Protein 3BWL (pdb70)

Radius of gyration: 26.2 Å; Cα contacts (8 Å, |Δi|>4): 1020; chains: 4; bounding box: 70×46×69 Å

Nearest PDB structures (foldseek):
  3bwl-assembly2_C  TM=1.009E+00  e=2.222E-21  Haloarcula marismortui ATCC 43049
  3bwl-assembly2_D  TM=9.984E-01  e=1.330E-20  Haloarcula marismortui ATCC 43049
  4hh2-assembly1_D  TM=8.048E-01  e=1.255E-05  Cereibacter sphaeroides 2.4.1
  4hh2-assembly1_C  TM=8.322E-01  e=2.278E-05  Cereibacter sphaeroides 2.4.1
  5xgd-assembly1_A  TM=6.761E-01  e=1.593E-05  Pseudomonas aeruginosa PAO1

Organism: Haloarcula marismortui (strain ATCC 43049 / DSM 3752 / JCM 8966 / VKM B-1809) (NCBI:txid272569)

Foldseek 3Di:
DVVVVVVVVVVVVVVVVVVLCCQQVVCWKFKAALQQATADHHVNVCVVQVHDPVVRHRDGCCVFWCQDSVSSNVVSVPDDAQDWDWDWTKGQHPVGDIIWIWIKHFHQDVNGTMIMITIDDD/DVVVVVVVVVVVVVVVVLCCQQVPCWWFKAALQQATQDDHVNVCVVQVHDVVVRHRDGCCVFWCPDSVSSNVVSVPDDAQDWDWDWTKGQHPVRDIIWIKIKHFHADPNGTMIMIIIDDD/DVVVVVVVLCCQQVPCWKFKAALQQFTQDDHVNVCVVQVHDVVVRHRDGVVVFWVQDSVSSNVVSVPDDAFDWDWDWTKGQHPVRDIIWIWIKHFHQDVNGTMIMITIDDD/DVVVVVVVVVVVVVVLCCQQPPCWWFKAALQQATQDDHVNVCVVQVHDPVVRHRDGPCVFWVPDSVSSNVVSVPDDAQDWDWDWTKGQHPVRDIIWIKIKHFHADPNGTMIMIIIDDD

Secondary structure (DSSP, 8-state):
-HHHHHHHHHHHHHHHHHHHHHHHH----EEE-TT-BEEEE-HHHHHHHT--GGGTTTSBGGGTB---HHHHHHHHHTPPTT-EEEEEE-BPPTTS---EEEEEEEEEETTEEEEEEEEEE-/-HHHHHHHHHHHHHHHHHHHHHT----EEE-TT-BEEEE-HHHHHHHT--GGGTTTSBGGGTB---HHHHHHHHHTPPTT-EEEEEE-BPPTTS---EEEEEEEEEETTEEEEEEEEEE-/-HHHHHHHHHHHHH----EEE-TT-BEEEE-HHHHHHHT--GGGTTTSBGGGTB---HHHHHHHHHTPPTT-EEEEEE-BPPTTS---EEEEEEEEEETTEEEEEEEEEE-/-HHHHHHHHHHHHHHHHHHHH----EEEETT-BEEEE-HHHHHHHT--GGGTTTSBGGGTB---HHHHHHHHHTPPTT-EEEEEE-B--TTS---EEEEEEEEEETTEEEEEEEEEE-

Solvent-accessible surface area: 23202 Å² total

Structure (mmCIF, N/CA/C/O backbone):
data_3BWL
#
_entry.id   3BWL
#
_cell.length_a   66.811
_cell.length_b   68.533
_cell.length_c   105.988
_cell.angle_alpha   90.000
_cell.angle_beta   90.000
_cell.angle_gamma   90.000
#
_symmetry.space_group_name_H-M   'P 21 21 21'
#
loop_
_entity.id
_entity.type
_entity.pdbx_description
1 polymer 'Sensor protein'
2 non-polymer 'MAGNESIUM ION'
3 non-polymer 1H-INDOLE-3-CARBALDEHYDE
4 water water
#
loop_
_atom_site.group_PDB
_atom_site.id
_atom_site.type_symbol
_atom_site.label_atom_id
_atom_site.label_alt_id
_atom_site.label_comp_id
_atom_site.label_asym_id
_atom_site.label_entity_id
_atom_site.label_seq_id
_atom_site.pdbx_PDB_ins_code
_atom_site.Cartn_x
_atom_site.Cartn_y
_atom_site.Cartn_z
_atom_site.occupancy
_atom_site.B_iso_or_equiv
_atom_site.auth_seq_id
_atom_site.auth_comp_id
_atom_site.auth_asym_id
_atom_site.auth_atom_id
_atom_site.pdbx_PDB_model_num
ATOM 1 N N . SER A 1 1 ? 31.797 -6.537 -14.161 1.00 31.02 384 SER A N 1
ATOM 2 C CA . SER A 1 1 ? 30.513 -6.219 -14.831 1.00 30.21 384 SER A CA 1
ATOM 3 C C . SER A 1 1 ? 29.809 -5.051 -14.096 1.00 28.92 384 SER A C 1
ATOM 4 O O . SER A 1 1 ? 29.739 -5.049 -12.863 1.00 28.53 384 SER A O 1
ATOM 7 N N . ASN A 1 2 ? 29.323 -4.074 -14.876 1.00 27.71 385 ASN A N 1
ATOM 8 C CA A ASN A 1 2 ? 28.504 -2.988 -14.339 0.60 26.18 385 ASN A CA 1
ATOM 9 C CA B ASN A 1 2 ? 28.491 -2.980 -14.356 0.40 25.70 385 ASN A CA 1
ATOM 10 C C . ASN A 1 2 ? 27.254 -3.515 -13.661 1.00 24.82 385 ASN A C 1
ATOM 11 O O . ASN A 1 2 ? 26.853 -3.020 -12.591 1.00 22.98 385 ASN A O 1
ATOM 20 N N . ALA A 1 3 ? 26.636 -4.519 -14.285 1.00 23.20 386 ALA A N 1
ATOM 21 C CA . ALA A 1 3 ? 25.441 -5.117 -13.707 1.00 21.59 386 ALA A CA 1
ATOM 22 C C . ALA A 1 3 ? 25.787 -5.805 -12.382 1.00 21.14 386 ALA A C 1
ATOM 23 O O . ALA A 1 3 ? 25.022 -5.662 -11.420 1.00 21.00 386 ALA A O 1
ATOM 25 N N . GLU A 1 4 ? 26.937 -6.483 -12.319 1.00 19.47 387 GLU A N 1
ATOM 26 C CA . GLU A 1 4 ? 27.331 -7.126 -11.058 1.00 20.35 387 GLU A CA 1
ATOM 27 C C . GLU A 1 4 ? 27.608 -6.055 -9.997 1.00 20.12 387 GLU A C 1
ATOM 28 O O . GLU A 1 4 ? 27.168 -6.162 -8.834 1.00 21.16 387 GLU A O 1
ATOM 34 N N . ARG A 1 5 ? 28.314 -5.013 -10.394 1.00 20.73 388 ARG A N 1
ATOM 35 C CA . ARG A 1 5 ? 28.602 -3.890 -9.492 1.00 21.00 388 ARG A CA 1
ATOM 36 C C . ARG A 1 5 ? 27.327 -3.294 -8.907 1.00 20.78 388 ARG A C 1
ATOM 37 O O . ARG A 1 5 ? 27.238 -3.050 -7.699 1.00 20.65 388 ARG A O 1
ATOM 45 N N . LYS A 1 6 ? 26.355 -3.019 -9.779 1.00 21.26 389 LYS A N 1
ATOM 46 C CA . LYS A 1 6 ? 25.068 -2.463 -9.344 1.00 22.97 389 LYS A CA 1
ATOM 47 C C . LYS A 1 6 ? 24.381 -3.357 -8.298 1.00 21.57 389 LYS A C 1
ATOM 48 O O . LYS A 1 6 ? 23.811 -2.859 -7.314 1.00 20.31 389 LYS A O 1
ATOM 54 N N . ARG A 1 7 ? 24.448 -4.675 -8.483 1.00 20.98 390 ARG A N 1
ATOM 55 C CA . ARG A 1 7 ? 23.832 -5.589 -7.510 1.00 21.11 390 ARG A CA 1
ATOM 56 C C . ARG A 1 7 ? 24.555 -5.465 -6.158 1.00 20.94 390 ARG A C 1
ATOM 57 O O . ARG A 1 7 ? 23.933 -5.473 -5.122 1.00 22.31 390 ARG A O 1
ATOM 65 N N . ARG A 1 8 ? 25.879 -5.390 -6.184 1.00 21.24 391 ARG A N 1
ATOM 66 C CA . ARG A 1 8 ? 26.640 -5.237 -4.939 1.00 21.51 391 ARG A CA 1
ATOM 67 C C . ARG A 1 8 ? 26.255 -3.948 -4.219 1.00 22.51 391 ARG A C 1
ATOM 68 O O . ARG A 1 8 ? 26.067 -3.948 -3.011 1.00 21.76 391 ARG A O 1
ATOM 76 N N . GLU A 1 9 ? 26.169 -2.840 -4.971 1.00 23.27 392 GLU A N 1
ATOM 77 C CA . GLU A 1 9 ? 25.773 -1.549 -4.374 1.00 24.94 392 GLU A CA 1
ATOM 78 C C . GLU A 1 9 ? 24.371 -1.635 -3.760 1.00 25.73 392 GLU A C 1
ATOM 79 O O . GLU A 1 9 ? 24.135 -1.129 -2.651 1.00 26.33 392 GLU A O 1
ATOM 85 N N . LYS A 1 10 ? 23.460 -2.296 -4.470 1.00 27.05 393 LYS A N 1
ATOM 86 C CA . LYS A 1 10 ? 22.083 -2.442 -4.021 1.00 27.49 393 LYS A CA 1
ATOM 87 C C . LYS A 1 10 ? 22.028 -3.212 -2.712 1.00 28.19 393 LYS A C 1
ATOM 88 O O . LYS A 1 10 ? 21.208 -2.903 -1.837 1.00 27.67 393 LYS A O 1
ATOM 94 N N . ARG A 1 11 ? 22.898 -4.211 -2.561 1.00 28.71 394 ARG A N 1
ATOM 95 C CA . ARG A 1 11 ? 22.868 -5.043 -1.359 1.00 29.65 394 ARG A CA 1
ATOM 96 C C . ARG A 1 11 ? 23.338 -4.195 -0.199 1.00 29.37 394 ARG A C 1
ATOM 97 O O . ARG A 1 11 ? 22.745 -4.239 0.896 1.00 29.93 394 ARG A O 1
ATOM 105 N N . LEU A 1 12 ? 24.408 -3.428 -0.435 1.00 29.79 395 LEU A N 1
ATOM 106 C CA . LEU A 1 12 ? 24.966 -2.540 0.588 1.00 29.08 395 LEU A CA 1
ATOM 107 C C . LEU A 1 12 ? 23.941 -1.494 1.010 1.00 29.57 395 LEU A C 1
ATOM 108 O O . LEU A 1 12 ? 23.793 -1.209 2.224 1.00 28.09 395 LEU A O 1
ATOM 113 N N . GLU A 1 13 ? 23.209 -0.963 0.034 1.00 29.47 396 GLU A N 1
ATOM 114 C CA A GLU A 1 13 ? 22.184 0.064 0.287 0.60 30.26 396 GLU A CA 1
ATOM 115 C CA B GLU A 1 13 ? 22.182 0.056 0.308 0.40 29.65 396 GLU A CA 1
ATOM 116 C C . GLU A 1 13 ? 21.058 -0.511 1.166 1.00 29.75 396 GLU A C 1
ATOM 117 O O . GLU A 1 13 ? 20.555 0.158 2.077 1.00 29.18 396 GLU A O 1
ATOM 128 N N . GLU A 1 14 ? 20.679 -1.754 0.890 1.00 28.82 397 GLU A N 1
ATOM 129 C CA . GLU A 1 14 ? 19.570 -2.372 1.609 1.00 28.88 397 GLU A CA 1
ATOM 130 C C . GLU A 1 14 ? 19.980 -2.629 3.047 1.00 28.41 397 GLU A C 1
ATOM 131 O O . GLU A 1 14 ? 19.180 -2.440 3.958 1.00 26.56 397 GLU A O 1
ATOM 137 N N . THR A 1 15 ? 21.231 -3.048 3.242 1.00 28.22 398 THR A N 1
ATOM 138 C CA . THR A 1 15 ? 21.753 -3.309 4.576 1.00 28.75 398 THR A CA 1
ATOM 139 C C . THR A 1 15 ? 21.731 -2.033 5.388 1.00 27.84 398 THR A C 1
ATOM 140 O O . THR A 1 15 ? 21.293 -2.045 6.544 1.00 28.39 398 THR A O 1
ATOM 144 N N . SER A 1 16 ? 22.184 -0.934 4.784 1.00 27.23 399 SER A N 1
ATOM 145 C CA . SER A 1 16 ? 22.258 0.362 5.474 1.00 27.10 399 SER A CA 1
ATOM 146 C C . SER A 1 16 ? 20.852 0.841 5.837 1.00 26.42 399 SER A C 1
ATOM 147 O O . SER A 1 16 ? 20.624 1.344 6.948 1.00 25.83 399 SER A O 1
ATOM 150 N N . SER A 1 17 ? 19.930 0.657 4.889 1.00 26.30 400 SER A N 1
ATOM 151 C CA A SER A 1 17 ? 18.529 1.020 5.104 0.60 25.93 400 SER A CA 1
ATOM 152 C CA B SER A 1 17 ? 18.508 0.967 5.047 0.40 25.38 400 SER A CA 1
ATOM 153 C C . SER A 1 17 ? 17.909 0.194 6.226 1.00 24.99 400 SER A C 1
ATOM 154 O O . SER A 1 17 ? 17.165 0.730 7.021 1.00 24.25 400 SER A O 1
ATOM 159 N N . ARG A 1 18 ? 18.241 -1.091 6.304 1.00 24.35 401 ARG A N 1
ATOM 160 C CA . ARG A 1 18 ? 17.727 -1.958 7.364 1.00 24.07 401 ARG A CA 1
ATOM 161 C C . ARG A 1 18 ? 18.216 -1.476 8.745 1.00 23.03 401 ARG A C 1
ATOM 162 O O . ARG A 1 18 ? 17.438 -1.349 9.702 1.00 21.41 401 ARG A O 1
ATOM 170 N N . LEU A 1 19 ? 19.515 -1.209 8.833 1.00 21.93 402 LEU A N 1
ATOM 171 C CA . LEU A 1 19 ? 20.140 -0.757 10.101 1.00 22.91 402 LEU A CA 1
ATOM 172 C C . LEU A 1 19 ? 19.593 0.605 10.513 1.00 23.78 402 LEU A C 1
ATOM 173 O O . LEU A 1 19 ? 19.382 0.861 11.711 1.00 23.74 402 LEU A O 1
ATOM 178 N N . GLU A 1 20 ? 19.333 1.465 9.521 1.00 22.88 403 GLU A N 1
ATOM 179 C CA A GLU A 1 20 ? 18.679 2.742 9.774 0.60 23.51 403 GLU A CA 1
ATOM 180 C CA B GLU A 1 20 ? 18.681 2.746 9.787 0.40 23.33 403 GLU A CA 1
ATOM 181 C C . GLU A 1 20 ? 17.323 2.546 10.446 1.00 22.63 403 GLU A C 1
ATOM 182 O O . GLU A 1 20 ? 17.012 3.193 11.456 1.00 22.94 403 GLU A O 1
ATOM 193 N N . ALA A 1 21 ? 16.511 1.665 9.874 1.00 21.14 404 ALA A N 1
ATOM 194 C CA . ALA A 1 21 ? 15.173 1.410 10.427 1.00 20.70 404 ALA A CA 1
ATOM 195 C C . ALA A 1 21 ? 15.186 0.793 11.839 1.00 20.07 404 ALA A C 1
ATOM 196 O O . ALA A 1 21 ? 14.360 1.150 12.663 1.00 18.81 404 ALA A O 1
ATOM 198 N N . LEU A 1 22 ? 16.151 -0.076 12.115 1.00 20.63 405 LEU A N 1
ATOM 199 C CA . LEU A 1 22 ? 16.311 -0.636 13.456 1.00 19.23 405 LEU A CA 1
ATOM 200 C C . LEU A 1 22 ? 16.611 0.509 14.452 1.00 18.37 405 LEU A C 1
ATOM 201 O O . LEU A 1 22 ? 16.032 0.562 15.557 1.00 18.55 405 LEU A O 1
ATOM 206 N N . PHE A 1 23 ? 17.509 1.415 14.065 1.00 17.45 406 PHE A N 1
ATOM 207 C CA . PHE A 1 23 ? 17.849 2.556 14.918 1.00 17.00 406 PHE A CA 1
ATOM 208 C C . PHE A 1 23 ? 16.616 3.440 15.174 1.00 17.52 406 PHE A C 1
ATOM 209 O O . PHE A 1 23 ? 16.298 3.781 16.345 1.00 18.01 406 PHE A O 1
ATOM 217 N N . GLU A 1 24 ? 15.926 3.819 14.099 1.00 17.98 407 GLU A N 1
ATOM 218 C CA . GLU A 1 24 ? 14.855 4.805 14.241 1.00 19.26 407 GLU A CA 1
ATOM 219 C C . GLU A 1 24 ? 13.623 4.222 14.963 1.00 19.33 407 GLU A C 1
ATOM 220 O O . GLU A 1 24 ? 12.897 4.942 15.689 1.00 19.23 407 GLU A O 1
ATOM 226 N N . ASN A 1 25 ? 13.378 2.929 14.736 1.00 18.72 408 ASN A N 1
ATOM 227 C CA . ASN A 1 25 ? 12.179 2.256 15.252 1.00 18.68 408 ASN A CA 1
ATOM 228 C C . ASN A 1 25 ? 12.377 1.664 16.649 1.00 17.96 408 ASN A C 1
ATOM 229 O O . ASN A 1 25 ? 11.407 1.212 17.270 1.00 17.72 408 ASN A O 1
ATOM 234 N N . SER A 1 26 ? 13.634 1.637 17.128 1.00 16.78 409 SER A N 1
ATOM 235 C CA . SER A 1 26 ? 13.917 1.140 18.499 1.00 16.78 409 SER A CA 1
ATOM 236 C C . SER A 1 26 ? 12.759 1.509 19.474 1.00 16.93 409 SER A C 1
ATOM 237 O O . SER A 1 26 ? 12.397 2.658 19.559 1.00 16.92 409 SER A O 1
ATOM 240 N N . PRO A 1 27 ? 12.164 0.523 20.195 1.00 16.79 410 PRO A N 1
ATOM 241 C CA . PRO A 1 27 ? 11.054 0.886 21.110 1.00 16.04 410 PRO A CA 1
ATOM 242 C C . PRO A 1 27 ? 11.549 1.755 22.268 1.00 16.63 410 PRO A C 1
ATOM 243 O O . PRO A 1 27 ? 10.758 2.453 22.902 1.00 16.07 410 PRO A O 1
ATOM 247 N N . ASP A 1 28 ? 12.867 1.703 22.530 1.00 15.53 411 ASP A N 1
ATOM 248 C CA . ASP A 1 28 ? 13.491 2.557 23.543 1.00 16.82 411 ASP A CA 1
ATOM 249 C C . ASP A 1 28 ? 14.219 3.733 22.886 1.00 16.86 411 ASP A C 1
ATOM 250 O O . ASP A 1 28 ? 14.622 3.677 21.724 1.00 17.62 411 ASP A O 1
ATOM 263 N N . ILE A 1 30 ? 17.073 6.427 21.990 1.00 14.09 413 ILE A N 1
ATOM 264 C CA . ILE A 1 30 ? 18.524 6.365 21.850 1.00 14.85 413 ILE A CA 1
ATOM 265 C C . ILE A 1 30 ? 19.113 7.771 21.642 1.00 15.35 413 ILE A C 1
ATOM 266 O O . ILE A 1 30 ? 18.609 8.548 20.830 1.00 14.48 413 ILE A O 1
ATOM 271 N N . ASP A 1 31 ? 20.167 8.109 22.377 1.00 15.74 414 ASP A N 1
ATOM 272 C CA . ASP A 1 31 ? 20.908 9.313 22.061 1.00 16.96 414 ASP A CA 1
ATOM 273 C C . ASP A 1 31 ? 22.386 8.965 22.138 1.00 17.10 414 ASP A C 1
ATOM 274 O O . ASP A 1 31 ? 22.782 7.978 22.819 1.00 16.56 414 ASP A O 1
ATOM 279 N N . VAL A 1 32 ? 23.170 9.733 21.392 1.00 17.38 415 VAL A N 1
ATOM 280 C CA . VAL A 1 32 ? 24.632 9.634 21.370 1.00 17.20 415 VAL A CA 1
ATOM 281 C C . VAL A 1 32 ? 25.193 10.962 21.874 1.00 17.98 415 VAL A C 1
ATOM 282 O O . VAL A 1 32 ? 24.789 12.028 21.368 1.00 18.76 415 VAL A O 1
ATOM 286 N N . LEU A 1 33 ? 26.103 10.888 22.847 1.00 18.10 416 LEU A N 1
ATOM 287 C CA . LEU A 1 33 ? 26.685 12.098 23.469 1.00 17.93 416 LEU A CA 1
ATOM 288 C C . LEU A 1 33 ? 28.175 12.144 23.222 1.00 18.30 416 LEU A C 1
ATOM 289 O O . LEU A 1 33 ? 28.825 11.107 23.053 1.00 18.96 416 LEU A O 1
ATOM 294 N N . ASP A 1 34 ? 28.732 13.343 23.183 1.00 19.90 417 ASP A N 1
ATOM 295 C CA . ASP A 1 34 ? 30.188 13.432 23.256 1.00 21.84 417 ASP A CA 1
ATOM 296 C C . ASP A 1 34 ? 30.615 13.535 24.723 1.00 21.86 417 ASP A C 1
ATOM 297 O O . ASP A 1 34 ? 29.760 13.526 25.627 1.00 22.19 417 ASP A O 1
ATOM 302 N N . ALA A 1 35 ? 31.923 13.627 24.976 1.00 23.40 418 ALA A N 1
ATOM 303 C CA . ALA A 1 35 ? 32.407 13.556 26.374 1.00 24.05 418 ALA A CA 1
ATOM 304 C C . ALA A 1 35 ? 31.967 14.750 27.235 1.00 24.94 418 ALA A C 1
ATOM 305 O O . ALA A 1 35 ? 32.048 14.704 28.470 1.00 26.85 418 ALA A O 1
ATOM 307 N N . ASP A 1 36 ? 31.497 15.810 26.584 1.00 24.37 419 ASP A N 1
ATOM 308 C CA . ASP A 1 36 ? 31.002 17.004 27.267 1.00 24.81 419 ASP A CA 1
ATOM 309 C C . ASP A 1 36 ? 29.487 16.942 27.532 1.00 23.61 419 ASP A C 1
ATOM 310 O O . ASP A 1 36 ? 28.931 17.812 28.199 1.00 23.87 419 ASP A O 1
ATOM 315 N N . GLY A 1 37 ? 28.831 15.905 27.037 1.00 22.15 420 GLY A N 1
ATOM 316 C CA . GLY A 1 37 ? 27.392 15.772 27.275 1.00 21.16 420 GLY A CA 1
ATOM 317 C C . GLY A 1 37 ? 26.552 16.397 26.186 1.00 20.97 420 GLY A C 1
ATOM 318 O O . GLY A 1 37 ? 25.313 16.451 26.315 1.00 22.29 420 GLY A O 1
ATOM 319 N N . THR A 1 38 ? 27.195 16.823 25.105 1.00 20.50 421 THR A N 1
ATOM 320 C CA . THR A 1 38 ? 26.496 17.386 23.951 1.00 20.02 421 THR A CA 1
ATOM 321 C C . THR A 1 38 ? 25.877 16.253 23.127 1.00 21.08 421 THR A C 1
ATOM 322 O O . THR A 1 38 ? 26.524 15.240 22.853 1.00 21.45 421 THR A O 1
ATOM 326 N N . ILE A 1 39 ? 24.628 16.455 22.741 1.00 19.91 422 ILE A N 1
ATOM 327 C CA . ILE A 1 39 ? 23.848 15.456 22.006 1.00 20.15 422 ILE A CA 1
ATOM 328 C C . ILE A 1 39 ? 24.267 15.494 20.545 1.00 20.79 422 ILE A C 1
ATOM 329 O O . ILE A 1 39 ? 24.056 16.518 19.837 1.00 21.21 422 ILE A O 1
ATOM 334 N N . CYS A 1 40 ? 24.885 14.397 20.093 1.00 19.81 423 CYS A N 1
ATOM 335 C CA . CYS A 1 40 ? 25.425 14.305 18.751 1.00 21.11 423 CYS A CA 1
ATOM 336 C C . CYS A 1 40 ? 24.448 13.648 17.763 1.00 21.15 423 CYS A C 1
ATOM 337 O O . CYS A 1 40 ? 24.426 13.982 16.570 1.00 20.35 423 CYS A O 1
ATOM 340 N N . GLU A 1 41 ? 23.656 12.691 18.244 1.00 20.07 424 GLU A N 1
ATOM 341 C CA . GLU A 1 41 ? 22.696 12.006 17.411 1.00 20.78 424 GLU A CA 1
ATOM 342 C C . GLU A 1 41 ? 21.591 11.554 18.362 1.00 19.48 424 GLU A C 1
ATOM 343 O O . GLU A 1 41 ? 21.861 11.275 19.541 1.00 18.88 424 GLU A O 1
ATOM 349 N N . VAL A 1 42 ? 20.383 11.443 17.808 1.00 18.36 425 VAL A N 1
ATOM 350 C CA . VAL A 1 42 ? 19.198 10.929 18.505 1.00 19.17 425 VAL A CA 1
ATOM 351 C C . VAL A 1 42 ? 18.365 10.142 17.506 1.00 18.20 425 VAL A C 1
ATOM 352 O O . VAL A 1 42 ? 18.382 10.455 16.295 1.00 19.37 425 VAL A O 1
ATOM 356 N N . ASN A 1 43 ? 17.666 9.107 17.978 1.00 17.43 426 ASN A N 1
ATOM 357 C CA . ASN A 1 43 ? 16.733 8.413 17.102 1.00 18.04 426 ASN A CA 1
ATOM 358 C C . ASN A 1 43 ? 15.342 9.061 17.143 1.00 17.79 426 ASN A C 1
ATOM 359 O O . ASN A 1 43 ? 15.084 9.968 17.935 1.00 17.59 426 ASN A O 1
ATOM 364 N N . GLN A 1 44 ? 14.482 8.647 16.226 1.00 17.53 427 GLN A N 1
ATOM 365 C CA A GLN A 1 44 ? 13.145 9.250 16.137 0.50 18.44 427 GLN A CA 1
ATOM 366 C CA B GLN A 1 44 ? 13.131 9.183 16.108 0.50 18.39 427 GLN A CA 1
ATOM 367 C C . GLN A 1 44 ? 12.367 8.996 17.426 1.00 18.45 427 GLN A C 1
ATOM 368 O O . GLN A 1 44 ? 11.606 9.871 17.869 1.00 18.12 427 GLN A O 1
ATOM 379 N N . ARG A 1 45 ? 12.591 7.827 18.053 1.00 17.63 428 ARG A N 1
ATOM 380 C CA . ARG A 1 45 ? 11.906 7.492 19.306 1.00 16.71 428 ARG A CA 1
ATOM 381 C C . ARG A 1 45 ? 12.190 8.567 20.401 1.00 17.27 428 ARG A C 1
ATOM 382 O O . ARG A 1 45 ? 11.283 8.980 21.116 1.00 16.76 428 ARG A O 1
ATOM 390 N N . PHE A 1 46 ? 13.443 8.971 20.531 1.00 16.68 429 PHE A N 1
ATOM 391 C CA . PHE A 1 46 ? 13.827 10.008 21.500 1.00 17.73 429 PHE A CA 1
ATOM 392 C C . PHE A 1 46 ? 13.008 11.275 21.269 1.00 18.48 429 PHE A C 1
ATOM 393 O O . PHE A 1 46 ? 12.408 11.808 22.201 1.00 17.86 429 PHE A O 1
ATOM 401 N N . CYS A 1 47 ? 12.990 11.751 20.016 1.00 18.61 430 CYS A N 1
ATOM 402 C CA . CYS A 1 47 ? 12.298 12.993 19.644 1.00 20.21 430 CYS A CA 1
ATOM 403 C C . CYS A 1 47 ? 10.778 12.873 19.871 1.00 20.17 430 CYS A C 1
ATOM 404 O O . CYS A 1 47 ? 10.131 13.775 20.484 1.00 20.28 430 CYS A O 1
ATOM 407 N N . ALA A 1 48 ? 10.210 11.776 19.375 1.00 19.40 431 ALA A N 1
ATOM 408 C CA . ALA A 1 48 ? 8.782 11.527 19.507 1.00 19.97 431 ALA A CA 1
ATOM 409 C C . ALA A 1 48 ? 8.334 11.440 20.967 1.00 20.72 431 ALA A C 1
ATOM 410 O O . ALA A 1 48 ? 7.359 12.075 21.342 1.00 19.45 431 ALA A O 1
ATOM 412 N N . GLU A 1 49 ? 9.039 10.654 21.768 1.00 20.06 432 GLU A N 1
ATOM 413 C CA . GLU A 1 49 ? 8.680 10.453 23.193 1.00 20.81 432 GLU A CA 1
ATOM 414 C C . GLU A 1 49 ? 8.727 11.788 23.953 1.00 21.25 432 GLU A C 1
ATOM 415 O O . GLU A 1 49 ? 7.856 12.051 24.777 1.00 21.47 432 GLU A O 1
ATOM 421 N N . LEU A 1 50 ? 9.693 12.644 23.639 1.00 22.11 433 LEU A N 1
ATOM 422 C CA . LEU A 1 50 ? 9.825 13.943 24.346 1.00 23.92 433 LEU A CA 1
ATOM 423 C C . LEU A 1 50 ? 9.069 15.099 23.701 1.00 24.45 433 LEU A C 1
ATOM 424 O O . LEU A 1 50 ? 8.958 16.154 24.298 1.00 24.16 433 LEU A O 1
ATOM 429 N N . GLY A 1 51 ? 8.528 14.874 22.504 1.00 24.24 434 GLY A N 1
ATOM 430 C CA . GLY A 1 51 ? 7.754 15.894 21.746 1.00 26.17 434 GLY A CA 1
ATOM 431 C C . GLY A 1 51 ? 8.569 16.962 21.032 1.00 26.69 434 GLY A C 1
ATOM 432 O O . GLY A 1 51 ? 8.063 18.052 20.731 1.00 26.31 434 GLY A O 1
ATOM 433 N N . TYR A 1 52 ? 9.839 16.684 20.778 1.00 27.23 435 TYR A N 1
ATOM 434 C CA . TYR A 1 52 ? 10.714 17.653 20.097 1.00 28.08 435 TYR A CA 1
ATOM 435 C C . TYR A 1 52 ? 11.039 17.223 18.684 1.00 28.38 435 TYR A C 1
ATOM 436 O O . TYR A 1 52 ? 11.032 16.030 18.386 1.00 28.52 435 TYR A O 1
ATOM 445 N N . ASP A 1 53 ? 11.296 18.199 17.813 1.00 28.32 436 ASP A N 1
ATOM 446 C CA A ASP A 1 53 ? 11.881 17.921 16.509 0.50 27.87 436 ASP A CA 1
ATOM 447 C CA B ASP A 1 53 ? 11.875 17.912 16.515 0.50 28.27 436 ASP A CA 1
ATOM 448 C C . ASP A 1 53 ? 13.366 17.727 16.766 1.00 28.06 436 ASP A C 1
ATOM 449 O O . ASP A 1 53 ? 13.927 18.350 17.674 1.00 26.97 436 ASP A O 1
ATOM 458 N N . GLU A 1 54 ? 14.005 16.910 15.938 1.00 27.75 437 GLU A N 1
ATOM 459 C CA . GLU A 1 54 ? 15.440 16.676 16.019 1.00 29.25 437 GLU A CA 1
ATOM 460 C C . GLU A 1 54 ? 16.249 17.990 16.090 1.00 28.95 437 GLU A C 1
ATOM 461 O O . GLU A 1 54 ? 17.231 18.083 16.825 1.00 28.31 437 GLU A O 1
ATOM 467 N N . SER A 1 55 ? 15.823 18.984 15.310 1.00 29.16 438 SER A N 1
ATOM 468 C CA . SER A 1 55 ? 16.504 20.279 15.257 1.00 30.37 438 SER A CA 1
ATOM 469 C C . SER A 1 55 ? 16.504 21.027 16.602 1.00 30.38 438 SER A C 1
ATOM 470 O O . SER A 1 55 ? 17.354 21.914 16.813 1.00 31.10 438 SER A O 1
ATOM 473 N N . GLU A 1 56 ? 15.575 20.664 17.494 1.00 30.07 439 GLU A N 1
ATOM 474 C CA . GLU A 1 56 ? 15.437 21.272 18.836 1.00 30.76 439 GLU A CA 1
ATOM 475 C C . GLU A 1 56 ? 16.277 20.532 19.891 1.00 29.17 439 GLU A C 1
ATOM 476 O O . GLU A 1 56 ? 16.319 20.935 21.049 1.00 29.57 439 GLU A O 1
ATOM 482 N N . VAL A 1 57 ? 16.921 19.439 19.496 1.00 27.30 440 VAL A N 1
ATOM 483 C CA . VAL A 1 57 ? 17.638 18.570 20.420 1.00 26.15 440 VAL A CA 1
ATOM 484 C C . VAL A 1 57 ? 19.124 18.480 20.076 1.00 24.57 440 VAL A C 1
ATOM 485 O O . VAL A 1 57 ? 19.944 18.571 20.952 1.00 23.27 440 VAL A O 1
ATOM 489 N N . LEU A 1 58 ? 19.459 18.254 18.805 1.00 24.41 441 LEU A N 1
ATOM 490 C CA . LEU A 1 58 ? 20.858 18.135 18.404 1.00 23.44 441 LEU A CA 1
ATOM 491 C C . LEU A 1 58 ? 21.660 19.376 18.802 1.00 24.24 441 LEU A C 1
ATOM 492 O O . LEU A 1 58 ? 21.243 20.523 18.550 1.00 22.76 441 LEU A O 1
ATOM 497 N N . GLY A 1 59 ? 22.811 19.147 19.406 1.00 22.57 442 GLY A N 1
ATOM 498 C CA . GLY A 1 59 ? 23.677 20.265 19.756 1.00 22.90 442 GLY A CA 1
ATOM 499 C C . GLY A 1 59 ? 23.421 20.777 21.135 1.00 22.20 442 GLY A C 1
ATOM 500 O O . GLY A 1 59 ? 24.264 21.483 21.687 1.00 23.19 442 GLY A O 1
ATOM 501 N N . ARG A 1 60 ? 22.269 20.437 21.711 1.00 22.16 443 ARG A N 1
ATOM 502 C CA A ARG A 1 60 ? 21.982 20.784 23.110 0.60 23.31 443 ARG A CA 1
ATOM 503 C CA B ARG A 1 60 ? 21.973 20.770 23.118 0.40 22.79 443 ARG A CA 1
ATOM 504 C C . ARG A 1 60 ? 22.715 19.826 24.056 1.00 22.63 443 ARG A C 1
ATOM 505 O O . ARG A 1 60 ? 23.236 18.780 23.625 1.00 23.61 443 ARG A O 1
ATOM 520 N N . SER A 1 61 ? 22.743 20.181 25.345 1.00 21.71 444 SER A N 1
ATOM 521 C CA . SER A 1 61 ? 23.389 19.333 26.338 1.00 21.05 444 SER A CA 1
ATOM 522 C C . SER A 1 61 ? 22.325 18.470 27.020 1.00 19.44 444 SER A C 1
ATOM 523 O O . SER A 1 61 ? 21.171 18.903 27.253 1.00 18.56 444 SER A O 1
ATOM 526 N N . ILE A 1 62 ? 22.726 17.270 27.395 1.00 19.50 445 ILE A N 1
ATOM 527 C CA . ILE A 1 62 ? 21.734 16.339 27.964 1.00 18.61 445 ILE A CA 1
ATOM 528 C C . ILE A 1 62 ? 21.103 16.823 29.283 1.00 19.49 445 ILE A C 1
ATOM 529 O O . ILE A 1 62 ? 19.920 16.485 29.584 1.00 19.87 445 ILE A O 1
ATOM 534 N N . TRP A 1 63 ? 21.839 17.614 30.070 1.00 18.13 446 TRP A N 1
ATOM 535 C CA . TRP A 1 63 ? 21.260 18.109 31.335 1.00 18.22 446 TRP A CA 1
ATOM 536 C C . TRP A 1 63 ? 20.105 19.080 31.078 1.00 18.32 446 TRP A C 1
ATOM 537 O O . TRP A 1 63 ? 19.376 19.396 32.014 1.00 18.81 446 TRP A O 1
ATOM 548 N N . GLU A 1 64 ? 19.947 19.550 29.830 1.00 17.19 447 GLU A N 1
ATOM 549 C CA . GLU A 1 64 ? 18.817 20.446 29.526 1.00 18.56 447 GLU A CA 1
ATOM 550 C C . GLU A 1 64 ? 17.497 19.679 29.508 1.00 17.80 447 GLU A C 1
ATOM 551 O O . GLU A 1 64 ? 16.414 20.289 29.641 1.00 19.60 447 GLU A O 1
ATOM 557 N N . PHE A 1 65 ? 17.590 18.350 29.352 1.00 16.50 448 PHE A N 1
ATOM 558 C CA . PHE A 1 65 ? 16.425 17.473 29.213 1.00 15.93 448 PHE A CA 1
ATOM 559 C C . PHE A 1 65 ? 16.175 16.581 30.436 1.00 16.71 448 PHE A C 1
ATOM 560 O O . PHE A 1 65 ? 15.087 16.133 30.601 1.00 17.65 448 PHE A O 1
ATOM 568 N N . ASP A 1 66 ? 17.226 16.257 31.200 1.00 16.54 449 ASP A N 1
ATOM 569 C CA . ASP A 1 66 ? 17.098 15.384 32.363 1.00 16.91 449 ASP A CA 1
ATOM 570 C C . ASP A 1 66 ? 17.063 16.222 33.629 1.00 16.88 449 ASP A C 1
ATOM 571 O O . ASP A 1 66 ? 18.060 16.872 33.983 1.00 17.97 449 ASP A O 1
ATOM 576 N N . LEU A 1 67 ? 15.883 16.305 34.227 1.00 17.36 450 LEU A N 1
ATOM 577 C CA . LEU A 1 67 ? 15.656 17.048 35.478 1.00 18.13 450 LEU A CA 1
ATOM 578 C C . LEU A 1 67 ? 16.395 16.541 36.705 1.00 17.93 450 LEU A C 1
ATOM 579 O O . LEU A 1 67 ? 16.419 17.242 37.741 1.00 18.53 450 LEU A O 1
ATOM 592 N N . PHE A 1 69 ? 19.679 15.708 36.651 1.00 18.53 452 PHE A N 1
ATOM 593 C CA . PHE A 1 69 ? 21.138 15.957 36.490 1.00 19.11 452 PHE A CA 1
ATOM 594 C C . PHE A 1 69 ? 21.381 17.380 36.042 1.00 17.54 452 PHE A C 1
ATOM 595 O O . PHE A 1 69 ? 20.866 17.796 34.973 1.00 19.19 452 PHE A O 1
ATOM 603 N N . ASP A 1 70 ? 22.202 18.128 36.789 1.00 17.77 453 ASP A N 1
ATOM 604 C CA . ASP A 1 70 ? 22.659 19.417 36.246 1.00 17.67 453 ASP A CA 1
ATOM 605 C C . ASP A 1 70 ? 23.962 19.221 35.463 1.00 18.20 453 ASP A C 1
ATOM 606 O O . ASP A 1 70 ? 24.431 18.096 35.339 1.00 17.13 453 ASP A O 1
ATOM 611 N N . ALA A 1 71 ? 24.543 20.298 34.971 1.00 18.13 454 ALA A N 1
ATOM 612 C CA . ALA A 1 71 ? 25.716 20.146 34.098 1.00 18.92 454 ALA A CA 1
ATOM 613 C C . ALA A 1 71 ? 26.851 19.435 34.844 1.00 19.23 454 ALA A C 1
ATOM 614 O O . ALA A 1 71 ? 27.509 18.547 34.292 1.00 20.24 454 ALA A O 1
ATOM 616 N N . GLU A 1 72 ? 27.069 19.834 36.102 1.00 18.88 455 GLU A N 1
ATOM 617 C CA . GLU A 1 72 ? 28.082 19.198 36.920 1.00 20.61 455 GLU A CA 1
ATOM 618 C C . GLU A 1 72 ? 27.795 17.701 37.153 1.00 19.86 455 GLU A C 1
ATOM 619 O O . GLU A 1 72 ? 28.709 16.873 37.143 1.00 19.99 455 GLU A O 1
ATOM 625 N N . ASP A 1 73 ? 26.534 17.345 37.363 1.00 18.75 456 ASP A N 1
ATOM 626 C CA . ASP A 1 73 ? 26.184 15.929 37.539 1.00 17.91 456 ASP A CA 1
ATOM 627 C C . ASP A 1 73 ? 26.509 15.116 36.309 1.00 18.49 456 ASP A C 1
ATOM 628 O O . ASP A 1 73 ? 27.041 14.023 36.412 1.00 17.17 456 ASP A O 1
ATOM 633 N N . VAL A 1 74 ? 26.182 15.670 35.141 1.00 19.47 457 VAL A N 1
ATOM 634 C CA . VAL A 1 74 ? 26.484 14.993 33.865 1.00 19.98 457 VAL A CA 1
ATOM 635 C C . VAL A 1 74 ? 27.994 14.844 33.659 1.00 22.09 457 VAL A C 1
ATOM 636 O O . VAL A 1 74 ? 28.488 13.746 33.350 1.00 21.90 457 VAL A O 1
ATOM 640 N N . GLN A 1 75 ? 28.744 15.922 33.861 1.00 22.70 458 GLN A N 1
ATOM 641 C CA A GLN A 1 75 ? 30.204 15.911 33.690 0.60 24.36 458 GLN A CA 1
ATOM 642 C CA B GLN A 1 75 ? 30.175 15.835 33.619 0.40 23.92 458 GLN A CA 1
ATOM 643 C C . GLN A 1 75 ? 30.845 14.826 34.545 1.00 24.25 458 GLN A C 1
ATOM 644 O O . GLN A 1 75 ? 31.665 14.041 34.082 1.00 24.42 458 GLN A O 1
ATOM 655 N N . THR A 1 76 ? 30.446 14.788 35.810 1.00 24.73 459 THR A N 1
ATOM 656 C CA . THR A 1 76 ? 30.957 13.803 36.774 1.00 24.60 459 THR A CA 1
ATOM 657 C C . THR A 1 76 ? 30.573 12.381 36.347 1.00 24.57 459 THR A C 1
ATOM 658 O O . THR A 1 76 ? 31.416 11.473 36.355 1.00 24.91 459 THR A O 1
ATOM 662 N N . GLN A 1 77 ? 29.306 12.176 35.972 1.00 22.88 460 GLN A N 1
ATOM 663 C CA . GLN A 1 77 ? 28.880 10.860 35.494 1.00 22.99 460 GLN A CA 1
ATOM 664 C C . GLN A 1 77 ? 29.755 10.358 34.332 1.00 23.75 460 GLN A C 1
ATOM 665 O O . GLN A 1 77 ? 30.272 9.228 34.379 1.00 24.10 460 GLN A O 1
ATOM 671 N N . LEU A 1 78 ? 29.898 11.185 33.301 1.00 22.98 461 LEU A N 1
ATOM 672 C CA . LEU A 1 78 ? 30.596 10.762 32.045 1.00 21.98 461 LEU A CA 1
ATOM 673 C C . LEU A 1 78 ? 32.097 10.541 32.265 1.00 22.76 461 LEU A C 1
ATOM 674 O O . LEU A 1 78 ? 32.667 9.575 31.736 1.00 22.35 461 LEU A O 1
ATOM 679 N N . SER A 1 79 ? 32.721 11.412 33.062 1.00 23.44 462 SER A N 1
ATOM 680 C CA A SER A 1 79 ? 34.176 11.321 33.275 0.60 24.29 462 SER A CA 1
ATOM 681 C CA B SER A 1 79 ? 34.172 11.345 33.338 0.40 23.91 462 SER A CA 1
ATOM 682 C C . SER A 1 79 ? 34.586 10.037 34.020 1.00 24.30 462 SER A C 1
ATOM 683 O O . SER A 1 79 ? 35.725 9.597 33.900 1.00 24.76 462 SER A O 1
ATOM 688 N N . GLY A 1 80 ? 33.657 9.438 34.777 1.00 24.57 463 GLY A N 1
ATOM 689 C CA . GLY A 1 80 ? 33.953 8.216 35.532 1.00 25.16 463 GLY A CA 1
ATOM 690 C C . GLY A 1 80 ? 33.973 6.941 34.675 1.00 25.47 463 GLY A C 1
ATOM 691 O O . GLY A 1 80 ? 34.490 5.929 35.108 1.00 26.19 463 GLY A O 1
ATOM 692 N N . PHE A 1 81 ? 33.421 6.990 33.465 1.00 25.50 464 PHE A N 1
ATOM 693 C CA . PHE A 1 81 ? 33.382 5.810 32.549 1.00 25.14 464 PHE A CA 1
ATOM 694 C C . PHE A 1 81 ? 34.727 5.458 31.924 1.00 26.08 464 PHE A C 1
ATOM 695 O O . PHE A 1 81 ? 35.415 6.329 31.368 1.00 25.24 464 PHE A O 1
ATOM 703 N N . SER A 1 82 ? 35.100 4.186 32.030 1.00 25.13 465 SER A N 1
ATOM 704 C CA . SER A 1 82 ? 36.155 3.638 31.205 1.00 26.62 465 SER A CA 1
ATOM 705 C C . SER A 1 82 ? 35.593 3.300 29.821 1.00 25.80 465 SER A C 1
ATOM 706 O O . SER A 1 82 ? 34.401 3.096 29.674 1.00 24.99 465 SER A O 1
ATOM 709 N N . VAL A 1 83 ? 36.448 3.268 28.804 1.00 25.87 466 VAL A N 1
ATOM 710 C CA . VAL A 1 83 ? 35.994 2.825 27.478 1.00 25.88 466 VAL A CA 1
ATOM 711 C C . VAL A 1 83 ? 35.386 1.425 27.605 1.00 25.85 466 VAL A C 1
ATOM 712 O O . VAL A 1 83 ? 35.967 0.544 28.251 1.00 25.43 466 VAL A O 1
ATOM 716 N N . ASP A 1 84 ? 34.224 1.249 26.975 1.00 25.19 467 ASP A N 1
ATOM 717 C CA . ASP A 1 84 ? 33.422 0.001 26.950 1.00 26.28 467 ASP A CA 1
ATOM 718 C C . ASP A 1 84 ? 32.647 -0.324 28.232 1.00 25.50 467 ASP A C 1
ATOM 719 O O . ASP A 1 84 ? 31.928 -1.343 28.282 1.00 26.83 467 ASP A O 1
ATOM 724 N N . GLU A 1 85 ? 32.745 0.564 29.222 1.00 23.77 468 GLU A N 1
ATOM 725 C CA . GLU A 1 85 ? 31.999 0.458 30.468 1.00 24.47 468 GLU A CA 1
ATOM 726 C C . GLU A 1 85 ? 30.545 0.813 30.232 1.00 22.90 468 GLU A C 1
ATOM 727 O O . GLU A 1 85 ? 30.252 1.723 29.455 1.00 23.61 468 GLU A O 1
ATOM 733 N N . ARG A 1 86 ? 29.662 0.059 30.888 1.00 22.38 469 ARG A N 1
ATOM 734 C CA . ARG A 1 86 ? 28.210 0.307 30.882 1.00 21.20 469 ARG A CA 1
ATOM 735 C C . ARG A 1 86 ? 27.718 0.478 32.303 1.00 19.97 469 ARG A C 1
ATOM 736 O O . ARG A 1 86 ? 28.209 -0.181 33.235 1.00 20.17 469 ARG A O 1
ATOM 744 N N . ARG A 1 87 ? 26.747 1.371 32.477 1.00 18.88 470 ARG A N 1
ATOM 745 C CA . ARG A 1 87 ? 26.077 1.592 33.753 1.00 19.25 470 ARG A CA 1
ATOM 746 C C . ARG A 1 87 ? 24.597 1.840 33.523 1.00 19.06 470 ARG A C 1
ATOM 747 O O . ARG A 1 87 ? 24.220 2.441 32.523 1.00 18.73 470 ARG A O 1
ATOM 755 N N . LYS A 1 88 ? 23.763 1.393 34.458 1.00 18.61 471 LYS A N 1
ATOM 756 C CA . LYS A 1 88 ? 22.341 1.734 34.467 1.00 18.88 471 LYS A CA 1
ATOM 757 C C . LYS A 1 88 ? 22.028 2.680 35.641 1.00 18.72 471 LYS A C 1
ATOM 758 O O . LYS A 1 88 ? 22.503 2.494 36.768 1.00 17.97 471 LYS A O 1
ATOM 764 N N . PHE A 1 89 ? 21.228 3.703 35.378 1.00 17.79 472 PHE A N 1
ATOM 765 C CA . PHE A 1 89 ? 20.862 4.661 36.407 1.00 17.54 472 PHE A CA 1
ATOM 766 C C . PHE A 1 89 ? 19.572 5.350 36.012 1.00 17.13 472 PHE A C 1
ATOM 767 O O . PHE A 1 89 ? 19.193 5.361 34.839 1.00 17.14 472 PHE A O 1
ATOM 775 N N . GLU A 1 90 ? 18.949 5.996 36.987 1.00 17.59 473 GLU A N 1
ATOM 776 C CA . GLU A 1 90 ? 17.667 6.629 36.769 1.00 18.20 473 GLU A CA 1
ATOM 777 C C . GLU A 1 90 ? 17.833 8.076 36.322 1.00 18.38 473 GLU A C 1
ATOM 778 O O . GLU A 1 90 ? 18.722 8.791 36.796 1.00 18.22 473 GLU A O 1
ATOM 784 N N . GLY A 1 91 ? 16.945 8.503 35.427 1.00 17.53 474 GLY A N 1
ATOM 785 C CA . GLY A 1 91 ? 16.853 9.907 35.036 1.00 17.48 474 GLY A CA 1
ATOM 786 C C . GLY A 1 91 ? 15.394 10.295 34.964 1.00 17.90 474 GLY A C 1
ATOM 787 O O . GLY A 1 91 ? 14.518 9.442 35.182 1.00 16.25 474 GLY A O 1
ATOM 788 N N . LEU A 1 92 ? 15.141 11.551 34.657 1.00 16.83 475 LEU A N 1
ATOM 789 C CA . LEU A 1 92 ? 13.769 12.057 34.592 1.00 16.10 475 LEU A CA 1
ATOM 790 C C . LEU A 1 92 ? 13.668 13.097 33.477 1.00 17.34 475 LEU A C 1
ATOM 791 O O . LEU A 1 92 ? 14.032 14.270 33.671 1.00 16.35 475 LEU A O 1
ATOM 796 N N . TYR A 1 93 ? 13.221 12.668 32.298 1.00 15.50 476 TYR A N 1
ATOM 797 C CA . TYR A 1 93 ? 13.139 13.578 31.166 1.00 16.79 476 TYR A CA 1
ATOM 798 C C . TYR A 1 93 ? 11.955 14.529 31.299 1.00 17.15 476 TYR A C 1
ATOM 799 O O . TYR A 1 93 ? 10.913 14.148 31.802 1.00 18.57 476 TYR A O 1
ATOM 808 N N . GLU A 1 94 ? 12.172 15.750 30.848 1.00 17.25 477 GLU A N 1
ATOM 809 C CA A GLU A 1 94 ? 11.118 16.750 30.736 0.60 18.20 477 GLU A CA 1
ATOM 810 C CA B GLU A 1 94 ? 11.111 16.736 30.737 0.40 17.90 477 GLU A CA 1
ATOM 811 C C . GLU A 1 94 ? 10.729 16.856 29.276 1.00 17.78 477 GLU A C 1
ATOM 812 O O . GLU A 1 94 ? 11.571 17.186 28.407 1.00 17.56 477 GLU A O 1
ATOM 823 N N . ARG A 1 95 ? 9.467 16.547 28.995 1.00 17.90 478 ARG A N 1
ATOM 824 C CA . ARG A 1 95 ? 8.937 16.696 27.658 1.00 17.96 478 ARG A CA 1
ATOM 825 C C . ARG A 1 95 ? 8.730 18.178 27.281 1.00 18.77 478 ARG A C 1
ATOM 826 O O . ARG A 1 95 ? 8.642 19.067 28.175 1.00 18.21 478 ARG A O 1
ATOM 834 N N . ARG A 1 96 ? 8.570 18.425 25.975 1.00 19.46 479 ARG A N 1
ATOM 835 C CA . ARG A 1 96 ? 8.292 19.799 25.515 1.00 19.94 479 ARG A CA 1
ATOM 836 C C . ARG A 1 96 ? 7.112 20.439 26.239 1.00 20.98 479 ARG A C 1
ATOM 837 O O . ARG A 1 96 ? 7.152 21.628 26.602 1.00 21.40 479 ARG A O 1
ATOM 845 N N . ASP A 1 97 ? 6.063 19.648 26.452 1.00 20.23 480 ASP A N 1
ATOM 846 C CA . ASP A 1 97 ? 4.855 20.123 27.116 1.00 21.06 480 ASP A CA 1
ATOM 847 C C . ASP A 1 97 ? 4.953 20.221 28.650 1.00 20.88 480 ASP A C 1
ATOM 848 O O . ASP A 1 97 ? 3.962 20.582 29.309 1.00 21.16 480 ASP A O 1
ATOM 853 N N . GLY A 1 98 ? 6.119 19.882 29.218 1.00 19.41 481 GLY A N 1
ATOM 854 C CA . GLY A 1 98 ? 6.359 20.025 30.643 1.00 20.24 481 GLY A CA 1
ATOM 855 C C . GLY A 1 98 ? 6.033 18.811 31.478 1.00 20.44 481 GLY A C 1
ATOM 856 O O . GLY A 1 98 ? 6.332 18.777 32.682 1.00 21.29 481 GLY A O 1
ATOM 857 N N . SER A 1 99 ? 5.410 17.813 30.873 1.00 19.77 482 SER A N 1
ATOM 858 C CA . SER A 1 99 ? 5.211 16.541 31.584 1.00 20.59 482 SER A CA 1
ATOM 859 C C . SER A 1 99 ? 6.575 15.866 31.781 1.00 20.05 482 SER A C 1
ATOM 860 O O . SER A 1 99 ? 7.585 16.241 31.133 1.00 20.32 482 SER A O 1
ATOM 863 N N . THR A 1 100 ? 6.624 14.867 32.662 1.00 19.40 483 THR A N 1
ATOM 864 C CA . THR A 1 100 ? 7.923 14.225 32.894 1.00 20.17 483 THR A CA 1
ATOM 865 C C . THR A 1 100 ? 7.831 12.730 32.655 1.00 20.39 483 THR A C 1
ATOM 866 O O . THR A 1 100 ? 6.762 12.135 32.759 1.00 20.00 483 THR A O 1
ATOM 878 N N . SER A 1 102 ? 9.904 9.255 33.847 1.00 16.97 485 SER A N 1
ATOM 879 C CA A SER A 1 102 ? 10.962 8.538 34.557 0.60 17.29 485 SER A CA 1
ATOM 880 C CA B SER A 1 102 ? 10.926 8.519 34.580 0.40 17.19 485 SER A CA 1
ATOM 881 C C . SER A 1 102 ? 11.563 7.482 33.655 1.00 17.41 485 SER A C 1
ATOM 882 O O . SER A 1 102 ? 10.846 6.750 32.991 1.00 16.66 485 SER A O 1
ATOM 887 N N . VAL A 1 103 ? 12.905 7.418 33.629 1.00 17.00 486 VAL A N 1
ATOM 888 C CA . VAL A 1 103 ? 13.574 6.458 32.763 1.00 16.72 486 VAL A CA 1
ATOM 889 C C . VAL A 1 103 ? 14.695 5.770 33.497 1.00 16.20 486 VAL A C 1
ATOM 890 O O . VAL A 1 103 ? 15.231 6.296 34.492 1.00 15.87 486 VAL A O 1
ATOM 894 N N . GLU A 1 104 ? 15.010 4.579 33.030 1.00 16.33 487 GLU A N 1
ATOM 895 C CA . GLU A 1 104 ? 16.296 3.986 33.349 1.00 15.51 487 GLU A CA 1
ATOM 896 C C . GLU A 1 104 ? 17.159 4.080 32.112 1.00 16.77 487 GLU A C 1
ATOM 897 O O . GLU A 1 104 ? 16.799 3.527 31.038 1.00 17.06 487 GLU A O 1
ATOM 903 N N . VAL A 1 105 ? 18.301 4.755 32.276 1.00 14.87 488 VAL A N 1
ATOM 904 C CA . VAL A 1 105 ? 19.252 4.939 31.193 1.00 15.59 488 VAL A CA 1
ATOM 905 C C . VAL A 1 105 ? 20.296 3.849 31.273 1.00 16.29 488 VAL A C 1
ATOM 906 O O . VAL A 1 105 ? 20.843 3.582 32.369 1.00 16.77 488 VAL A O 1
ATOM 910 N N . HIS A 1 106 ? 20.521 3.154 30.162 1.00 16.24 489 HIS A N 1
ATOM 911 C CA . HIS A 1 106 ? 21.676 2.233 30.086 1.00 16.09 489 HIS A CA 1
ATOM 912 C C . HIS A 1 106 ? 22.714 2.941 29.216 1.00 17.09 489 HIS A C 1
ATOM 913 O O . HIS A 1 106 ? 22.511 3.115 28.014 1.00 16.68 489 HIS A O 1
ATOM 920 N N . LEU A 1 107 ? 23.837 3.353 29.853 1.00 17.39 490 LEU A N 1
ATOM 921 C CA . LEU A 1 107 ? 24.794 4.179 29.191 1.00 16.87 490 LEU A CA 1
ATOM 922 C C . LEU A 1 107 ? 26.102 3.418 28.933 1.00 17.62 490 LEU A C 1
ATOM 923 O O . LEU A 1 107 ? 26.593 2.684 29.805 1.00 17.44 490 LEU A O 1
ATOM 928 N N . LEU A 1 108 ? 26.663 3.634 27.745 1.00 17.85 491 LEU A N 1
ATOM 929 C CA . LEU A 1 108 ? 27.896 2.970 27.311 1.00 17.67 491 LEU A CA 1
ATOM 930 C C . LEU A 1 108 ? 28.902 4.006 26.853 1.00 17.51 491 LEU A C 1
ATOM 931 O O . LEU A 1 108 ? 28.534 4.899 26.105 1.00 17.91 491 LEU A O 1
ATOM 936 N N . ARG A 1 109 ? 30.173 3.906 27.275 1.00 18.83 492 ARG A N 1
ATOM 937 C CA A ARG A 1 109 ? 31.224 4.725 26.676 0.60 19.46 492 ARG A CA 1
ATOM 938 C CA B ARG A 1 109 ? 31.219 4.724 26.673 0.40 19.08 492 ARG A CA 1
ATOM 939 C C . ARG A 1 109 ? 31.893 3.815 25.653 1.00 19.88 492 ARG A C 1
ATOM 940 O O . ARG A 1 109 ? 32.212 2.662 25.977 1.00 20.39 492 ARG A O 1
ATOM 955 N N . PHE A 1 110 ? 32.087 4.302 24.429 1.00 19.85 493 PHE A N 1
ATOM 956 C CA . PHE A 1 110 ? 32.720 3.452 23.396 1.00 22.63 493 PHE A CA 1
ATOM 957 C C . PHE A 1 110 ? 33.308 4.273 22.287 1.00 23.11 493 PHE A C 1
ATOM 958 O O . PHE A 1 110 ? 33.106 5.493 22.221 1.00 23.15 493 PHE A O 1
ATOM 966 N N . ASN A 1 111 ? 34.090 3.607 21.443 1.00 24.01 494 ASN A N 1
ATOM 967 C CA . ASN A 1 111 ? 34.741 4.275 20.346 1.00 25.67 494 ASN A CA 1
ATOM 968 C C . ASN A 1 111 ? 33.831 4.141 19.146 1.00 26.04 494 ASN A C 1
ATOM 969 O O . ASN A 1 111 ? 33.591 3.034 18.652 1.00 25.99 494 ASN A O 1
ATOM 974 N N . LEU A 1 112 ? 33.292 5.265 18.698 1.00 25.74 495 LEU A N 1
ATOM 975 C CA . LEU A 1 112 ? 32.374 5.252 17.578 1.00 25.71 495 LEU A CA 1
ATOM 976 C C . LEU A 1 112 ? 33.026 5.895 16.358 1.00 27.62 495 LEU A C 1
ATOM 977 O O . LEU A 1 112 ? 33.175 7.127 16.293 1.00 27.20 495 LEU A O 1
ATOM 982 N N . GLU A 1 113 ? 33.413 5.042 15.407 1.00 29.32 496 GLU A N 1
ATOM 983 C CA . GLU A 1 113 ? 34.133 5.476 14.183 1.00 31.58 496 GLU A CA 1
ATOM 984 C C . GLU A 1 113 ? 35.266 6.436 14.550 1.00 31.36 496 GLU A C 1
ATOM 985 O O . GLU A 1 113 ? 35.336 7.564 14.023 1.00 32.12 496 GLU A O 1
ATOM 991 N N . GLY A 1 114 ? 36.128 6.005 15.478 1.00 30.64 497 GLY A N 1
ATOM 992 C CA . GLY A 1 114 ? 37.273 6.805 15.910 1.00 29.72 497 GLY A CA 1
ATOM 993 C C . GLY A 1 114 ? 37.069 7.865 16.989 1.00 29.67 497 GLY A C 1
ATOM 994 O O . GLY A 1 114 ? 38.051 8.411 17.511 1.00 29.49 497 GLY A O 1
ATOM 995 N N . GLU A 1 115 ? 35.806 8.129 17.361 1.00 28.38 498 GLU A N 1
ATOM 996 C CA . GLU A 1 115 ? 35.450 9.223 18.275 1.00 27.45 498 GLU A CA 1
ATOM 997 C C . GLU A 1 115 ? 35.065 8.703 19.643 1.00 26.09 498 GLU A C 1
ATOM 998 O O . GLU A 1 115 ? 34.501 7.611 19.742 1.00 25.39 498 GLU A O 1
ATOM 1004 N N . ASP A 1 116 ? 35.362 9.493 20.676 1.00 24.05 499 ASP A N 1
ATOM 1005 C CA . ASP A 1 116 ? 35.031 9.131 22.049 1.00 23.44 499 ASP A CA 1
ATOM 1006 C C . ASP A 1 116 ? 33.555 9.493 22.223 1.00 22.16 499 ASP A C 1
ATOM 1007 O O . ASP A 1 116 ? 33.193 10.670 22.230 1.00 21.35 499 ASP A O 1
ATOM 1012 N N . ARG A 1 117 ? 32.694 8.487 22.330 1.00 21.01 500 ARG A N 1
ATOM 1013 C CA . ARG A 1 117 ? 31.237 8.766 22.398 1.00 20.90 500 ARG A CA 1
ATOM 1014 C C . ARG A 1 117 ? 30.556 7.982 23.505 1.00 20.16 500 ARG A C 1
ATOM 1015 O O . ARG A 1 117 ? 31.103 7.004 24.000 1.00 20.41 500 ARG A O 1
ATOM 1023 N N . PHE A 1 118 ? 29.349 8.415 23.867 1.00 18.91 501 PHE A N 1
ATOM 1024 C CA . PHE A 1 118 ? 28.502 7.662 24.776 1.00 18.95 501 PHE A CA 1
ATOM 1025 C C . PHE A 1 118 ? 27.187 7.333 24.046 1.00 19.56 501 PHE A C 1
ATOM 1026 O O . PHE A 1 118 ? 26.617 8.189 23.372 1.00 19.66 501 PHE A O 1
ATOM 1034 N N . LEU A 1 119 ? 26.715 6.114 24.233 1.00 17.65 502 LEU A N 1
ATOM 1035 C CA . LEU A 1 119 ? 25.461 5.654 23.641 1.00 17.51 502 LEU A CA 1
ATOM 1036 C C . LEU A 1 119 ? 24.543 5.359 24.809 1.00 17.04 502 LEU A C 1
ATOM 1037 O O . LEU A 1 119 ? 24.885 4.556 25.698 1.00 16.65 502 LEU A O 1
ATOM 1042 N N . ALA A 1 120 ? 23.376 6.003 24.805 1.00 17.37 503 ALA A N 1
ATOM 1043 C CA . ALA A 1 120 ? 22.403 5.917 25.897 1.00 17.29 503 ALA A CA 1
ATOM 1044 C C . ALA A 1 120 ? 21.090 5.361 25.387 1.00 15.93 503 ALA A C 1
ATOM 1045 O O . ALA A 1 120 ? 20.514 5.876 24.461 1.00 16.88 503 ALA A O 1
ATOM 1047 N N . ILE A 1 121 ? 20.669 4.262 25.982 1.00 16.27 504 ILE A N 1
ATOM 1048 C CA . ILE A 1 121 ? 19.362 3.685 25.698 1.00 16.42 504 ILE A CA 1
ATOM 1049 C C . ILE A 1 121 ? 18.471 3.953 26.932 1.00 17.34 504 ILE A C 1
ATOM 1050 O O . ILE A 1 121 ? 18.726 3.445 28.040 1.00 17.73 504 ILE A O 1
ATOM 1055 N N . SER A 1 122 ? 17.444 4.760 26.746 1.00 15.12 505 SER A N 1
ATOM 1056 C CA . SER A 1 122 ? 16.526 5.141 27.857 1.00 15.38 505 SER A CA 1
ATOM 1057 C C . SER A 1 122 ? 15.210 4.380 27.774 1.00 16.34 505 SER A C 1
ATOM 1058 O O . SER A 1 122 ? 14.547 4.370 26.717 1.00 16.13 505 SER A O 1
ATOM 1061 N N . ARG A 1 123 ? 14.872 3.713 28.869 1.00 15.60 506 ARG A N 1
ATOM 1062 C CA . ARG A 1 123 ? 13.648 2.927 28.962 1.00 15.79 506 ARG A CA 1
ATOM 1063 C C . ARG A 1 123 ? 12.665 3.612 29.923 1.00 18.20 506 ARG A C 1
ATOM 1064 O O . ARG A 1 123 ? 13.006 3.867 31.070 1.00 18.33 506 ARG A O 1
ATOM 1072 N N . ASP A 1 124 ? 11.456 3.887 29.441 1.00 17.78 507 ASP A N 1
ATOM 1073 C CA . ASP A 1 124 ? 10.400 4.456 30.256 1.00 19.47 507 ASP A CA 1
ATOM 1074 C C . ASP A 1 124 ? 10.069 3.488 31.416 1.00 20.74 507 ASP A C 1
ATOM 1075 O O . ASP A 1 124 ? 9.813 2.288 31.206 1.00 19.93 507 ASP A O 1
ATOM 1080 N N . ILE A 1 125 ? 10.143 4.000 32.635 1.00 20.20 508 ILE A N 1
ATOM 1081 C CA . ILE A 1 125 ? 9.796 3.217 33.795 1.00 23.00 508 ILE A CA 1
ATOM 1082 C C . ILE A 1 125 ? 8.584 3.823 34.525 1.00 24.50 508 ILE A C 1
ATOM 1083 O O . ILE A 1 125 ? 8.462 3.658 35.746 1.00 26.77 508 ILE A O 1
ATOM 1088 N N . ALA B 1 3 ? 33.954 9.186 -10.539 1.00 36.50 386 ALA B N 1
ATOM 1089 C CA . ALA B 1 3 ? 34.049 9.982 -9.279 1.00 36.44 386 ALA B CA 1
ATOM 1090 C C . ALA B 1 3 ? 32.720 10.047 -8.525 1.00 36.33 386 ALA B C 1
ATOM 1091 O O . ALA B 1 3 ? 32.711 9.874 -7.302 1.00 36.54 386 ALA B O 1
ATOM 1093 N N . GLU B 1 4 ? 31.610 10.289 -9.233 1.00 35.92 387 GLU B N 1
ATOM 1094 C CA A GLU B 1 4 ? 30.296 10.259 -8.586 0.60 36.31 387 GLU B CA 1
ATOM 1095 C CA B GLU B 1 4 ? 30.278 10.253 -8.612 0.40 35.93 387 GLU B CA 1
ATOM 1096 C C . GLU B 1 4 ? 29.977 8.857 -8.051 1.00 36.34 387 GLU B C 1
ATOM 1097 O O . GLU B 1 4 ? 29.407 8.707 -6.952 1.00 36.69 387 GLU B O 1
ATOM 1108 N N . ARG B 1 5 ? 30.363 7.834 -8.813 1.00 36.27 388 ARG B N 1
ATOM 1109 C CA . ARG B 1 5 ? 30.148 6.451 -8.399 1.00 36.22 388 ARG B CA 1
ATOM 1110 C C . ARG B 1 5 ? 30.912 6.125 -7.122 1.00 36.07 388 ARG B C 1
ATOM 1111 O O . ARG B 1 5 ? 30.311 5.671 -6.142 1.00 35.40 388 ARG B O 1
ATOM 1119 N N . LYS B 1 6 ? 32.226 6.368 -7.129 1.00 36.27 389 LYS B N 1
ATOM 1120 C CA . LYS B 1 6 ? 33.071 6.096 -5.953 1.00 36.69 389 LYS B CA 1
ATOM 1121 C C . LYS B 1 6 ? 32.676 6.921 -4.711 1.00 36.71 389 LYS B C 1
ATOM 1122 O O . LYS B 1 6 ? 32.720 6.411 -3.588 1.00 37.21 389 LYS B O 1
ATOM 1128 N N . ARG B 1 7 ? 32.274 8.174 -4.924 1.00 36.09 390 ARG B N 1
ATOM 1129 C CA . ARG B 1 7 ? 31.760 9.037 -3.854 1.00 35.73 390 ARG B CA 1
ATOM 1130 C C . ARG B 1 7 ? 30.548 8.427 -3.184 1.00 34.90 390 ARG B C 1
ATOM 1131 O O . ARG B 1 7 ? 30.467 8.390 -1.954 1.00 35.00 390 ARG B O 1
ATOM 1139 N N . ARG B 1 8 ? 29.586 8.008 -4.009 1.00 34.19 391 ARG B N 1
ATOM 1140 C CA . ARG B 1 8 ? 28.328 7.439 -3.535 1.00 34.41 391 ARG B CA 1
ATOM 1141 C C . ARG B 1 8 ? 28.604 6.163 -2.730 1.00 33.98 391 ARG B C 1
ATOM 1142 O O . ARG B 1 8 ? 28.030 5.945 -1.660 1.00 33.23 391 ARG B O 1
ATOM 1150 N N . GLU B 1 9 ? 29.497 5.335 -3.275 1.00 33.31 392 GLU B N 1
ATOM 1151 C CA . GLU B 1 9 ? 29.912 4.099 -2.607 1.00 33.98 392 GLU B CA 1
ATOM 1152 C C . GLU B 1 9 ? 30.596 4.366 -1.245 1.00 33.81 392 GLU B C 1
ATOM 1153 O O . GLU B 1 9 ? 30.233 3.747 -0.234 1.00 33.28 392 GLU B O 1
ATOM 1159 N N . LYS B 1 10 ? 31.555 5.292 -1.222 1.00 34.13 393 LYS B N 1
ATOM 1160 C CA . LYS B 1 10 ? 32.302 5.636 0.002 1.00 35.23 393 LYS B CA 1
ATOM 1161 C C . LYS B 1 10 ? 31.401 6.211 1.114 1.00 35.42 393 LYS B C 1
ATOM 1162 O O . LYS B 1 10 ? 31.518 5.824 2.295 1.00 35.46 393 LYS B O 1
ATOM 1168 N N . ARG B 1 11 ? 30.526 7.154 0.748 1.00 35.38 394 ARG B N 1
ATOM 1169 C CA . ARG B 1 11 ? 29.604 7.727 1.725 1.00 35.23 394 ARG B CA 1
ATOM 1170 C C . ARG B 1 11 ? 28.578 6.691 2.188 1.00 34.42 394 ARG B C 1
ATOM 1171 O O . ARG B 1 11 ? 28.122 6.739 3.336 1.00 33.67 394 ARG B O 1
ATOM 1179 N N . LEU B 1 12 ? 28.212 5.760 1.310 1.00 33.11 395 LEU B N 1
ATOM 1180 C CA . LEU B 1 12 ? 27.245 4.741 1.693 1.00 32.59 395 LEU B CA 1
ATOM 1181 C C . LEU B 1 12 ? 27.901 3.819 2.736 1.00 32.18 395 LEU B C 1
ATOM 1182 O O . LEU B 1 12 ? 27.266 3.482 3.730 1.00 32.11 395 LEU B O 1
ATOM 1187 N N . GLU B 1 13 ? 29.182 3.482 2.529 1.00 31.04 396 GLU B N 1
ATOM 1188 C CA . GLU B 1 13 ? 29.967 2.693 3.503 1.00 31.70 396 GLU B CA 1
ATOM 1189 C C . GLU B 1 13 ? 30.064 3.373 4.876 1.00 30.92 396 GLU B C 1
ATOM 1190 O O . GLU B 1 13 ? 29.965 2.706 5.917 1.00 29.78 396 GLU B O 1
ATOM 1196 N N . GLU B 1 14 ? 30.287 4.682 4.872 1.00 30.06 397 GLU B N 1
ATOM 1197 C CA . GLU B 1 14 ? 30.531 5.416 6.107 1.00 31.99 397 GLU B CA 1
ATOM 1198 C C . GLU B 1 14 ? 29.263 5.467 6.954 1.00 30.74 397 GLU B C 1
ATOM 1199 O O . GLU B 1 14 ? 29.308 5.219 8.167 1.00 31.43 397 GLU B O 1
ATOM 1205 N N . THR B 1 15 ? 28.148 5.790 6.302 1.00 29.75 398 THR B N 1
ATOM 1206 C CA . THR B 1 15 ? 26.813 5.752 6.918 1.00 29.56 398 THR B CA 1
ATOM 1207 C C . THR B 1 15 ? 26.462 4.367 7.491 1.00 28.59 398 THR B C 1
ATOM 1208 O O . THR B 1 15 ? 26.049 4.249 8.654 1.00 28.15 398 THR B O 1
ATOM 1212 N N . SER B 1 16 ? 26.593 3.346 6.653 1.00 27.08 399 SER B N 1
ATOM 1213 C CA . SER B 1 16 ? 26.339 1.962 7.049 1.00 26.35 399 SER B CA 1
ATOM 1214 C C . SER B 1 16 ? 27.208 1.544 8.234 1.00 25.14 399 SER B C 1
ATOM 1215 O O . SER B 1 16 ? 26.732 0.884 9.143 1.00 24.77 399 SER B O 1
ATOM 1218 N N . SER B 1 17 ? 28.495 1.888 8.194 1.00 24.59 400 SER B N 1
ATOM 1219 C CA . SER B 1 17 ? 29.422 1.491 9.241 1.00 24.22 400 SER B CA 1
ATOM 1220 C C . SER B 1 17 ? 29.039 2.062 10.611 1.00 23.72 400 SER B C 1
ATOM 1221 O O . SER B 1 17 ? 29.078 1.357 11.631 1.00 22.27 400 SER B O 1
ATOM 1224 N N . ARG B 1 18 ? 28.633 3.328 10.614 1.00 22.05 401 ARG B N 1
ATOM 1225 C CA . ARG B 1 18 ? 28.231 4.000 11.844 1.00 20.99 401 ARG B CA 1
ATOM 1226 C C . ARG B 1 18 ? 26.955 3.349 12.396 1.00 20.65 401 ARG B C 1
ATOM 1227 O O . ARG B 1 18 ? 26.823 3.116 13.606 1.00 19.95 401 ARG B O 1
ATOM 1235 N N . LEU B 1 19 ? 25.998 3.077 11.515 1.00 19.86 402 LEU B N 1
ATOM 1236 C CA . LEU B 1 19 ? 24.723 2.467 11.949 1.00 21.94 402 LEU B CA 1
ATOM 1237 C C . LEU B 1 19 ?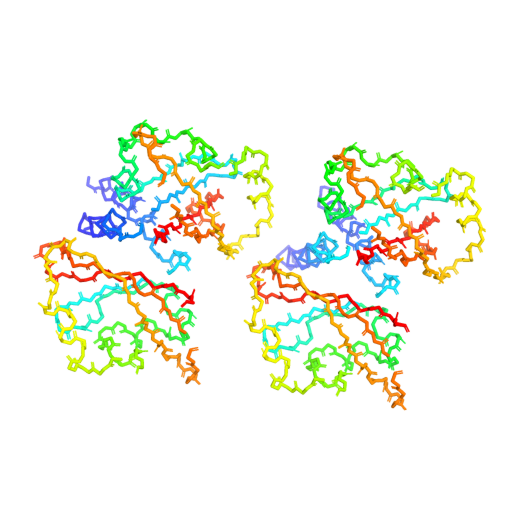 24.978 1.058 12.457 1.00 20.75 402 LEU B C 1
ATOM 1238 O O . LEU B 1 19 ? 24.375 0.626 13.449 1.00 20.55 402 LEU B O 1
ATOM 1243 N N . GLU B 1 20 ? 25.904 0.364 11.815 1.00 21.17 403 GLU B N 1
ATOM 1244 C CA . GLU B 1 20 ? 26.260 -0.994 12.244 1.00 22.16 403 GLU B CA 1
ATOM 1245 C C . GLU B 1 20 ? 26.885 -0.975 13.654 1.00 21.24 403 GLU B C 1
ATOM 1246 O O . GLU B 1 20 ? 26.546 -1.788 14.512 1.00 22.05 403 GLU B O 1
ATOM 1252 N N . ALA B 1 21 ? 27.819 -0.056 13.888 1.00 20.95 404 ALA B N 1
ATOM 1253 C CA . ALA B 1 21 ? 28.413 0.088 15.235 1.00 20.99 404 ALA B CA 1
ATOM 1254 C C . ALA B 1 21 ? 27.371 0.434 16.308 1.00 20.77 404 ALA B C 1
ATOM 1255 O O . ALA B 1 21 ? 27.454 -0.079 17.414 1.00 20.96 404 ALA B O 1
ATOM 1257 N N . LEU B 1 22 ? 26.423 1.313 15.992 1.00 19.80 405 LEU B N 1
ATOM 1258 C CA . LEU B 1 22 ? 25.366 1.668 16.936 1.00 19.92 405 LEU B CA 1
ATOM 1259 C C . LEU B 1 22 ? 24.513 0.454 17.310 1.00 20.91 405 LEU B C 1
ATOM 1260 O O . LEU B 1 22 ? 24.085 0.298 18.474 1.00 20.50 405 LEU B O 1
ATOM 1265 N N . PHE B 1 23 ? 24.270 -0.412 16.326 1.00 19.97 406 PHE B N 1
ATOM 1266 C CA . PHE B 1 23 ? 23.435 -1.624 16.557 1.00 18.51 406 PHE B CA 1
ATOM 1267 C C . PHE B 1 23 ? 24.238 -2.669 17.336 1.00 17.36 406 PHE B C 1
ATOM 1268 O O . PHE B 1 23 ? 23.811 -3.180 18.377 1.00 17.17 406 PHE B O 1
ATOM 1276 N N . GLU B 1 24 ? 25.412 -3.000 16.812 1.00 18.52 407 GLU B N 1
ATOM 1277 C CA . GLU B 1 24 ? 26.173 -4.111 17.401 1.00 19.70 407 GLU B CA 1
ATOM 1278 C C . GLU B 1 24 ? 26.644 -3.830 18.819 1.00 20.35 407 GLU B C 1
ATOM 1279 O O . GLU B 1 24 ? 26.685 -4.739 19.651 1.00 21.44 407 GLU B O 1
ATOM 1285 N N . ASN B 1 25 ? 26.933 -2.564 19.118 1.00 19.45 408 ASN B N 1
ATOM 1286 C CA . ASN B 1 25 ? 27.476 -2.180 20.416 1.00 21.39 408 ASN B CA 1
ATOM 1287 C C . ASN B 1 25 ? 26.435 -1.674 21.424 1.00 19.21 408 ASN B C 1
ATOM 1288 O O . ASN B 1 25 ? 26.775 -1.317 22.546 1.00 20.69 408 ASN B O 1
ATOM 1293 N N . SER B 1 26 ? 25.179 -1.631 21.015 1.00 18.56 409 SER B N 1
ATOM 1294 C CA . SER B 1 26 ? 24.176 -1.168 21.943 1.00 16.66 409 SER B CA 1
ATOM 1295 C C . SER B 1 26 ? 24.410 -1.860 23.302 1.00 17.07 409 SER B C 1
ATOM 1296 O O . SER B 1 26 ? 24.643 -3.082 23.354 1.00 17.06 409 SER B O 1
ATOM 1299 N N . PRO B 1 27 ? 24.284 -1.103 24.429 1.00 16.94 410 PRO B N 1
ATOM 1300 C CA . PRO B 1 27 ? 24.440 -1.784 25.725 1.00 17.02 410 PRO B CA 1
ATOM 1301 C C . PRO B 1 27 ? 23.345 -2.816 26.026 1.00 16.87 410 PRO B C 1
ATOM 1302 O O . PRO B 1 27 ? 23.540 -3.681 26.888 1.00 17.45 410 PRO B O 1
ATOM 1306 N N . ASP B 1 28 ? 22.210 -2.706 25.330 1.00 16.72 411 ASP B N 1
ATOM 1307 C CA . ASP B 1 28 ? 21.103 -3.671 25.461 1.00 17.64 411 ASP B CA 1
ATOM 1308 C C . ASP B 1 28 ? 21.116 -4.716 24.349 1.00 17.26 411 ASP B C 1
ATOM 1309 O O . ASP B 1 28 ? 21.710 -4.493 23.286 1.00 16.57 411 ASP B O 1
ATOM 1322 N N . ILE B 1 30 ? 19.471 -6.908 21.374 1.00 15.75 413 ILE B N 1
ATOM 1323 C CA . ILE B 1 30 ? 18.439 -6.562 20.364 1.00 15.45 413 ILE B CA 1
ATOM 1324 C C . ILE B 1 30 ? 18.251 -7.775 19.463 1.00 15.55 413 ILE B C 1
ATOM 1325 O O . ILE B 1 30 ? 19.228 -8.360 18.985 1.00 15.77 413 ILE B O 1
ATOM 1330 N N . ASP B 1 31 ? 17.001 -8.152 19.252 1.00 15.00 414 ASP B N 1
ATOM 1331 C CA . ASP B 1 31 ? 16.718 -9.169 18.235 1.00 15.77 414 ASP B CA 1
ATOM 1332 C C . ASP B 1 31 ? 15.502 -8.733 17.406 1.00 15.22 414 ASP B C 1
ATOM 1333 O O . ASP B 1 31 ? 14.743 -7.840 17.822 1.00 15.66 414 ASP B O 1
ATOM 1338 N N . VAL B 1 32 ? 15.409 -9.301 16.204 1.00 14.65 415 VAL B N 1
ATOM 1339 C CA . VAL B 1 32 ? 14.276 -9.062 15.305 1.00 14.66 415 VAL B CA 1
ATOM 1340 C C . VAL B 1 32 ? 13.656 -10.407 14.975 1.00 14.83 415 VAL B C 1
ATOM 1341 O O . VAL B 1 32 ? 14.405 -11.337 14.582 1.00 15.10 415 VAL B O 1
ATOM 1345 N N . LEU B 1 33 ? 12.314 -10.489 15.043 1.00 14.36 416 LEU B N 1
ATOM 1346 C CA . LEU B 1 33 ? 11.606 -11.751 14.733 1.00 14.82 416 LEU B CA 1
ATOM 1347 C C . LEU B 1 33 ? 10.675 -11.565 13.558 1.00 15.24 416 LEU B C 1
ATOM 1348 O O . LEU B 1 33 ? 10.159 -10.464 13.312 1.00 15.04 416 LEU B O 1
ATOM 1353 N N . ASP B 1 34 ? 10.410 -12.665 12.853 1.00 15.69 417 ASP B N 1
ATOM 1354 C CA . ASP B 1 34 ? 9.234 -12.658 11.963 1.00 15.99 417 ASP B CA 1
ATOM 1355 C C . ASP B 1 34 ? 8.011 -13.166 12.710 1.00 16.19 417 ASP B C 1
ATOM 1356 O O . ASP B 1 34 ? 8.090 -13.529 13.913 1.00 16.62 417 ASP B O 1
ATOM 1361 N N . ALA B 1 35 ? 6.883 -13.226 12.007 1.00 17.48 418 ALA B N 1
ATOM 1362 C CA . ALA B 1 35 ? 5.614 -13.593 12.630 1.00 19.55 418 ALA B CA 1
ATOM 1363 C C . ALA B 1 35 ? 5.608 -15.053 13.146 1.00 20.31 418 ALA B C 1
ATOM 1364 O O . ALA B 1 35 ? 4.786 -15.420 13.973 1.00 21.38 418 ALA B O 1
ATOM 1366 N N . ASP B 1 36 ? 6.509 -15.877 12.612 1.00 19.06 419 ASP B N 1
ATOM 1367 C CA A ASP B 1 36 ? 6.706 -17.271 13.042 0.60 20.58 419 ASP B CA 1
ATOM 1368 C CA B ASP B 1 36 ? 6.660 -17.264 13.093 0.40 20.46 419 ASP B CA 1
ATOM 1369 C C . ASP B 1 36 ? 7.596 -17.410 14.286 1.00 20.29 419 ASP B C 1
ATOM 1370 O O . ASP B 1 36 ? 7.815 -18.511 14.770 1.00 21.73 419 ASP B O 1
ATOM 1379 N N . GLY B 1 37 ? 8.119 -16.294 14.788 1.00 19.52 420 GLY B N 1
ATOM 1380 C CA . GLY B 1 37 ? 9.017 -16.347 15.945 1.00 18.78 420 GLY B CA 1
ATOM 1381 C C . GLY B 1 37 ? 10.456 -16.670 15.583 1.00 17.77 420 GLY B C 1
ATOM 1382 O O . GLY B 1 37 ? 11.282 -16.920 16.461 1.00 17.99 420 GLY B O 1
ATOM 1383 N N . THR B 1 38 ? 10.767 -16.651 14.284 1.00 17.43 421 THR B N 1
ATOM 1384 C CA . THR B 1 38 ? 12.125 -16.917 13.811 1.00 17.47 421 THR B CA 1
ATOM 1385 C C . THR B 1 38 ? 12.984 -15.705 13.970 1.00 18.20 421 THR B C 1
ATOM 1386 O O . THR B 1 38 ? 12.557 -14.617 13.627 1.00 18.06 421 THR B O 1
ATOM 1390 N N . ILE B 1 39 ? 14.209 -15.904 14.450 1.00 17.13 422 ILE B N 1
ATOM 1391 C CA . ILE B 1 39 ? 15.150 -14.779 14.664 1.00 17.53 422 ILE B CA 1
ATOM 1392 C C . ILE B 1 39 ? 15.764 -14.384 13.308 1.00 16.65 422 ILE B C 1
ATOM 1393 O O . ILE B 1 39 ? 16.449 -15.177 12.654 1.00 15.79 422 ILE B O 1
ATOM 1398 N N . CYS B 1 40 ? 15.464 -13.152 12.885 1.00 15.27 423 CYS B N 1
ATOM 1399 C CA . CYS B 1 40 ? 15.912 -12.638 11.603 1.00 16.28 423 CYS B CA 1
ATOM 1400 C C . CYS B 1 40 ? 17.220 -11.851 11.716 1.00 15.44 423 CYS B C 1
ATOM 1401 O O . CYS B 1 40 ? 17.996 -11.735 10.736 1.00 15.51 423 CYS B O 1
ATOM 1404 N N . GLU B 1 41 ? 17.419 -11.260 12.896 1.00 16.14 424 GLU B N 1
ATOM 1405 C CA . GLU B 1 41 ? 18.611 -10.446 13.163 1.00 16.84 424 GLU B CA 1
ATOM 1406 C C . GLU B 1 41 ? 18.834 -10.407 14.651 1.00 16.91 424 GLU B C 1
ATOM 1407 O O . GLU B 1 41 ? 17.892 -10.535 15.445 1.00 17.69 424 GLU B O 1
ATOM 1413 N N . VAL B 1 42 ? 20.112 -10.276 15.028 1.00 16.82 425 VAL B N 1
ATOM 1414 C CA A VAL B 1 42 ? 20.503 -10.178 16.455 0.60 17.32 425 VAL B CA 1
ATOM 1415 C CA B VAL B 1 42 ? 20.484 -10.184 16.429 0.40 16.06 425 VAL B CA 1
ATOM 1416 C C . VAL B 1 42 ? 21.765 -9.360 16.513 1.00 16.78 425 VAL B C 1
ATOM 1417 O O . VAL B 1 42 ? 22.611 -9.475 15.614 1.00 16.28 425 VAL B O 1
ATOM 1424 N N . ASN B 1 43 ? 21.881 -8.493 17.535 1.00 15.68 426 ASN B N 1
ATOM 1425 C CA . ASN B 1 43 ? 23.120 -7.744 17.682 1.00 17.01 426 ASN B CA 1
ATOM 1426 C C . ASN B 1 43 ? 24.171 -8.557 18.424 1.00 17.50 426 ASN B C 1
ATOM 1427 O O . ASN B 1 43 ? 23.876 -9.621 19.008 1.00 17.32 426 ASN B O 1
ATOM 1432 N N . GLN B 1 44 ? 25.400 -8.086 18.369 1.00 18.78 427 GLN B N 1
ATOM 1433 C CA A GLN B 1 44 ? 26.465 -8.821 19.042 0.60 19.09 427 GLN B CA 1
ATOM 1434 C CA B GLN B 1 44 ? 26.537 -8.719 19.063 0.40 19.57 427 GLN B CA 1
ATOM 1435 C C . GLN B 1 44 ? 26.264 -8.822 20.552 1.00 19.57 427 GLN B C 1
ATOM 1436 O O . GLN B 1 44 ? 26.626 -9.810 21.206 1.00 19.76 427 GLN B O 1
ATOM 1447 N N . ARG B 1 45 ? 25.628 -7.769 21.102 1.00 18.32 428 ARG B N 1
ATOM 1448 C CA . ARG B 1 45 ? 25.338 -7.725 22.531 1.00 17.66 428 ARG B CA 1
ATOM 1449 C C . ARG B 1 45 ? 24.457 -8.921 22.973 1.00 17.37 428 ARG B C 1
ATOM 1450 O O . ARG B 1 45 ? 24.781 -9.600 23.950 1.00 17.89 428 ARG B O 1
ATOM 1458 N N . PHE B 1 46 ? 23.428 -9.236 22.209 1.00 17.54 429 PHE B N 1
ATOM 1459 C CA . PHE B 1 46 ? 22.575 -10.390 22.505 1.00 17.70 429 PHE B CA 1
ATOM 1460 C C . PHE B 1 46 ? 23.400 -11.687 22.547 1.00 18.78 429 PHE B C 1
ATOM 1461 O O . PHE B 1 46 ? 23.240 -12.485 23.485 1.00 18.91 429 PHE B O 1
ATOM 1469 N N . CYS B 1 47 ? 24.235 -11.903 21.513 1.00 19.54 430 CYS B N 1
ATOM 1470 C CA . CYS B 1 47 ? 25.063 -13.115 21.408 1.00 20.66 430 CYS B CA 1
ATOM 1471 C C . CYS B 1 47 ? 26.069 -13.222 22.559 1.00 21.43 430 CYS B C 1
ATOM 1472 O O . CYS B 1 47 ? 26.179 -14.279 23.186 1.00 21.23 430 CYS B O 1
ATOM 1475 N N . ALA B 1 48 ? 26.779 -12.130 22.840 1.00 20.86 431 ALA B N 1
ATOM 1476 C CA . ALA B 1 48 ? 27.777 -12.110 23.904 1.00 21.10 431 ALA B CA 1
ATOM 1477 C C . ALA B 1 48 ? 27.182 -12.334 25.305 1.00 21.12 431 ALA B C 1
ATOM 1478 O O . ALA B 1 48 ? 27.774 -13.050 26.117 1.00 21.59 431 ALA B O 1
ATOM 1480 N N . GLU B 1 49 ? 26.023 -11.735 25.586 1.00 19.39 432 GLU B N 1
ATOM 1481 C CA . GLU B 1 49 ? 25.384 -11.881 26.892 1.00 20.52 432 GLU B CA 1
ATOM 1482 C C . GLU B 1 49 ? 24.934 -13.309 27.114 1.00 20.30 432 GLU B C 1
ATOM 1483 O O . GLU B 1 49 ? 24.975 -13.772 28.240 1.00 20.74 432 GLU B O 1
ATOM 1489 N N . LEU B 1 50 ? 24.586 -14.029 26.042 1.00 18.75 433 LEU B N 1
ATOM 1490 C CA . LEU B 1 50 ? 24.092 -15.399 26.194 1.00 19.27 433 LEU B CA 1
ATOM 1491 C C . LEU B 1 50 ? 25.138 -16.446 25.893 1.00 19.62 433 LEU B C 1
ATOM 1492 O O . LEU B 1 50 ? 24.884 -17.635 26.076 1.00 20.56 433 LEU B O 1
ATOM 1497 N N . GLY B 1 51 ? 26.314 -16.001 25.445 1.00 18.58 434 GLY B N 1
ATOM 1498 C CA . GLY B 1 51 ? 27.436 -16.916 25.191 1.00 19.48 434 GLY B CA 1
ATOM 1499 C C . GLY B 1 51 ? 27.290 -17.681 23.881 1.00 20.29 434 GLY B C 1
ATOM 1500 O O . GLY B 1 51 ? 27.942 -18.730 23.683 1.00 20.08 434 GLY B O 1
ATOM 1501 N N . TYR B 1 52 ? 26.463 -17.185 22.961 1.00 19.86 435 TYR B N 1
ATOM 1502 C CA . TYR B 1 52 ? 26.300 -17.834 21.654 1.00 21.83 435 TYR B CA 1
ATOM 1503 C C . TYR B 1 52 ? 27.034 -17.096 20.518 1.00 22.82 435 TYR B C 1
ATOM 1504 O O . TYR B 1 52 ? 27.184 -15.887 20.561 1.00 24.25 435 TYR B O 1
ATOM 1513 N N . ASP B 1 53 ? 27.506 -17.832 19.510 1.00 22.68 436 ASP B N 1
ATOM 1514 C CA . ASP B 1 53 ? 27.861 -17.229 18.219 1.00 22.85 436 ASP B CA 1
ATOM 1515 C C . ASP B 1 53 ? 26.575 -16.865 17.491 1.00 22.31 436 ASP B C 1
ATOM 1516 O O . ASP B 1 53 ? 25.571 -17.577 17.610 1.00 22.71 436 ASP B O 1
ATOM 1521 N N . GLU B 1 54 ? 26.577 -15.762 16.742 1.00 21.98 437 GLU B N 1
ATOM 1522 C CA . GLU B 1 54 ? 25.369 -15.430 15.945 1.00 21.77 437 GLU B CA 1
ATOM 1523 C C . GLU B 1 54 ? 24.867 -16.556 15.005 1.00 21.49 437 GLU B C 1
ATOM 1524 O O . GLU B 1 54 ? 23.651 -16.634 14.703 1.00 20.19 437 GLU B O 1
ATOM 1530 N N . SER B 1 55 ? 25.784 -17.440 14.573 1.00 21.15 438 SER B N 1
ATOM 1531 C CA . SER B 1 55 ? 25.402 -18.593 13.755 1.00 22.46 438 SER B CA 1
ATOM 1532 C C . SER B 1 55 ? 24.578 -19.631 14.532 1.00 22.13 438 SER B C 1
ATOM 1533 O O . SER B 1 55 ? 23.923 -20.481 13.909 1.00 23.41 438 SER B O 1
ATOM 1536 N N . GLU B 1 56 ? 24.621 -19.571 15.870 1.00 21.24 439 GLU B N 1
ATOM 1537 C CA . GLU B 1 56 ? 23.832 -20.475 16.732 1.00 22.07 439 GLU B CA 1
ATOM 1538 C C . GLU B 1 56 ? 22.471 -19.838 17.118 1.00 21.51 439 GLU B C 1
ATOM 1539 O O . GLU B 1 56 ? 21.629 -20.482 17.762 1.00 21.70 439 GLU B O 1
ATOM 1545 N N . VAL B 1 57 ? 22.255 -18.588 16.698 1.00 19.97 440 VAL B N 1
ATOM 1546 C CA . VAL B 1 57 ? 21.073 -17.824 17.063 1.00 18.81 440 VAL B CA 1
ATOM 1547 C C . VAL B 1 57 ? 20.192 -17.459 15.848 1.00 18.28 440 VAL B C 1
ATOM 1548 O O . VAL B 1 57 ? 18.964 -17.683 15.838 1.00 18.05 440 VAL B O 1
ATOM 1552 N N . LEU B 1 58 ? 20.811 -16.884 14.813 1.00 17.09 441 LEU B N 1
ATOM 1553 C CA . LEU B 1 58 ? 20.065 -16.468 13.590 1.00 15.32 441 LEU B CA 1
ATOM 1554 C C . LEU B 1 58 ? 19.347 -17.659 13.001 1.00 15.45 441 LEU B C 1
ATOM 1555 O O . LEU B 1 58 ? 19.934 -18.739 12.941 1.00 16.13 441 LEU B O 1
ATOM 1560 N N . GLY B 1 59 ? 18.097 -17.466 12.620 1.00 14.92 442 GLY B N 1
ATOM 1561 C CA . GLY B 1 59 ? 17.308 -18.538 11.982 1.00 14.51 442 GLY B CA 1
ATOM 1562 C C . GLY B 1 59 ? 16.661 -19.512 12.981 1.00 14.88 442 GLY B C 1
ATOM 1563 O O . GLY B 1 59 ? 15.773 -20.302 12.621 1.00 14.87 442 GLY B O 1
ATOM 1564 N N . ARG B 1 60 ? 17.083 -19.446 14.242 1.00 15.66 443 ARG B N 1
ATOM 1565 C CA A ARG B 1 60 ? 16.492 -20.293 15.264 0.60 16.13 443 ARG B CA 1
ATOM 1566 C CA B ARG B 1 60 ? 16.523 -20.272 15.311 0.40 16.09 443 ARG B CA 1
ATOM 1567 C C . ARG B 1 60 ? 15.218 -19.607 15.759 1.00 16.26 443 ARG B C 1
ATOM 1568 O O . ARG B 1 60 ? 14.920 -18.462 15.357 1.00 16.97 443 ARG B O 1
ATOM 1583 N N . SER B 1 61 ? 14.433 -20.299 16.581 1.00 16.37 444 SER B N 1
ATOM 1584 C CA . SER B 1 61 ? 13.195 -19.716 17.077 1.00 16.77 444 SER B CA 1
ATOM 1585 C C . SER B 1 61 ? 13.360 -19.140 18.483 1.00 17.33 444 SER B C 1
ATOM 1586 O O . SER B 1 61 ? 14.065 -19.697 19.317 1.00 16.63 444 SER B O 1
ATOM 1589 N N . ILE B 1 62 ? 12.661 -18.050 18.793 1.00 17.15 445 ILE B N 1
ATOM 1590 C CA . ILE B 1 62 ? 12.958 -17.355 20.043 1.00 17.68 445 ILE B CA 1
ATOM 1591 C C . ILE B 1 62 ? 12.612 -18.209 21.302 1.00 18.65 445 ILE B C 1
ATOM 1592 O O . ILE B 1 62 ? 13.251 -18.056 22.337 1.00 18.90 445 ILE B O 1
ATOM 1597 N N . TRP B 1 63 ? 11.610 -19.092 21.190 1.00 19.20 446 TRP B N 1
ATOM 1598 C CA . TRP B 1 63 ? 11.265 -19.956 22.323 1.00 18.97 446 TRP B CA 1
ATOM 1599 C C . TRP B 1 63 ? 12.410 -20.919 22.701 1.00 19.60 446 TRP B C 1
ATOM 1600 O O . TRP B 1 63 ? 12.405 -21.455 23.802 1.00 19.51 446 TRP B O 1
ATOM 1611 N N . GLU B 1 64 ? 13.373 -21.117 21.810 1.00 18.44 447 GLU B N 1
ATOM 1612 C CA . GLU B 1 64 ? 14.516 -21.983 22.141 1.00 19.85 447 GLU B CA 1
ATOM 1613 C C . GLU B 1 64 ? 15.404 -21.292 23.179 1.00 20.46 447 GLU B C 1
ATOM 1614 O O . GLU B 1 64 ? 16.209 -21.945 23.877 1.00 21.76 447 GLU B O 1
ATOM 1620 N N . PHE B 1 65 ? 15.248 -19.975 23.315 1.00 18.19 448 PHE B N 1
ATOM 1621 C CA . PHE B 1 65 ? 16.109 -19.214 24.205 1.00 19.34 448 PHE B CA 1
ATOM 1622 C C . PHE B 1 65 ? 15.435 -18.695 25.453 1.00 19.45 448 PHE B C 1
ATOM 1623 O O . PHE B 1 65 ? 16.112 -18.408 26.439 1.00 21.25 448 PHE B O 1
ATOM 1631 N N . ASP B 1 66 ? 14.122 -18.524 25.419 1.00 20.76 449 ASP B N 1
ATOM 1632 C CA . ASP B 1 66 ? 13.425 -17.976 26.570 1.00 20.70 449 ASP B CA 1
ATOM 1633 C C . ASP B 1 66 ? 12.707 -19.108 27.283 1.00 22.03 449 ASP B C 1
ATOM 1634 O O . ASP B 1 66 ? 11.752 -19.684 26.752 1.00 21.98 449 ASP B O 1
ATOM 1639 N N . LEU B 1 67 ? 13.187 -19.426 28.481 1.00 21.60 450 LEU B N 1
ATOM 1640 C CA . LEU B 1 67 ? 12.615 -20.510 29.286 1.00 22.81 450 LEU B CA 1
ATOM 1641 C C . LEU B 1 67 ? 11.177 -20.242 29.720 1.00 22.69 450 LEU B C 1
ATOM 1642 O O . LEU B 1 67 ? 10.435 -21.170 30.079 1.00 22.87 450 LEU B O 1
ATOM 1655 N N . PHE B 1 69 ? 8.783 -19.010 27.763 1.00 21.56 452 PHE B N 1
ATOM 1656 C CA . PHE B 1 69 ? 7.847 -19.116 26.644 1.00 22.06 452 PHE B CA 1
ATOM 1657 C C . PHE B 1 69 ? 8.113 -20.341 25.799 1.00 22.22 452 PHE B C 1
ATOM 1658 O O . PHE B 1 69 ? 9.239 -20.527 25.316 1.00 22.52 452 PHE B O 1
ATOM 1666 N N . ASP B 1 70 ? 7.098 -21.184 25.622 1.00 22.98 453 ASP B N 1
ATOM 1667 C CA . ASP B 1 70 ? 7.198 -22.195 24.606 1.00 23.47 453 ASP B CA 1
ATOM 1668 C C . ASP B 1 70 ? 6.689 -21.678 23.235 1.00 23.02 453 ASP B C 1
ATOM 1669 O O . ASP B 1 70 ? 6.322 -20.491 23.094 1.00 22.51 453 ASP B O 1
ATOM 1674 N N . ALA B 1 71 ? 6.708 -22.554 22.223 1.00 22.60 454 ALA B N 1
ATOM 1675 C CA . ALA B 1 71 ? 6.354 -22.144 20.867 1.00 22.15 454 ALA B CA 1
ATOM 1676 C C . ALA B 1 71 ? 4.968 -21.535 20.790 1.00 22.33 454 ALA B C 1
ATOM 1677 O O . ALA B 1 71 ? 4.803 -20.454 20.202 1.00 22.05 454 ALA B O 1
ATOM 1679 N N . GLU B 1 72 ? 3.992 -22.192 21.416 1.00 23.07 455 GLU B N 1
ATOM 1680 C CA A GLU B 1 72 ? 2.623 -21.682 21.486 0.60 24.09 455 GLU B CA 1
ATOM 1681 C CA B GLU B 1 72 ? 2.639 -21.652 21.437 0.40 23.51 455 GLU B CA 1
ATOM 1682 C C . GLU B 1 72 ? 2.553 -20.317 22.196 1.00 23.06 455 GLU B C 1
ATOM 1683 O O . GLU B 1 72 ? 1.823 -19.437 21.771 1.00 23.68 455 GLU B O 1
ATOM 1694 N N . ASP B 1 73 ? 3.283 -20.192 23.310 1.00 22.73 456 ASP B N 1
ATOM 1695 C CA . ASP B 1 73 ? 3.362 -18.938 24.100 1.00 22.18 456 ASP B CA 1
ATOM 1696 C C . ASP B 1 73 ? 3.830 -17.774 23.212 1.00 20.86 456 ASP B C 1
ATOM 1697 O O . ASP B 1 73 ? 3.260 -16.669 23.236 1.00 19.97 456 ASP B O 1
ATOM 1702 N N . VAL B 1 74 ? 4.863 -18.029 22.410 1.00 20.12 457 VAL B N 1
ATOM 1703 C CA . VAL B 1 74 ? 5.425 -17.011 21.533 1.00 19.46 457 VAL B CA 1
ATOM 1704 C C . VAL B 1 74 ? 4.417 -16.658 20.435 1.00 20.32 457 VAL B C 1
ATOM 1705 O O . VAL B 1 74 ? 4.196 -15.474 20.165 1.00 20.46 457 VAL B O 1
ATOM 1709 N N . GLN B 1 75 ? 3.793 -17.676 19.817 1.00 20.03 458 GLN B N 1
ATOM 1710 C CA A GLN B 1 75 ? 2.759 -17.462 18.791 0.60 21.05 458 GLN B CA 1
ATOM 1711 C CA B GLN B 1 75 ? 2.815 -17.390 18.772 0.40 20.28 458 GLN B CA 1
ATOM 1712 C C . GLN B 1 75 ? 1.682 -16.552 19.376 1.00 21.23 458 GLN B C 1
ATOM 1713 O O . GLN B 1 75 ? 1.287 -15.549 18.772 1.00 21.28 458 GLN B O 1
ATOM 1724 N N . THR B 1 76 ? 1.214 -16.905 20.578 1.00 21.23 459 THR B N 1
ATOM 1725 C CA . THR B 1 76 ? 0.123 -16.144 21.216 1.00 21.71 459 THR B CA 1
ATOM 1726 C C . THR B 1 76 ? 0.559 -14.689 21.460 1.00 21.33 459 THR B C 1
ATOM 1727 O O . THR B 1 76 ? -0.200 -13.745 21.201 1.00 21.59 459 THR B O 1
ATOM 1731 N N . GLN B 1 77 ? 1.779 -14.518 21.970 1.00 20.48 460 GLN B N 1
ATOM 1732 C CA . GLN B 1 77 ? 2.312 -13.189 22.244 1.00 20.96 460 GLN B CA 1
ATOM 1733 C C . GLN B 1 77 ? 2.355 -12.319 20.986 1.00 20.82 460 GLN B C 1
ATOM 1734 O O . GLN B 1 77 ? 1.865 -11.184 20.968 1.00 20.88 460 GLN B O 1
ATOM 1740 N N . LEU B 1 78 ? 2.963 -12.853 19.942 1.00 20.16 461 LEU B N 1
ATOM 1741 C CA . LEU B 1 78 ? 3.157 -12.070 18.702 1.00 19.67 461 LEU B CA 1
ATOM 1742 C C . LEU B 1 78 ? 1.830 -11.719 18.017 1.00 20.34 461 LEU B C 1
ATOM 1743 O O . LEU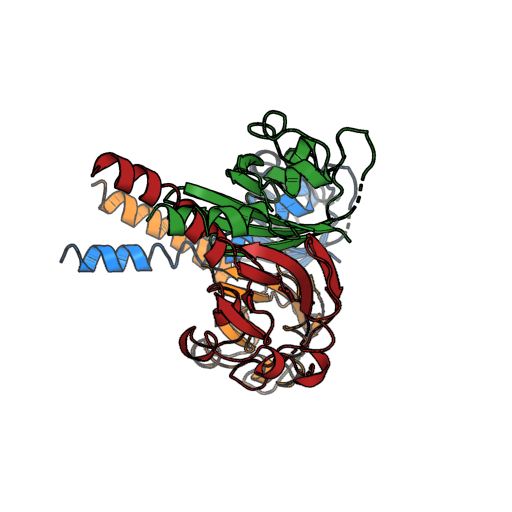 B 1 78 ? 1.659 -10.595 17.538 1.00 20.83 461 LEU B O 1
ATOM 1748 N N . SER B 1 79 ? 0.913 -12.692 17.989 1.00 21.29 462 SER B N 1
ATOM 1749 C CA A SER B 1 79 ? -0.363 -12.584 17.256 0.60 21.82 462 SER B CA 1
ATOM 1750 C CA B SER B 1 79 ? -0.338 -12.564 17.234 0.40 21.15 462 SER B CA 1
ATOM 1751 C C . SER B 1 79 ? -1.219 -11.440 17.753 1.00 21.70 462 SER B C 1
ATOM 1752 O O . SER B 1 79 ? -1.978 -10.866 17.004 1.00 22.29 462 SER B O 1
ATOM 1757 N N . GLY B 1 80 ? -1.127 -11.137 19.038 1.00 22.05 463 GLY B N 1
ATOM 1758 C CA . GLY B 1 80 ? -2.000 -10.115 19.604 1.00 22.51 463 GLY B CA 1
ATOM 1759 C C . GLY B 1 80 ? -1.567 -8.679 19.295 1.00 22.55 463 GLY B C 1
ATOM 1760 O O . GLY B 1 80 ? -2.361 -7.759 19.533 1.00 22.82 463 GLY B O 1
ATOM 1761 N N . PHE B 1 81 ? -0.345 -8.469 18.791 1.00 19.91 464 PHE B N 1
ATOM 1762 C CA . PHE B 1 81 ? 0.149 -7.107 18.571 1.00 19.95 464 PHE B CA 1
ATOM 1763 C C . PHE B 1 81 ? -0.473 -6.423 17.376 1.00 20.67 464 PHE B C 1
ATOM 1764 O O . PHE B 1 81 ? -0.565 -7.021 16.315 1.00 20.89 464 PHE B O 1
ATOM 1772 N N . SER B 1 82 ? -0.838 -5.164 17.529 1.00 20.78 465 SER B N 1
ATOM 1773 C CA A SER B 1 82 ? -1.130 -4.288 16.385 0.70 21.47 465 SER B CA 1
ATOM 1774 C CA B SER B 1 82 ? -1.130 -4.343 16.358 0.30 21.04 465 SER B CA 1
ATOM 1775 C C . SER B 1 82 ? 0.155 -3.701 15.840 1.00 21.40 465 SER B C 1
ATOM 1776 O O . SER B 1 82 ? 1.166 -3.600 16.564 1.00 20.73 465 SER B O 1
ATOM 1781 N N . VAL B 1 83 ? 0.146 -3.305 14.565 1.00 21.25 466 VAL B N 1
ATOM 1782 C CA . VAL B 1 83 ? 1.320 -2.582 14.024 1.00 21.50 466 VAL B CA 1
ATOM 1783 C C . VAL B 1 83 ? 1.621 -1.335 14.863 1.00 21.66 466 VAL B C 1
ATOM 1784 O O . VAL B 1 83 ? 0.695 -0.570 15.214 1.00 21.82 466 VAL B O 1
ATOM 1788 N N . ASP B 1 84 ? 2.909 -1.155 15.189 1.00 21.91 467 ASP B N 1
ATOM 1789 C CA . ASP B 1 84 ? 3.442 -0.072 16.027 1.00 21.98 467 ASP B CA 1
ATOM 1790 C C . ASP B 1 84 ? 3.119 -0.179 17.525 1.00 21.43 467 ASP B C 1
ATOM 1791 O O . ASP B 1 84 ? 3.538 0.658 18.302 1.00 21.78 467 ASP B O 1
ATOM 1796 N N . GLU B 1 85 ? 2.442 -1.252 17.939 1.00 19.77 468 GLU B N 1
ATOM 1797 C CA . GLU B 1 85 ? 2.198 -1.480 19.361 1.00 20.76 468 GLU B CA 1
ATOM 1798 C C . GLU B 1 85 ? 3.515 -1.913 20.064 1.00 19.00 468 GLU B C 1
ATOM 1799 O O . GLU B 1 85 ? 4.326 -2.651 19.490 1.00 18.91 468 GLU B O 1
ATOM 1805 N N . ARG B 1 86 ? 3.693 -1.457 21.301 1.00 18.34 469 ARG B N 1
ATOM 1806 C CA . ARG B 1 86 ? 4.832 -1.864 22.129 1.00 18.29 469 ARG B CA 1
ATOM 1807 C C . ARG B 1 86 ? 4.324 -2.472 23.406 1.00 18.48 469 ARG B C 1
ATOM 1808 O O . ARG B 1 86 ? 3.269 -2.034 23.955 1.00 18.56 469 ARG B O 1
ATOM 1816 N N . ARG B 1 87 ? 5.048 -3.445 23.924 1.00 17.61 470 ARG B N 1
ATOM 1817 C CA . ARG B 1 87 ? 4.741 -4.003 25.233 1.00 19.82 470 ARG B CA 1
ATOM 1818 C C . ARG B 1 87 ? 6.029 -4.374 25.956 1.00 19.72 470 ARG B C 1
ATOM 1819 O O . ARG B 1 87 ? 7.035 -4.681 25.299 1.00 20.41 470 ARG B O 1
ATOM 1827 N N . LYS B 1 88 ? 5.971 -4.371 27.295 1.00 19.22 471 LYS B N 1
ATOM 1828 C CA A LYS B 1 88 ? 7.098 -4.810 28.116 0.60 20.10 471 LYS B CA 1
ATOM 1829 C CA B LYS B 1 88 ? 7.094 -4.829 28.113 0.40 19.81 471 LYS B CA 1
ATOM 1830 C C . LYS B 1 88 ? 6.703 -6.057 28.911 1.00 20.34 471 LYS B C 1
ATOM 1831 O O . LYS B 1 88 ? 5.581 -6.133 29.440 1.00 20.19 471 LYS B O 1
ATOM 1842 N N . PHE B 1 89 ? 7.614 -7.027 29.011 1.00 19.87 472 PHE B N 1
ATOM 1843 C CA . PHE B 1 89 ? 7.321 -8.233 29.790 1.00 20.11 472 PHE B CA 1
ATOM 1844 C C . PHE B 1 89 ? 8.620 -8.897 30.208 1.00 20.77 472 PHE B C 1
ATOM 1845 O O . PHE B 1 89 ? 9.684 -8.642 29.605 1.00 20.40 472 PHE B O 1
ATOM 1853 N N . GLU B 1 90 ? 8.516 -9.789 31.213 1.00 21.10 473 GLU B N 1
ATOM 1854 C CA . GLU B 1 90 ? 9.689 -10.523 31.697 1.00 21.36 473 GLU B CA 1
ATOM 1855 C C . GLU B 1 90 ? 9.982 -11.770 30.859 1.00 20.91 473 GLU B C 1
ATOM 1856 O O . GLU B 1 90 ? 9.078 -12.488 30.427 1.00 20.44 473 GLU B O 1
ATOM 1862 N N . GLY B 1 91 ? 11.265 -12.027 30.667 1.00 19.49 474 GLY B N 1
ATOM 1863 C CA . GLY B 1 91 ? 11.714 -13.234 29.980 1.00 19.67 474 GLY B CA 1
ATOM 1864 C C . GLY B 1 91 ? 12.810 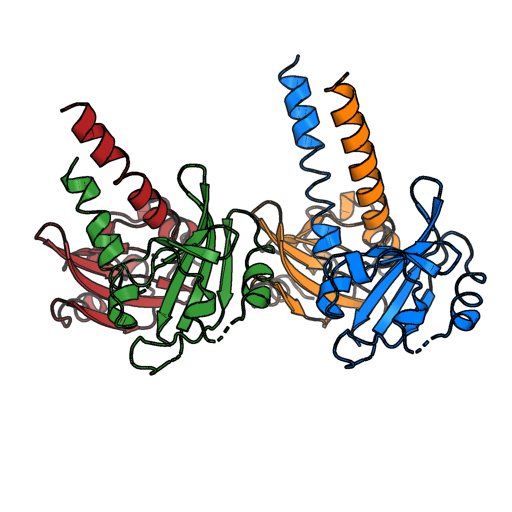-13.809 30.821 1.00 19.52 474 GLY B C 1
ATOM 1865 O O . GLY B 1 91 ? 13.265 -13.179 31.779 1.00 19.77 474 GLY B O 1
ATOM 1866 N N . LEU B 1 92 ? 13.249 -15.010 30.464 1.00 19.95 475 LEU B N 1
ATOM 1867 C CA . LEU B 1 92 ? 14.313 -15.679 31.181 1.00 19.87 475 LEU B CA 1
ATOM 1868 C C . LEU B 1 92 ? 15.150 -16.412 30.159 1.00 20.34 475 LEU B C 1
ATOM 1869 O O . LEU B 1 92 ? 14.802 -17.493 29.742 1.00 19.97 475 LEU B O 1
ATOM 1874 N N . TYR B 1 93 ? 16.245 -15.804 29.725 1.00 19.79 476 TYR B N 1
ATOM 1875 C CA . TYR B 1 93 ? 17.047 -16.424 28.683 1.00 21.57 476 TYR B CA 1
ATOM 1876 C C . TYR B 1 93 ? 17.944 -17.497 29.273 1.00 21.53 476 TYR B C 1
ATOM 1877 O O . TYR B 1 93 ? 18.441 -17.379 30.388 1.00 22.04 476 TYR B O 1
ATOM 1886 N N . GLU B 1 94 ? 18.148 -18.540 28.485 1.00 20.78 477 GLU B N 1
ATOM 1887 C CA . GLU B 1 94 ? 19.064 -19.592 28.845 1.00 21.83 477 GLU B CA 1
ATOM 1888 C C . GLU B 1 94 ? 20.350 -19.384 28.028 1.00 22.22 477 GLU B C 1
ATOM 1889 O O . GLU B 1 94 ? 20.350 -19.339 26.781 1.00 21.92 477 GLU B O 1
ATOM 1895 N N . ARG B 1 95 ? 21.439 -19.178 28.747 1.00 21.30 478 ARG B N 1
ATOM 1896 C CA . ARG B 1 95 ? 22.761 -19.049 28.124 1.00 21.96 478 ARG B CA 1
ATOM 1897 C C . ARG B 1 95 ? 23.234 -20.385 27.563 1.00 23.10 478 ARG B C 1
ATOM 1898 O O . ARG B 1 95 ? 22.714 -21.464 27.919 1.00 22.54 478 ARG B O 1
ATOM 1906 N N . ARG B 1 96 ? 24.255 -20.316 26.718 1.00 23.22 479 ARG B N 1
ATOM 1907 C CA . ARG B 1 96 ? 24.822 -21.513 26.141 1.00 25.28 479 ARG B CA 1
ATOM 1908 C C . ARG B 1 96 ? 25.281 -22.482 27.227 1.00 25.61 479 ARG B C 1
ATOM 1909 O O . ARG B 1 96 ? 25.122 -23.692 27.054 1.00 26.43 479 ARG B O 1
ATOM 1917 N N . ASP B 1 97 ? 25.764 -21.949 28.353 1.00 26.24 480 ASP B N 1
ATOM 1918 C CA . ASP B 1 97 ? 26.260 -22.800 29.446 1.00 26.70 480 ASP B CA 1
ATOM 1919 C C . ASP B 1 97 ? 25.188 -23.289 30.421 1.00 26.19 480 ASP B C 1
ATOM 1920 O O . ASP B 1 97 ? 25.493 -23.962 31.425 1.00 26.94 480 ASP B O 1
ATOM 1925 N N . GLY B 1 98 ? 23.936 -22.965 30.142 1.00 25.52 481 GLY B N 1
ATOM 1926 C CA . GLY B 1 98 ? 22.832 -23.434 30.975 1.00 24.66 481 GLY B CA 1
ATOM 1927 C C . GLY B 1 98 ? 22.437 -22.489 32.084 1.00 24.15 481 GLY B C 1
ATOM 1928 O O . GLY B 1 98 ? 21.409 -22.719 32.738 1.00 24.64 481 GLY B O 1
ATOM 1929 N N . SER B 1 99 ? 23.249 -21.444 32.322 1.00 23.07 482 SER B N 1
ATOM 1930 C CA . SER B 1 99 ? 22.927 -20.429 33.300 1.00 22.95 482 SER B CA 1
ATOM 1931 C C . SER B 1 99 ? 21.812 -19.571 32.712 1.00 22.43 482 SER B C 1
ATOM 1932 O O . SER B 1 99 ? 21.501 -19.663 31.514 1.00 22.22 482 SER B O 1
ATOM 1935 N N . THR B 1 100 ? 21.164 -18.790 33.563 1.00 22.56 483 THR B N 1
ATOM 1936 C CA . THR B 1 100 ? 20.007 -18.041 33.082 1.00 21.75 483 THR B CA 1
ATOM 1937 C C . THR B 1 100 ? 20.175 -16.549 33.322 1.00 21.98 483 THR B C 1
ATOM 1938 O O . THR B 1 100 ? 20.980 -16.123 34.168 1.00 21.10 483 THR B O 1
ATOM 1950 N N . SER B 1 102 ? 17.549 -13.165 33.750 1.00 21.05 485 SER B N 1
ATOM 1951 C CA . SER B 1 102 ? 16.237 -12.542 33.891 1.00 20.02 485 SER B CA 1
ATOM 1952 C C . SER B 1 102 ? 16.279 -11.207 33.153 1.00 19.85 485 SER B C 1
ATOM 1953 O O . SER B 1 102 ? 17.175 -10.373 33.374 1.00 18.98 485 SER B O 1
ATOM 1956 N N . VAL B 1 103 ? 15.323 -11.009 32.254 1.00 18.93 486 VAL B N 1
ATOM 1957 C CA . VAL B 1 103 ? 15.340 -9.783 31.455 1.00 17.20 486 VAL B CA 1
ATOM 1958 C C . VAL B 1 103 ? 13.967 -9.176 31.405 1.00 18.17 486 VAL B C 1
ATOM 1959 O O . VAL B 1 103 ? 13.000 -9.873 31.606 1.00 18.42 486 VAL B O 1
ATOM 1963 N N . GLU B 1 104 ? 13.903 -7.886 31.131 1.00 17.54 487 GLU B N 1
ATOM 1964 C CA . GLU B 1 104 ? 12.660 -7.273 30.692 1.00 16.83 487 GLU B CA 1
ATOM 1965 C C . GLU B 1 104 ? 12.809 -6.979 29.199 1.00 16.91 487 GLU B C 1
ATOM 1966 O O . GLU B 1 104 ? 13.743 -6.274 28.793 1.00 16.48 487 GLU B O 1
ATOM 1972 N N . VAL B 1 105 ? 11.887 -7.524 28.407 1.00 15.31 488 VAL B N 1
ATOM 1973 C CA . VAL B 1 105 ? 11.898 -7.357 26.937 1.00 16.11 488 VAL B CA 1
ATOM 1974 C C . VAL B 1 105 ? 10.916 -6.230 26.619 1.00 16.65 488 VAL B C 1
ATOM 1975 O O . VAL B 1 105 ? 9.789 -6.199 27.161 1.00 18.19 488 VAL B O 1
ATOM 1979 N N . HIS B 1 106 ? 11.341 -5.324 25.762 1.00 16.49 489 HIS B N 1
ATOM 1980 C CA . HIS B 1 106 ? 10.467 -4.282 25.255 1.00 16.08 489 HIS B CA 1
ATOM 1981 C C . HIS B 1 106 ? 10.309 -4.622 23.788 1.00 16.18 489 HIS B C 1
ATOM 1982 O O . HIS B 1 106 ? 11.265 -4.576 23.014 1.00 15.87 489 HIS B O 1
ATOM 1989 N N . LEU B 1 107 ? 9.089 -5.022 23.422 1.00 14.74 490 LEU B N 1
ATOM 1990 C CA . LEU B 1 107 ? 8.801 -5.605 22.115 1.00 16.00 490 LEU B CA 1
ATOM 1991 C C . LEU B 1 107 ? 7.903 -4.699 21.309 1.00 16.86 490 LEU B C 1
ATOM 1992 O O . LEU B 1 107 ? 6.884 -4.186 21.815 1.00 16.68 490 LEU B O 1
ATOM 1997 N N . LEU B 1 108 ? 8.272 -4.521 20.048 1.00 16.19 491 LEU B N 1
ATOM 1998 C CA . LEU B 1 108 ? 7.554 -3.678 19.090 1.00 15.88 491 LEU B CA 1
ATOM 1999 C C . LEU B 1 108 ? 7.164 -4.482 17.855 1.00 16.54 491 LEU B C 1
ATOM 2000 O O . LEU B 1 108 ? 7.997 -5.204 17.309 1.00 16.20 491 LEU B O 1
ATOM 2005 N N . ARG B 1 109 ? 5.894 -4.377 17.419 1.00 16.97 492 ARG B N 1
ATOM 2006 C CA . ARG B 1 109 ? 5.514 -4.864 16.074 1.00 16.47 492 ARG B CA 1
ATOM 2007 C C . ARG B 1 109 ? 5.685 -3.667 15.098 1.00 18.18 492 ARG B C 1
ATOM 2008 O O . ARG B 1 109 ? 5.174 -2.571 15.351 1.00 16.75 492 ARG B O 1
ATOM 2016 N N . PHE B 1 110 ? 6.444 -3.867 14.024 1.00 18.32 493 PHE B N 1
ATOM 2017 C CA . PHE B 1 110 ? 6.631 -2.802 13.034 1.00 19.71 493 PHE B CA 1
ATOM 2018 C C . PHE B 1 110 ? 6.859 -3.356 11.657 1.00 21.18 493 PHE B C 1
ATOM 2019 O O . PHE B 1 110 ? 6.949 -4.550 11.469 1.00 20.06 493 PHE B O 1
ATOM 2027 N N . ASN B 1 111 ? 6.950 -2.478 10.672 1.00 21.94 494 ASN B N 1
ATOM 2028 C CA . ASN B 1 111 ? 7.139 -2.925 9.328 1.00 23.21 494 ASN B CA 1
ATOM 2029 C C . ASN B 1 111 ? 8.577 -2.600 8.930 1.00 22.80 494 ASN B C 1
ATOM 2030 O O . ASN B 1 111 ? 8.996 -1.449 9.042 1.00 23.14 494 ASN B O 1
ATOM 2035 N N . LEU B 1 112 ? 9.315 -3.613 8.478 1.00 23.51 495 LEU B N 1
ATOM 2036 C CA . LEU B 1 112 ? 10.747 -3.507 8.117 1.00 24.96 495 LEU B CA 1
ATOM 2037 C C . LEU B 1 112 ? 10.953 -3.966 6.668 1.00 26.69 495 LEU B C 1
ATOM 2038 O O . LEU B 1 112 ? 10.695 -5.126 6.353 1.00 28.13 495 LEU B O 1
ATOM 2043 N N . GLU B 1 113 ? 11.450 -3.086 5.806 1.00 29.07 496 GLU B N 1
ATOM 2044 C CA A GLU B 1 113 ? 11.701 -3.453 4.391 0.60 30.00 496 GLU B CA 1
ATOM 2045 C CA B GLU B 1 113 ? 11.681 -3.372 4.375 0.40 29.55 496 GLU B CA 1
ATOM 2046 C C . GLU B 1 113 ? 10.445 -4.056 3.757 1.00 30.04 496 GLU B C 1
ATOM 2047 O O . GLU B 1 113 ? 10.538 -5.061 3.002 1.00 31.13 496 GLU B O 1
ATOM 2058 N N . GLY B 1 114 ? 9.277 -3.501 4.101 1.00 29.84 497 GLY B N 1
ATOM 2059 C CA . GLY B 1 114 ? 7.982 -4.018 3.637 1.00 28.60 497 GLY B CA 1
ATOM 2060 C C . GLY B 1 114 ? 7.436 -5.248 4.379 1.00 28.23 497 GLY B C 1
ATOM 2061 O O . GLY B 1 114 ? 6.332 -5.706 4.087 1.00 28.50 497 GLY B O 1
ATOM 2062 N N . GLU B 1 115 ? 8.183 -5.776 5.348 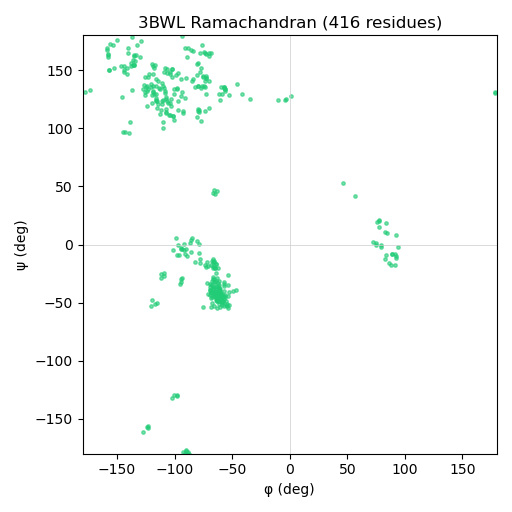1.00 26.07 498 GLU B N 1
ATOM 2063 C CA . GLU B 1 115 ? 7.782 -7.031 5.992 1.00 25.42 498 GLU B CA 1
ATOM 2064 C C . GLU B 1 115 ? 7.303 -6.826 7.421 1.00 23.98 498 GLU B C 1
ATOM 2065 O O . GLU B 1 115 ? 7.761 -5.928 8.120 1.00 23.45 498 GLU B O 1
ATOM 2071 N N . ASP B 1 116 ? 6.363 -7.676 7.836 1.00 22.70 499 ASP B N 1
ATOM 2072 C CA . ASP B 1 116 ? 5.873 -7.690 9.206 1.00 22.08 499 ASP B CA 1
ATOM 2073 C C . ASP B 1 116 ? 6.984 -8.222 10.129 1.00 20.76 499 ASP B C 1
ATOM 2074 O O . ASP B 1 116 ? 7.387 -9.382 10.010 1.00 20.44 499 ASP B O 1
ATOM 2079 N N . ARG B 1 117 ? 7.451 -7.401 11.071 1.00 19.57 500 ARG B N 1
ATOM 2080 C CA . ARG B 1 117 ? 8.547 -7.841 11.941 1.00 17.79 500 ARG B CA 1
ATOM 2081 C C . ARG B 1 117 ? 8.317 -7.373 13.382 1.00 17.50 500 ARG B C 1
ATOM 2082 O O . ARG B 1 117 ? 7.484 -6.506 13.661 1.00 18.69 500 ARG B O 1
ATOM 2090 N N . PHE B 1 118 ? 9.067 -7.965 14.295 1.00 16.38 501 PHE B N 1
ATOM 2091 C CA . PHE B 1 118 ? 9.044 -7.539 15.686 1.00 16.58 501 PHE B CA 1
ATOM 2092 C C . PHE B 1 118 ? 10.458 -7.186 16.119 1.00 17.89 501 PHE B C 1
ATOM 2093 O O . PHE B 1 118 ? 11.381 -7.924 15.811 1.00 19.15 501 PHE B O 1
ATOM 2101 N N . LEU B 1 119 ? 10.606 -6.075 16.845 1.00 16.32 502 LEU B N 1
ATOM 2102 C CA . LEU B 1 119 ? 11.912 -5.592 17.305 1.00 15.21 502 LEU B CA 1
ATOM 2103 C C . LEU B 1 119 ? 11.859 -5.705 18.832 1.00 14.88 502 LEU B C 1
ATOM 2104 O O . LEU B 1 119 ? 10.965 -5.140 19.502 1.00 15.42 502 LEU B O 1
ATOM 2109 N N . ALA B 1 120 ? 12.778 -6.475 19.381 1.00 15.43 503 ALA B N 1
ATOM 2110 C CA . ALA B 1 120 ? 12.866 -6.701 20.824 1.00 15.00 503 ALA B CA 1
ATOM 2111 C C . ALA B 1 120 ? 14.155 -6.156 21.411 1.00 16.14 503 ALA B C 1
ATOM 2112 O O . ALA B 1 120 ? 15.249 -6.559 20.995 1.00 15.25 503 ALA B O 1
ATOM 2114 N N . ILE B 1 121 ? 14.020 -5.291 22.423 1.00 15.09 504 ILE B N 1
ATOM 2115 C CA A ILE B 1 121 ? 15.174 -4.857 23.200 0.60 15.81 504 ILE B CA 1
ATOM 2116 C CA B ILE B 1 121 ? 15.173 -4.845 23.221 0.40 15.15 504 ILE B CA 1
ATOM 2117 C C . ILE B 1 121 ? 15.082 -5.496 24.592 1.00 15.80 504 ILE B C 1
ATOM 2118 O O . ILE B 1 121 ? 14.110 -5.281 25.330 1.00 16.17 504 ILE B O 1
ATOM 2127 N N . SER B 1 122 ? 16.097 -6.287 24.957 1.00 14.97 505 SER B N 1
ATOM 2128 C CA . SER B 1 122 ? 16.116 -6.984 26.232 1.00 15.33 505 SER B CA 1
ATOM 2129 C C . SER B 1 122 ? 17.136 -6.374 27.181 1.00 16.93 505 SER B C 1
ATOM 2130 O O . SER B 1 122 ? 18.304 -6.123 26.793 1.00 16.64 505 SER B O 1
ATOM 2133 N N . ARG B 1 123 ? 16.688 -6.132 28.422 1.00 17.31 506 ARG B N 1
ATOM 2134 C CA . ARG B 1 123 ? 17.555 -5.571 29.424 1.00 18.69 506 ARG B CA 1
ATOM 2135 C C . ARG B 1 123 ? 17.612 -6.413 30.681 1.00 19.68 506 ARG B C 1
ATOM 2136 O O . ARG B 1 123 ? 16.587 -6.807 31.206 1.00 19.23 506 ARG B O 1
ATOM 2144 N N . ASP B 1 124 ? 18.831 -6.681 31.140 1.00 21.67 507 ASP B N 1
ATOM 2145 C CA A ASP B 1 124 ? 19.020 -7.469 32.345 0.60 23.70 507 ASP B CA 1
ATOM 2146 C CA B ASP B 1 124 ? 19.078 -7.436 32.363 0.40 23.40 507 ASP B CA 1
ATOM 2147 C C . ASP B 1 124 ? 18.302 -6.787 33.516 1.00 24.52 507 ASP B C 1
ATOM 2148 O O . ASP B 1 124 ? 18.372 -5.565 33.671 1.00 23.68 507 ASP B O 1
ATOM 2157 N N . ILE B 1 125 ? 17.572 -7.592 34.308 1.00 25.47 508 ILE B N 1
ATOM 2158 C CA A ILE B 1 125 ? 16.864 -7.052 35.487 0.60 26.97 508 ILE B CA 1
ATOM 2159 C CA B ILE B 1 125 ? 16.842 -7.130 35.500 0.40 27.16 508 ILE B CA 1
ATOM 2160 C C . ILE B 1 125 ? 17.817 -7.100 36.667 1.00 28.23 508 ILE B C 1
ATOM 2161 O O . ILE B 1 125 ? 18.518 -8.116 36.875 1.00 30.96 508 ILE B O 1
ATOM 2170 N N . LEU C 1 12 ? -13.682 -2.518 -23.520 0.80 33.10 395 LEU C N 1
ATOM 2171 C CA . LEU C 1 12 ? -12.703 -1.850 -22.578 0.80 33.42 395 LEU C CA 1
ATOM 2172 C C . LEU C 1 12 ? -13.407 -0.800 -21.707 0.80 33.25 395 LEU C C 1
ATOM 2173 O O . LEU C 1 12 ? -13.058 -0.611 -20.520 0.80 33.22 395 LEU C O 1
ATOM 2178 N N . GLU C 1 13 ? -14.398 -0.118 -22.291 0.80 33.01 396 GLU C N 1
ATOM 2179 C CA . GLU C 1 13 ? -15.197 0.852 -21.529 0.80 33.01 396 GLU C CA 1
ATOM 2180 C C . GLU C 1 13 ? -15.983 0.145 -20.419 0.80 32.35 396 GLU C C 1
ATOM 2181 O O . GLU C 1 13 ? -16.221 0.717 -19.352 0.80 31.69 396 GLU C O 1
ATOM 2187 N N . GLU C 1 14 ? -16.364 -1.102 -20.689 0.80 32.00 397 GLU C N 1
ATOM 2188 C CA . GLU C 1 14 ? -16.969 -2.005 -19.703 0.80 31.99 397 GLU C CA 1
ATOM 2189 C C . GLU C 1 14 ? -16.071 -2.307 -18.494 0.80 31.85 397 GLU C C 1
ATOM 2190 O O . GLU C 1 14 ? -16.552 -2.307 -17.358 0.80 31.02 397 GLU C O 1
ATOM 2196 N N . THR C 1 15 ? -14.783 -2.569 -18.747 1.00 31.77 398 THR C N 1
ATOM 2197 C CA . THR C 1 15 ? -13.787 -2.758 -17.681 1.00 31.76 398 THR C CA 1
ATOM 2198 C C . THR C 1 15 ? -13.655 -1.520 -16.796 1.00 31.72 398 THR C C 1
ATOM 2199 O O . THR C 1 15 ? -13.784 -1.604 -15.569 1.00 31.38 398 THR C O 1
ATOM 2203 N N . SER C 1 16 ? -13.401 -0.367 -17.416 1.00 31.28 399 SER C N 1
ATOM 2204 C CA . SER C 1 16 ? -13.372 0.891 -16.685 1.00 31.12 399 SER C CA 1
ATOM 2205 C C . SER C 1 16 ? -14.672 1.082 -15.903 1.00 30.25 399 SER C C 1
ATOM 2206 O O . SER C 1 16 ? -14.646 1.478 -14.737 1.00 29.86 399 SER C O 1
ATOM 2209 N N . SER C 1 17 ? -15.805 0.792 -16.546 1.00 29.88 400 SER C N 1
ATOM 2210 C CA . SER C 1 17 ? -17.116 1.032 -15.948 1.00 29.56 400 SER C CA 1
ATOM 2211 C C . SER C 1 17 ? -17.317 0.174 -14.703 1.00 29.58 400 SER C C 1
ATOM 2212 O O . SER C 1 17 ? -17.826 0.659 -13.668 1.00 28.40 400 SER C O 1
ATOM 2215 N N . ARG C 1 18 ? -16.933 -1.099 -14.848 1.00 28.69 401 ARG C N 1
ATOM 2216 C CA A ARG C 1 18 ? -17.014 -2.073 -13.766 0.60 29.18 401 ARG C CA 1
ATOM 2217 C CA B ARG C 1 18 ? -16.993 -2.092 -13.775 0.40 28.70 401 ARG C CA 1
ATOM 2218 C C . ARG C 1 18 ? -16.135 -1.679 -12.576 1.00 28.44 401 ARG C C 1
ATOM 2219 O O . ARG C 1 18 ? -16.596 -1.695 -11.419 1.00 28.81 401 ARG C O 1
ATOM 2234 N N . LEU C 1 19 ? -14.877 -1.364 -12.851 1.00 27.61 402 LEU C N 1
ATOM 2235 C CA . LEU C 1 19 ? -13.930 -0.952 -11.821 1.00 28.10 402 LEU C CA 1
ATOM 2236 C C . LEU C 1 19 ? -14.418 0.341 -11.132 1.00 28.17 402 LEU C C 1
ATOM 2237 O O . LEU C 1 19 ? -14.378 0.447 -9.902 1.00 27.54 402 LEU C O 1
ATOM 2242 N N . GLU C 1 20 ? -14.917 1.293 -11.924 1.00 27.78 403 GLU C N 1
ATOM 2243 C CA . GLU C 1 20 ? -15.521 2.504 -11.373 1.00 27.70 403 GLU C CA 1
ATOM 2244 C C . GLU C 1 20 ? -16.661 2.205 -10.414 1.00 27.29 403 GLU C C 1
ATOM 2245 O O . GLU C 1 20 ? -16.769 2.816 -9.337 1.00 26.85 403 GLU C O 1
ATOM 2251 N N . ALA C 1 21 ? -17.518 1.257 -10.806 1.00 26.17 404 ALA C N 1
ATOM 2252 C CA . ALA C 1 21 ? -18.690 0.934 -10.027 1.00 25.52 404 ALA C CA 1
ATOM 2253 C C . ALA C 1 21 ? -18.263 0.318 -8.691 1.00 25.07 404 ALA C C 1
ATOM 2254 O O . ALA C 1 21 ? -18.878 0.604 -7.675 1.00 24.17 404 ALA C O 1
ATOM 2256 N N . LEU C 1 22 ? -17.220 -0.502 -8.692 1.00 24.28 405 LEU C N 1
ATOM 2257 C CA . LEU C 1 22 ? -16.794 -1.163 -7.445 1.00 24.15 405 LEU C CA 1
ATOM 2258 C C . LEU C 1 22 ? -16.209 -0.089 -6.495 1.00 23.66 405 LEU C C 1
ATOM 2259 O O . LEU C 1 22 ? -16.386 -0.163 -5.282 1.00 23.04 405 LEU C O 1
ATOM 2264 N N . PHE C 1 23 ? -15.509 0.889 -7.065 1.00 21.92 406 PHE C N 1
ATOM 2265 C CA . PHE C 1 23 ? -14.898 1.967 -6.277 1.00 22.30 406 PHE C CA 1
ATOM 2266 C C . PHE C 1 23 ? -16.005 2.844 -5.695 1.00 22.16 406 PHE C C 1
ATOM 2267 O O . PHE C 1 23 ? -16.057 3.092 -4.492 1.00 22.05 406 PHE C O 1
ATOM 2275 N N . GLU C 1 24 ? -16.890 3.337 -6.557 1.00 22.73 407 GLU C N 1
ATOM 2276 C CA . GLU C 1 24 ? -17.926 4.283 -6.105 1.00 23.59 407 GLU C CA 1
ATOM 2277 C C . GLU C 1 24 ? -18.952 3.677 -5.142 1.00 23.04 407 GLU C C 1
ATOM 2278 O O . GLU C 1 24 ? -19.384 4.347 -4.199 1.00 24.13 407 GLU C O 1
ATOM 2284 N N . ASN C 1 25 ? -19.309 2.421 -5.386 1.00 21.09 408 ASN C N 1
ATOM 2285 C CA . ASN C 1 25 ? -20.286 1.747 -4.574 1.00 20.94 408 ASN C CA 1
ATOM 2286 C C . ASN C 1 25 ? -19.740 1.085 -3.325 1.00 18.91 408 ASN C C 1
ATOM 2287 O O . ASN C 1 25 ? -20.518 0.538 -2.539 1.00 18.86 408 ASN C O 1
ATOM 2292 N N . SER C 1 26 ? -18.420 1.075 -3.155 1.00 19.28 409 SER C N 1
ATOM 2293 C CA . SER C 1 26 ? -17.856 0.438 -1.931 1.00 19.10 409 SER C CA 1
ATOM 2294 C C . SER C 1 26 ? -18.693 0.799 -0.694 1.00 18.51 409 SER C C 1
ATOM 2295 O O . SER C 1 26 ? -18.989 1.961 -0.441 1.00 18.34 409 SER C O 1
ATOM 2298 N N . PRO C 1 27 ? -19.097 -0.200 0.099 1.00 17.85 410 PRO C N 1
ATOM 2299 C CA . PRO C 1 27 ? -19.897 0.122 1.272 1.00 17.55 410 PRO C CA 1
ATOM 2300 C C . PRO C 1 27 ? -19.125 0.961 2.287 1.00 17.64 410 PRO C C 1
ATOM 2301 O O . PRO C 1 27 ? -19.748 1.645 3.084 1.00 17.80 410 PRO C O 1
ATOM 2305 N N . ASP C 1 28 ? -17.795 0.885 2.276 1.00 16.87 411 ASP C N 1
ATOM 2306 C CA . ASP C 1 28 ? -16.961 1.756 3.124 1.00 18.58 411 ASP C CA 1
ATOM 2307 C C . ASP C 1 28 ? -16.419 2.963 2.359 1.00 18.80 411 ASP C C 1
ATOM 2308 O O . ASP C 1 28 ? -16.356 2.969 1.117 1.00 19.82 411 ASP C O 1
ATOM 2321 N N . ILE C 1 30 ? -13.759 5.687 0.944 1.00 17.65 413 ILE C N 1
ATOM 2322 C CA . ILE C 1 30 ? -12.390 5.564 0.417 1.00 18.00 413 ILE C CA 1
ATOM 2323 C C . ILE C 1 30 ? -11.848 6.930 0.080 1.00 18.99 413 ILE C C 1
ATOM 2324 O O . ILE C 1 30 ? -12.566 7.738 -0.520 1.00 18.35 413 ILE C O 1
ATOM 2329 N N . ASP C 1 31 ? -10.627 7.218 0.537 1.00 18.53 414 ASP C N 1
ATOM 2330 C CA . ASP C 1 31 ? -9.947 8.415 0.077 1.00 19.84 414 ASP C CA 1
ATOM 2331 C C . ASP C 1 31 ? -8.499 8.049 -0.188 1.00 19.25 414 ASP C C 1
ATOM 2332 O O . ASP C 1 31 ? -7.966 7.103 0.394 1.00 20.27 414 ASP C O 1
ATOM 2337 N N . VAL C 1 32 ? -7.881 8.798 -1.093 1.00 19.12 415 VAL C N 1
ATOM 2338 C CA . VAL C 1 32 ? -6.460 8.643 -1.389 1.00 19.27 415 VAL C CA 1
ATOM 2339 C C . VAL C 1 32 ? -5.809 9.998 -1.075 1.00 20.49 415 VAL C C 1
ATOM 2340 O O . VAL C 1 32 ? -6.337 11.044 -1.497 1.00 19.36 415 VAL C O 1
ATOM 2344 N N . LEU C 1 33 ? -4.653 9.955 -0.386 1.00 20.14 416 LEU C N 1
ATOM 2345 C CA . LEU C 1 33 ? -3.905 11.160 0.009 1.00 21.62 416 LEU C CA 1
ATOM 2346 C C . LEU C 1 33 ? -2.526 11.115 -0.623 1.00 22.40 416 LEU C C 1
ATOM 2347 O O . LEU C 1 33 ? -1.996 10.026 -0.912 1.00 20.19 416 LEU C O 1
ATOM 2352 N N . ASP C 1 34 ? -1.904 12.290 -0.808 1.00 23.46 417 ASP C N 1
ATOM 2353 C CA . ASP C 1 34 ? -0.482 12.301 -1.087 1.00 25.18 417 ASP C CA 1
ATOM 2354 C C . ASP C 1 34 ? 0.258 12.374 0.244 1.00 26.01 417 ASP C C 1
ATOM 2355 O O . ASP C 1 34 ? -0.377 12.406 1.304 1.00 26.63 417 ASP C O 1
ATOM 2360 N N . ALA C 1 35 ? 1.592 12.451 0.200 1.00 27.48 418 ALA C N 1
ATOM 2361 C CA . ALA C 1 35 ? 2.397 12.368 1.414 1.00 27.99 418 ALA C CA 1
ATOM 2362 C C . ALA C 1 35 ? 2.207 13.537 2.392 1.00 28.94 418 ALA C C 1
ATOM 2363 O O . ALA C 1 35 ? 2.580 13.419 3.550 1.00 29.38 418 ALA C O 1
ATOM 2365 N N . ASP C 1 36 ? 1.588 14.632 1.947 1.00 28.69 419 ASP C N 1
ATOM 2366 C CA . ASP C 1 36 ? 1.337 15.792 2.812 1.00 29.35 419 ASP C CA 1
ATOM 2367 C C . ASP C 1 36 ? -0.086 15.832 3.376 1.00 28.36 419 ASP C C 1
ATOM 2368 O O . ASP C 1 36 ? -0.473 16.825 4.024 1.00 28.43 419 ASP C O 1
ATOM 2373 N N . GLY C 1 37 ? -0.853 14.773 3.119 1.00 27.31 420 GLY C N 1
ATOM 2374 C CA . GLY C 1 37 ? -2.217 14.669 3.595 1.00 26.15 420 GLY C CA 1
ATOM 2375 C C . GLY C 1 37 ? -3.272 15.339 2.734 1.00 25.03 420 GLY C C 1
ATOM 2376 O O . GLY C 1 37 ? -4.420 15.462 3.176 1.00 25.34 420 GLY C O 1
ATOM 2377 N N . THR C 1 38 ? -2.907 15.787 1.531 1.00 24.80 421 THR C N 1
ATOM 2378 C CA . THR C 1 38 ? -3.887 16.388 0.608 1.00 23.91 421 THR C CA 1
ATOM 2379 C C . THR C 1 38 ? -4.731 15.307 -0.042 1.00 24.20 421 THR C C 1
ATOM 2380 O O . THR C 1 38 ? -4.195 14.317 -0.503 1.00 24.07 421 THR C O 1
ATOM 2384 N N . ILE C 1 39 ? -6.036 15.540 -0.115 1.00 23.81 422 ILE C N 1
ATOM 2385 C CA . ILE C 1 39 ? -6.966 14.572 -0.657 1.00 23.52 422 ILE C CA 1
ATOM 2386 C C . ILE C 1 39 ? -6.912 14.631 -2.189 1.00 23.49 422 ILE C C 1
ATOM 2387 O O . ILE C 1 39 ? -7.200 15.664 -2.806 1.00 24.58 422 ILE C O 1
ATOM 2392 N N . CYS C 1 40 ? -6.459 13.526 -2.777 1.00 23.27 423 CYS C N 1
ATOM 2393 C CA . CYS C 1 40 ? -6.276 13.371 -4.234 1.00 25.11 423 CYS C CA 1
ATOM 2394 C C . CYS C 1 40 ? -7.472 12.729 -4.933 1.00 25.19 423 CYS C C 1
ATOM 2395 O O . CYS C 1 40 ? -7.767 13.020 -6.102 1.00 24.36 423 CYS C O 1
ATOM 2398 N N . GLU C 1 41 ? -8.142 11.843 -4.220 1.00 24.15 424 GLU C N 1
ATOM 2399 C CA A GLU C 1 41 ? -9.266 11.105 -4.758 0.60 24.78 424 GLU C CA 1
ATOM 2400 C CA B GLU C 1 41 ? -9.298 11.162 -4.746 0.40 24.19 424 GLU C CA 1
ATOM 2401 C C . GLU C 1 41 ? -10.157 10.688 -3.595 1.00 24.40 424 GLU C C 1
ATOM 2402 O O . GLU C 1 41 ? -9.631 10.376 -2.505 1.00 24.36 424 GLU C O 1
ATOM 2413 N N . VAL C 1 42 ? -11.470 10.654 -3.846 1.00 23.65 425 VAL C N 1
ATOM 2414 C CA . VAL C 1 42 ? -12.463 10.152 -2.878 1.00 23.81 425 VAL C CA 1
ATOM 2415 C C . VAL C 1 42 ? -13.552 9.439 -3.655 1.00 22.47 425 VAL C C 1
ATOM 2416 O O . VAL C 1 42 ? -13.836 9.779 -4.834 1.00 23.99 425 VAL C O 1
ATOM 2420 N N . ASN C 1 43 ? -14.174 8.435 -3.043 1.00 21.31 426 ASN C N 1
ATOM 2421 C CA . ASN C 1 43 ? -15.314 7.760 -3.693 1.00 20.47 426 ASN C CA 1
ATOM 2422 C C . ASN C 1 43 ? -16.649 8.419 -3.309 1.00 21.34 426 ASN C C 1
ATOM 2423 O O . ASN C 1 43 ? -16.707 9.308 -2.407 1.00 20.13 426 ASN C O 1
ATOM 2428 N N . GLN C 1 44 ? -17.701 8.018 -4.029 1.00 21.57 427 GLN C N 1
ATOM 2429 C CA A GLN C 1 44 ? -19.010 8.590 -3.769 0.60 22.10 427 GLN C CA 1
ATOM 2430 C CA B GLN C 1 44 ? -19.067 8.483 -3.812 0.40 21.83 427 GLN C CA 1
ATOM 2431 C C . GLN C 1 44 ? -19.484 8.292 -2.352 1.00 21.68 427 GLN C C 1
ATOM 2432 O O . GLN C 1 44 ? -20.138 9.139 -1.742 1.00 21.68 427 GLN C O 1
ATOM 2443 N N . ARG C 1 45 ? -19.120 7.127 -1.802 1.00 21.42 428 ARG C N 1
ATOM 2444 C CA . ARG C 1 45 ? -19.495 6.782 -0.415 1.00 19.82 428 ARG C CA 1
ATOM 2445 C C . ARG C 1 45 ? -18.926 7.802 0.591 1.00 20.99 428 ARG C C 1
ATOM 2446 O O . ARG C 1 45 ? -19.618 8.245 1.512 1.00 21.29 428 ARG C O 1
ATOM 2454 N N . PHE C 1 46 ? -17.659 8.158 0.432 1.00 20.98 429 PHE C N 1
ATOM 2455 C CA . PHE C 1 46 ? -17.052 9.193 1.285 1.00 22.74 429 PHE C CA 1
ATOM 2456 C C . PHE C 1 46 ? -17.887 10.494 1.252 1.00 23.25 429 PHE C C 1
ATOM 2457 O O . PHE C 1 46 ? -18.275 11.018 2.311 1.00 22.58 429 PHE C O 1
ATOM 2465 N N . CYS C 1 47 ? -18.141 11.011 0.045 1.00 22.90 430 CYS C N 1
ATOM 2466 C CA . CYS C 1 47 ? -18.928 12.231 -0.129 1.00 23.86 430 CYS C CA 1
ATOM 2467 C C . CYS C 1 47 ? -20.325 12.129 0.437 1.00 24.13 430 CYS C C 1
ATOM 2468 O O . CYS C 1 47 ? -20.742 13.033 1.153 1.00 23.84 430 CYS C O 1
ATOM 2471 N N . ALA C 1 48 ? -21.023 11.037 0.106 1.00 23.00 431 ALA C N 1
ATOM 2472 C CA . ALA C 1 48 ? -22.399 10.782 0.551 1.00 24.29 431 ALA C CA 1
ATOM 2473 C C . ALA C 1 48 ? -22.523 10.736 2.075 1.00 23.45 431 ALA C C 1
ATOM 2474 O O . ALA C 1 48 ? -23.384 11.401 2.653 1.00 24.38 431 ALA C O 1
ATOM 2476 N N . GLU C 1 49 ? -21.643 9.979 2.713 1.00 23.66 432 GLU C N 1
ATOM 2477 C CA . GLU C 1 49 ? -21.706 9.764 4.153 1.00 23.87 432 GLU C CA 1
ATOM 2478 C C . GLU C 1 49 ? -21.461 11.069 4.895 1.00 24.65 432 GLU C C 1
ATOM 2479 O O . GLU C 1 49 ? -22.022 11.287 5.968 1.00 24.63 432 GLU C O 1
ATOM 2485 N N . LEU C 1 50 ? -20.634 11.936 4.329 1.00 25.05 433 LEU C N 1
ATOM 2486 C CA . LEU C 1 50 ? -20.259 13.191 5.014 1.00 25.65 433 LEU C CA 1
ATOM 2487 C C . LEU C 1 50 ? -21.072 14.407 4.557 1.00 25.85 433 LEU C C 1
ATOM 2488 O O . LEU C 1 50 ? -20.970 15.481 5.144 1.00 26.12 433 LEU C O 1
ATOM 2493 N N . GLY C 1 51 ? -21.857 14.239 3.506 1.00 26.48 434 GLY C N 1
ATOM 2494 C CA . GLY C 1 51 ? -22.797 15.275 3.085 1.00 26.76 434 GLY C CA 1
ATOM 2495 C C . GLY C 1 51 ? -22.130 16.327 2.219 1.00 28.20 434 GLY C C 1
ATOM 2496 O O . GLY C 1 51 ? -22.671 17.408 2.056 1.00 26.62 434 GLY C O 1
ATOM 2497 N N . TYR C 1 52 ? -20.959 16.004 1.655 1.00 28.89 435 TYR C N 1
ATOM 2498 C CA . TYR C 1 52 ? -20.215 16.940 0.777 1.00 30.51 435 TYR C CA 1
ATOM 2499 C C . TYR C 1 52 ? -20.271 16.566 -0.701 1.00 30.79 435 TYR C C 1
ATOM 2500 O O . TYR C 1 52 ? -20.398 15.404 -1.051 1.00 31.31 435 TYR C O 1
ATOM 2509 N N . ASP C 1 53 ? -20.176 17.575 -1.556 1.00 31.05 436 ASP C N 1
ATOM 2510 C CA . ASP C 1 53 ? -19.905 17.355 -2.965 1.00 31.97 436 ASP C CA 1
ATOM 2511 C C . ASP C 1 53 ? -18.421 17.058 -3.148 1.00 31.78 436 ASP C C 1
ATOM 2512 O O . ASP C 1 53 ? -17.597 17.575 -2.417 1.00 31.67 436 ASP C O 1
ATOM 2517 N N . GLU C 1 54 ? -18.066 16.249 -4.132 1.00 31.71 437 GLU C N 1
ATOM 2518 C CA . GLU C 1 54 ? -16.649 15.926 -4.348 1.00 32.09 437 GLU C CA 1
ATOM 2519 C C . GLU C 1 54 ? -15.797 17.193 -4.484 1.00 31.44 437 GLU C C 1
ATOM 2520 O O . GLU C 1 54 ? -14.665 17.258 -4.027 1.00 30.80 437 GLU C O 1
ATOM 2526 N N . SER C 1 55 ? -16.366 18.219 -5.090 1.00 31.10 438 SER C N 1
ATOM 2527 C CA A SER C 1 55 ? -15.667 19.486 -5.301 0.70 30.69 438 SER C CA 1
ATOM 2528 C CA B SER C 1 55 ? -15.636 19.463 -5.303 0.30 30.90 438 SER C CA 1
ATOM 2529 C C . SER C 1 55 ? -15.289 20.199 -4.004 1.00 30.48 438 SER C C 1
ATOM 2530 O O . SER C 1 55 ? -14.391 21.041 -3.993 1.00 30.59 438 SER C O 1
ATOM 2535 N N . GLU C 1 56 ? -15.991 19.875 -2.909 1.00 30.34 439 GLU C N 1
ATOM 2536 C CA . GLU C 1 56 ? -15.737 20.491 -1.598 1.00 30.44 439 GLU C CA 1
ATOM 2537 C C . GLU C 1 56 ? -14.729 19.687 -0.775 1.00 30.33 439 GLU C C 1
ATOM 2538 O O . GLU C 1 56 ? -14.427 20.054 0.361 1.00 30.01 439 GLU C O 1
ATOM 2544 N N . VAL C 1 57 ? -14.237 18.575 -1.345 1.00 29.07 440 VAL C N 1
ATOM 2545 C CA . VAL C 1 57 ? -13.327 17.677 -0.658 1.00 28.35 440 VAL C CA 1
ATOM 2546 C C . VAL C 1 57 ? -11.957 17.641 -1.336 1.00 27.49 440 VAL C C 1
ATOM 2547 O O . VAL C 1 57 ? -10.943 17.776 -0.678 1.00 26.31 440 VAL C O 1
ATOM 2551 N N . LEU C 1 58 ? -11.928 17.431 -2.652 1.00 27.36 441 LEU C N 1
ATOM 2552 C CA . LEU C 1 58 ? -10.657 17.317 -3.374 1.00 27.24 441 LEU C CA 1
ATOM 2553 C C . LEU C 1 58 ? -9.760 18.542 -3.189 1.00 26.74 441 LEU C C 1
ATOM 2554 O O . LEU C 1 58 ? -10.225 19.677 -3.286 1.00 26.43 441 LEU C O 1
ATOM 2559 N N . GLY C 1 59 ? -8.472 18.307 -2.940 1.00 26.06 442 GLY C N 1
ATOM 2560 C CA . GLY C 1 59 ? -7.515 19.405 -2.748 1.00 27.09 442 GLY C CA 1
ATOM 2561 C C . GLY C 1 59 ? -7.423 19.891 -1.309 1.00 27.31 442 GLY C C 1
ATOM 2562 O O . GLY C 1 59 ? -6.452 20.587 -0.929 1.00 27.88 442 GLY C O 1
ATOM 2563 N N . ARG C 1 60 ? -8.426 19.566 -0.487 1.00 27.38 443 ARG C N 1
ATOM 2564 C CA A ARG C 1 60 ? -8.398 19.907 0.941 0.60 27.57 443 ARG C CA 1
ATOM 2565 C CA B ARG C 1 60 ? -8.354 19.930 0.926 0.40 26.82 443 ARG C CA 1
ATOM 2566 C C . ARG C 1 60 ? -7.517 18.876 1.660 1.00 27.01 443 ARG C C 1
ATOM 2567 O O . ARG C 1 60 ? -7.126 17.857 1.068 1.00 26.14 443 ARG C O 1
ATOM 2582 N N . SER C 1 61 ? -7.213 19.148 2.929 1.00 25.70 444 SER C N 1
ATOM 2583 C CA . SER C 1 61 ? -6.351 18.265 3.690 1.00 24.81 444 SER C CA 1
ATOM 2584 C C . SER C 1 61 ? -7.169 17.403 4.636 1.00 24.41 444 SER C C 1
ATOM 2585 O O . SER C 1 61 ? -8.222 17.813 5.123 1.00 23.70 444 SER C O 1
ATOM 2588 N N . ILE C 1 62 ? -6.673 16.214 4.943 1.00 22.82 445 ILE C N 1
ATOM 2589 C CA . ILE C 1 62 ? -7.522 15.269 5.694 1.00 23.25 445 ILE C CA 1
ATOM 2590 C C . ILE C 1 62 ? -7.822 15.759 7.124 1.00 23.07 445 ILE C C 1
ATOM 2591 O O . ILE C 1 62 ? -8.862 15.419 7.684 1.00 23.22 445 ILE C O 1
ATOM 2596 N N . TRP C 1 63 ? -6.907 16.557 7.695 1.00 23.50 446 TRP C N 1
ATOM 2597 C CA . TRP C 1 63 ? -7.113 17.104 9.031 1.00 23.89 446 TRP C CA 1
ATOM 2598 C C . TRP C 1 63 ? -8.290 18.088 9.048 1.00 23.86 446 TRP C C 1
ATOM 2599 O O . TRP C 1 63 ? -8.786 18.423 10.108 1.00 24.48 446 TRP C O 1
ATOM 2610 N N . GLU C 1 64 ? -8.744 18.540 7.873 1.00 22.57 447 GLU C N 1
ATOM 2611 C CA . GLU C 1 64 ? -9.925 19.392 7.831 1.00 23.39 447 GLU C CA 1
ATOM 2612 C C . GLU C 1 64 ? -11.220 18.635 8.080 1.00 23.51 447 GLU C C 1
ATOM 2613 O O . GLU C 1 64 ? -12.238 19.248 8.407 1.00 25.11 447 GLU C O 1
ATOM 2619 N N . PHE C 1 65 ? -11.184 17.317 7.935 1.00 22.31 448 PHE C N 1
ATOM 2620 C CA . PHE C 1 65 ? -12.382 16.468 8.066 1.00 21.77 448 PHE C CA 1
ATOM 2621 C C . PHE C 1 65 ? -12.334 15.580 9.301 1.00 21.38 448 PHE C C 1
ATOM 2622 O O . PHE C 1 65 ? -13.389 15.247 9.848 1.00 22.22 448 PHE C O 1
ATOM 2630 N N . ASP C 1 66 ? -11.133 15.210 9.744 1.00 21.05 449 ASP C N 1
ATOM 2631 C CA . ASP C 1 66 ? -10.998 14.311 10.895 1.00 20.54 449 ASP C CA 1
ATOM 2632 C C . ASP C 1 66 ? -10.642 15.161 12.113 1.00 21.72 449 ASP C C 1
ATOM 2633 O O . ASP C 1 66 ? -9.542 15.734 12.197 1.00 21.27 449 ASP C O 1
ATOM 2638 N N . LEU C 1 67 ? -11.588 15.257 13.041 1.00 21.87 450 LEU C N 1
ATOM 2639 C CA . LEU C 1 67 ? -11.414 16.097 14.223 1.00 23.07 450 LEU C CA 1
ATOM 2640 C C . LEU C 1 67 ? -10.325 15.622 15.184 1.00 24.36 450 LEU C C 1
ATOM 2641 O O . LEU C 1 67 ? -9.840 16.407 15.993 1.00 25.14 450 LEU C O 1
ATOM 2659 N N . PHE C 1 69 ? -7.234 14.539 14.556 1.00 26.57 452 PHE C N 1
ATOM 2660 C CA . PHE C 1 69 ? -5.867 14.771 14.092 1.00 27.75 452 PHE C CA 1
ATOM 2661 C C . PHE C 1 69 ? -5.758 16.196 13.602 1.00 27.00 452 PHE C C 1
ATOM 2662 O O . PHE C 1 69 ? -6.531 16.598 12.741 1.00 28.32 452 PHE C O 1
ATOM 2670 N N . ASP C 1 70 ? -4.805 16.951 14.137 1.00 26.87 453 ASP C N 1
ATOM 2671 C CA . ASP C 1 70 ? -4.431 18.231 13.525 1.00 27.08 453 ASP C CA 1
ATOM 2672 C C . ASP C 1 70 ? -3.343 17.998 12.461 1.00 26.21 453 ASP C C 1
ATOM 2673 O O . ASP C 1 70 ? -2.938 16.839 12.222 1.00 26.40 453 ASP C O 1
ATOM 2678 N N . ALA C 1 71 ? -2.886 19.059 11.805 1.00 25.45 454 ALA C N 1
ATOM 2679 C CA . ALA C 1 71 ? -1.979 18.894 10.678 1.00 26.15 454 ALA C CA 1
ATOM 2680 C C . ALA C 1 71 ? -0.697 18.182 11.061 1.00 26.38 454 ALA C C 1
ATOM 2681 O O . ALA C 1 71 ? -0.241 17.300 10.339 1.00 26.66 454 ALA C O 1
ATOM 2683 N N . GLU C 1 72 ? -0.126 18.578 12.206 1.00 27.90 455 GLU C N 1
ATOM 2684 C CA . GLU C 1 72 ? 1.108 17.978 12.707 1.00 28.68 455 GLU C CA 1
ATOM 2685 C C . GLU C 1 72 ? 0.921 16.494 13.044 1.00 28.01 455 GLU C C 1
ATOM 2686 O O . GLU C 1 72 ? 1.804 15.680 12.750 1.00 28.71 455 GLU C O 1
ATOM 2692 N N . ASP C 1 73 ? -0.231 16.139 13.606 1.00 27.06 456 ASP C N 1
ATOM 2693 C CA . ASP C 1 73 ? -0.568 14.726 13.881 1.00 27.71 456 ASP C CA 1
ATOM 2694 C C . ASP C 1 73 ? -0.629 13.934 12.581 1.00 27.04 456 ASP C C 1
ATOM 2695 O O . ASP C 1 73 ? -0.136 12.798 12.509 1.00 27.12 456 ASP C O 1
ATOM 2700 N N . VAL C 1 74 ? -1.281 14.498 11.559 1.00 26.66 457 VAL C N 1
ATOM 2701 C CA . VAL C 1 74 ? -1.376 13.795 10.289 1.00 25.41 457 VAL C CA 1
ATOM 2702 C C . VAL C 1 74 ? 0.011 13.602 9.681 1.00 26.19 457 VAL C C 1
ATOM 2703 O O . VAL C 1 74 ? 0.357 12.489 9.286 1.00 24.99 457 VAL C O 1
ATOM 2707 N N . GLN C 1 75 ? 0.812 14.668 9.631 1.00 27.10 458 GLN C N 1
ATOM 2708 C CA . GLN C 1 75 ? 2.134 14.562 8.997 1.00 29.53 458 GLN C CA 1
ATOM 2709 C C . GLN C 1 75 ? 3.039 13.544 9.711 1.00 29.92 458 GLN C C 1
ATOM 2710 O O . GLN C 1 75 ? 3.700 12.755 9.046 1.00 30.76 458 GLN C O 1
ATOM 2716 N N . THR C 1 76 ? 2.985 13.508 11.047 1.00 30.62 459 THR C N 1
ATOM 2717 C CA . THR C 1 76 ? 3.646 12.476 11.875 1.00 30.84 459 THR C CA 1
ATOM 2718 C C . THR C 1 76 ? 3.162 11.057 11.507 1.00 30.75 459 THR C C 1
ATOM 2719 O O . THR C 1 76 ? 3.972 10.149 11.266 1.00 30.78 459 THR C O 1
ATOM 2723 N N . GLN C 1 77 ? 1.848 10.881 11.442 1.00 30.94 460 GLN C N 1
ATOM 2724 C CA A GLN C 1 77 ? 1.243 9.597 11.069 0.60 30.60 460 GLN C CA 1
ATOM 2725 C CA B GLN C 1 77 ? 1.270 9.583 11.075 0.40 30.43 460 GLN C CA 1
ATOM 2726 C C . GLN C 1 77 ? 1.790 9.112 9.706 1.00 30.18 460 GLN C C 1
ATOM 2727 O O . GLN C 1 77 ? 2.299 7.985 9.581 1.00 30.11 460 GLN C O 1
ATOM 2738 N N . LEU C 1 78 ? 1.675 9.960 8.683 1.00 28.54 461 LEU C N 1
ATOM 2739 C CA . LEU C 1 78 ? 2.051 9.583 7.305 1.00 28.09 461 LEU C CA 1
ATOM 2740 C C . LEU C 1 78 ? 3.560 9.336 7.117 1.00 28.47 461 LEU C C 1
ATOM 2741 O O . LEU C 1 78 ? 3.985 8.376 6.459 1.00 28.36 461 LEU C O 1
ATOM 2746 N N . SER C 1 79 ? 4.377 10.179 7.721 1.00 28.53 462 SER C N 1
ATOM 2747 C CA A SER C 1 79 ? 5.820 10.073 7.523 0.60 28.29 462 SER C CA 1
ATOM 2748 C CA B SER C 1 79 ? 5.830 10.096 7.562 0.40 28.17 462 SER C CA 1
ATOM 2749 C C . SER C 1 79 ? 6.422 8.794 8.107 1.00 28.11 462 SER C C 1
ATOM 2750 O O . SER C 1 79 ? 7.507 8.384 7.705 1.00 28.49 462 SER C O 1
ATOM 2755 N N . GLY C 1 80 ? 5.711 8.145 9.021 1.00 27.34 463 GLY C N 1
ATOM 2756 C CA . GLY C 1 80 ? 6.209 6.916 9.615 1.00 26.84 463 GLY C CA 1
ATOM 2757 C C . GLY C 1 80 ? 6.000 5.640 8.818 1.00 26.25 463 GLY C C 1
ATOM 2758 O O . GLY C 1 80 ? 6.612 4.632 9.144 1.00 27.00 463 GLY C O 1
ATOM 2759 N N . PHE C 1 81 ? 5.128 5.666 7.799 1.00 25.76 464 PHE C N 1
ATOM 2760 C CA . PHE C 1 81 ? 4.820 4.501 6.966 1.00 25.18 464 PHE C CA 1
ATOM 2761 C C . PHE C 1 81 ? 5.923 4.113 5.990 1.00 25.73 464 PHE C C 1
ATOM 2762 O O .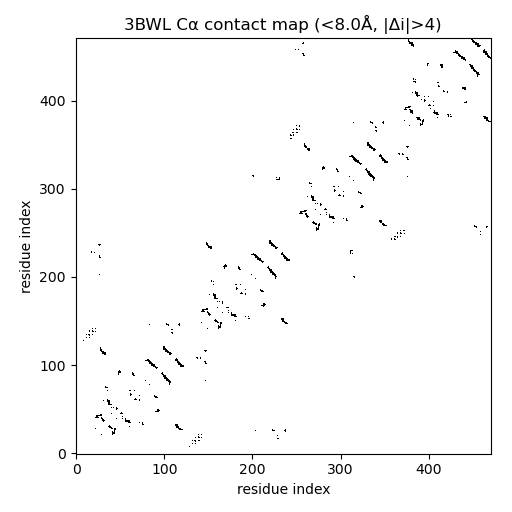 PHE C 1 81 ? 6.497 4.980 5.306 1.00 25.07 464 PHE C O 1
ATOM 2770 N N . SER C 1 82 ? 6.215 2.812 5.908 1.00 25.63 465 SER C N 1
ATOM 2771 C CA . SER C 1 82 ? 7.024 2.301 4.811 1.00 25.83 465 SER C CA 1
ATOM 2772 C C . SER C 1 82 ? 6.084 1.929 3.678 1.00 26.20 465 SER C C 1
ATOM 2773 O O . SER C 1 82 ? 4.871 1.728 3.881 1.00 25.86 465 SER C O 1
ATOM 2776 N N . VAL C 1 83 ? 6.628 1.812 2.475 1.00 25.61 466 VAL C N 1
ATOM 2777 C CA . VAL C 1 83 ? 5.799 1.413 1.339 1.00 25.62 466 VAL C CA 1
ATOM 2778 C C . VAL C 1 83 ? 5.200 0.040 1.624 1.00 24.90 466 VAL C C 1
ATOM 2779 O O . VAL C 1 83 ? 5.907 -0.861 2.090 1.00 25.05 466 VAL C O 1
ATOM 2783 N N . ASP C 1 84 ? 3.904 -0.092 1.334 1.00 24.23 467 ASP C N 1
ATOM 2784 C CA . ASP C 1 84 ? 3.086 -1.300 1.575 1.00 24.77 467 ASP C CA 1
ATOM 2785 C C . ASP C 1 84 ? 2.656 -1.586 3.031 1.00 23.25 467 ASP C C 1
ATOM 2786 O O . ASP C 1 84 ? 1.939 -2.552 3.308 1.00 23.00 467 ASP C O 1
ATOM 2791 N N . GLU C 1 85 ? 3.060 -0.732 3.958 1.00 21.55 468 GLU C N 1
ATOM 2792 C CA . GLU C 1 85 ? 2.628 -0.837 5.348 1.00 20.48 468 GLU C CA 1
ATOM 2793 C C . GLU C 1 85 ? 1.150 -0.431 5.547 1.00 20.46 468 GLU C C 1
ATOM 2794 O O . GLU C 1 85 ? 0.683 0.523 4.941 1.00 19.17 468 GLU C O 1
ATOM 2800 N N . ARG C 1 86 ? 0.467 -1.128 6.453 1.00 19.27 469 ARG C N 1
ATOM 2801 C CA . ARG C 1 86 ? -0.941 -0.811 6.826 1.00 18.97 469 ARG C CA 1
ATOM 2802 C C . ARG C 1 86 ? -1.103 -0.607 8.320 1.00 19.42 469 ARG C C 1
ATOM 2803 O O . ARG C 1 86 ? -0.520 -1.352 9.123 1.00 19.75 469 ARG C O 1
ATOM 2811 N N . ARG C 1 87 ? -1.970 0.325 8.691 1.00 17.52 470 ARG C N 1
ATOM 2812 C CA . ARG C 1 87 ? -2.324 0.513 10.105 1.00 19.41 470 ARG C CA 1
ATOM 2813 C C . ARG C 1 87 ? -3.784 0.813 10.224 1.00 18.45 470 ARG C C 1
ATOM 2814 O O . ARG C 1 87 ? -4.357 1.339 9.297 1.00 18.91 470 ARG C O 1
ATOM 2822 N N . LYS C 1 88 ? -4.379 0.462 11.359 1.00 19.42 471 LYS C N 1
ATOM 2823 C CA . LYS C 1 88 ? -5.746 0.823 11.660 1.00 19.13 471 LYS C CA 1
ATOM 2824 C C . LYS C 1 88 ? -5.775 1.732 12.878 1.00 19.80 471 LYS C C 1
ATOM 2825 O O . LYS C 1 88 ? -5.046 1.515 13.855 1.00 20.35 471 LYS C O 1
ATOM 2831 N N . PHE C 1 89 ? -6.671 2.704 12.840 1.00 18.97 472 PHE C N 1
ATOM 2832 C CA . PHE C 1 89 ? -6.847 3.633 13.950 1.00 19.33 472 PHE C CA 1
ATOM 2833 C C . PHE C 1 89 ? -8.209 4.269 13.880 1.00 19.31 472 PHE C C 1
ATOM 2834 O O . PHE C 1 89 ? -8.864 4.202 12.832 1.00 20.37 472 PHE C O 1
ATOM 2842 N N . GLU C 1 90 ? -8.597 4.928 14.970 1.00 18.79 473 GLU C N 1
ATOM 2843 C CA A GLU C 1 90 ? -9.891 5.592 15.070 0.60 19.45 473 GLU C CA 1
ATOM 2844 C CA B GLU C 1 90 ? -9.901 5.576 15.054 0.40 19.28 473 GLU C CA 1
ATOM 2845 C C . GLU C 1 90 ? -9.778 7.038 14.651 1.00 19.91 473 GLU C C 1
ATOM 2846 O O . GLU C 1 90 ? -8.792 7.706 14.989 1.00 19.56 473 GLU C O 1
ATOM 2857 N N . GLY C 1 91 ? -10.766 7.509 13.898 1.00 18.87 474 GLY C N 1
ATOM 2858 C CA . GLY C 1 91 ? -10.891 8.928 13.578 1.00 17.56 474 GLY C CA 1
ATOM 2859 C C . GLY C 1 91 ? -12.316 9.371 13.902 1.00 18.95 474 GLY C C 1
ATOM 2860 O O . GLY C 1 91 ? -13.164 8.575 14.306 1.00 19.55 474 GLY C O 1
ATOM 2861 N N . LEU C 1 92 ? -12.572 10.661 13.757 1.00 19.13 475 LEU C N 1
ATOM 2862 C CA . LEU C 1 92 ? -13.901 11.212 13.953 1.00 19.64 475 LEU C CA 1
ATOM 2863 C C . LEU C 1 92 ? -14.130 12.237 12.861 1.00 20.78 475 LEU C C 1
ATOM 2864 O O . LEU C 1 92 ? -13.575 13.342 12.894 1.00 21.57 475 LEU C O 1
ATOM 2869 N N . TYR C 1 93 ? -14.955 11.877 11.880 1.00 21.56 476 TYR C N 1
ATOM 2870 C CA . TYR C 1 93 ? -15.189 12.782 10.751 1.00 21.35 476 TYR C CA 1
ATOM 2871 C C . TYR C 1 93 ? -16.273 13.775 11.086 1.00 21.93 476 TYR C C 1
ATOM 2872 O O . TYR C 1 93 ? -17.303 13.413 11.684 1.00 24.13 476 TYR C O 1
ATOM 2881 N N . GLU C 1 94 ? -16.069 15.011 10.650 1.00 23.26 477 GLU C N 1
ATOM 2882 C CA . GLU C 1 94 ? -17.124 16.023 10.764 1.00 24.02 477 GLU C CA 1
ATOM 2883 C C . GLU C 1 94 ? -17.891 16.128 9.446 1.00 24.00 477 GLU C C 1
ATOM 2884 O O . GLU C 1 94 ? -17.291 16.361 8.414 1.00 24.18 477 GLU C O 1
ATOM 2890 N N . ARG C 1 95 ? -19.206 15.933 9.493 1.00 25.05 478 ARG C N 1
ATOM 2891 C CA . ARG C 1 95 ? -20.073 16.097 8.321 1.00 25.47 478 ARG C CA 1
ATOM 2892 C C . ARG C 1 95 ? -20.296 17.573 7.967 1.00 25.88 478 ARG C C 1
ATOM 2893 O O . ARG C 1 95 ? -19.980 18.493 8.750 1.00 24.90 478 ARG C O 1
ATOM 2901 N N . ARG C 1 96 ? -20.813 17.804 6.766 1.00 26.89 479 ARG C N 1
ATOM 2902 C CA . ARG C 1 96 ? -21.047 19.155 6.298 1.00 28.83 479 ARG C CA 1
ATOM 2903 C C . ARG C 1 96 ? -21.971 19.874 7.293 1.00 28.23 479 ARG C C 1
ATOM 2904 O O . ARG C 1 96 ? -21.801 21.078 7.550 1.00 28.88 479 ARG C O 1
ATOM 2912 N N . ASP C 1 97 ? -22.926 19.135 7.872 1.00 28.60 480 ASP C N 1
ATOM 2913 C CA . ASP C 1 97 ? -23.941 19.720 8.787 1.00 29.14 480 ASP C CA 1
ATOM 2914 C C . ASP C 1 97 ? -23.466 19.842 10.227 1.00 29.09 480 ASP C C 1
ATOM 2915 O O . ASP C 1 97 ? -24.239 20.242 11.123 1.00 30.18 480 ASP C O 1
ATOM 2920 N N . GLY C 1 98 ? -22.195 19.521 10.460 1.00 28.20 481 GLY C N 1
ATOM 2921 C CA . GLY C 1 98 ? -21.595 19.682 11.789 1.00 28.05 481 GLY C CA 1
ATOM 2922 C C . GLY C 1 98 ? -21.750 18.478 12.713 1.00 27.96 481 GLY C C 1
ATOM 2923 O O . GLY C 1 98 ? -21.172 18.441 13.805 1.00 27.40 481 GLY C O 1
ATOM 2924 N N . SER C 1 99 ? -22.539 17.489 12.289 1.00 27.19 482 SER C N 1
ATOM 2925 C CA . SER C 1 99 ? -22.598 16.225 13.005 1.00 26.23 482 SER C CA 1
ATOM 2926 C C . SER C 1 99 ? -21.280 15.435 12.837 1.00 24.68 482 SER C C 1
ATOM 2927 O O . SER C 1 99 ? -20.460 15.750 11.988 1.00 24.50 482 SER C O 1
ATOM 2930 N N . THR C 1 100 ? -21.046 14.459 13.692 1.00 23.57 483 THR C N 1
ATOM 2931 C CA . THR C 1 100 ? -19.745 13.760 13.633 1.00 23.03 483 THR C CA 1
ATOM 2932 C C . THR C 1 100 ? -19.961 12.251 13.543 1.00 23.00 483 THR C C 1
ATOM 2933 O O . THR C 1 100 ? -20.993 11.751 13.973 1.00 24.65 483 THR C O 1
ATOM 2945 N N . SER C 1 102 ? -17.917 8.502 14.137 1.00 19.22 485 SER C N 1
ATOM 2946 C CA A SER C 1 102 ? -16.715 7.764 14.540 0.60 18.38 485 SER C CA 1
ATOM 2947 C CA B SER C 1 102 ? -16.728 7.761 14.561 0.40 18.13 485 SER C CA 1
ATOM 2948 C C . SER C 1 102 ? -16.402 6.700 13.496 1.00 17.70 485 SER C C 1
ATOM 2949 O O . SER C 1 102 ? -17.294 5.982 13.045 1.00 18.03 485 SER C O 1
ATOM 2954 N N . VAL C 1 103 ? -15.131 6.597 13.110 1.00 16.83 486 VAL C N 1
ATOM 2955 C CA . VAL C 1 103 ? -14.722 5.637 12.082 1.00 16.61 486 VAL C CA 1
ATOM 2956 C C . VAL C 1 103 ? -13.458 4.898 12.494 1.00 17.71 486 VAL C C 1
ATOM 2957 O O . VAL C 1 103 ? -12.699 5.384 13.344 1.00 18.22 486 VAL C O 1
ATOM 2961 N N . GLU C 1 104 ? -13.257 3.700 11.962 1.00 15.66 487 GLU C N 1
ATOM 2962 C CA . GLU C 1 104 ? -11.939 3.077 12.024 1.00 16.64 487 GLU C CA 1
ATOM 2963 C C . GLU C 1 104 ? -11.389 3.140 10.604 1.00 15.81 487 GLU C C 1
ATOM 2964 O O . GLU C 1 104 ? -12.046 2.667 9.660 1.00 15.71 487 GLU C O 1
ATOM 2970 N N . VAL C 1 105 ? -10.183 3.702 10.502 1.00 15.82 488 VAL C N 1
ATOM 2971 C CA . VAL C 1 105 ? -9.479 3.903 9.244 1.00 16.05 488 VAL C CA 1
ATOM 2972 C C . VAL C 1 105 ? -8.452 2.808 9.103 1.00 17.41 488 VAL C C 1
ATOM 2973 O O . VAL C 1 105 ? -7.689 2.551 10.040 1.00 16.73 488 VAL C O 1
ATOM 2977 N N . HIS C 1 106 ? -8.475 2.159 7.949 1.00 15.75 489 HIS C N 1
ATOM 2978 C CA . HIS C 1 106 ? -7.417 1.242 7.591 1.00 15.69 489 HIS C CA 1
ATOM 2979 C C . HIS C 1 106 ? -6.649 1.958 6.515 1.00 15.95 489 HIS C C 1
ATOM 2980 O O . HIS C 1 106 ? -7.152 2.163 5.387 1.00 15.29 489 HIS C O 1
ATOM 2987 N N . LEU C 1 107 ? -5.400 2.304 6.858 1.00 15.97 490 LEU C N 1
ATOM 2988 C CA . LEU C 1 107 ? -4.571 3.155 5.993 1.00 15.51 490 LEU C CA 1
ATOM 2989 C C . LEU C 1 107 ? -3.386 2.399 5.423 1.00 16.38 490 LEU C C 1
ATOM 2990 O O . LEU C 1 107 ? -2.694 1.717 6.145 1.00 16.54 490 LEU C O 1
ATOM 2995 N N . LEU C 1 108 ? -3.153 2.545 4.119 1.00 17.47 491 LEU C N 1
ATOM 2996 C CA . LEU C 1 108 ? -2.043 1.881 3.457 1.00 17.94 491 LEU C CA 1
ATOM 2997 C C . LEU C 1 108 ? -1.163 2.922 2.720 1.00 18.95 491 LEU C C 1
ATOM 2998 O O . LEU C 1 108 ? -1.703 3.810 2.060 1.00 18.64 491 LEU C O 1
ATOM 3003 N N . ARG C 1 109 ? 0.172 2.824 2.846 1.00 20.01 492 ARG C N 1
ATOM 3004 C CA . ARG C 1 109 ? 1.063 3.574 1.942 1.00 20.82 492 ARG C CA 1
ATOM 3005 C C . ARG C 1 109 ? 1.429 2.648 0.777 1.00 21.82 492 ARG C C 1
ATOM 3006 O O . ARG C 1 109 ? 1.756 1.464 0.978 1.00 23.03 492 ARG C O 1
ATOM 3014 N N . PHE C 1 110 ? 1.293 3.149 -0.434 1.00 22.02 493 PHE C N 1
ATOM 3015 C CA . PHE C 1 110 ? 1.623 2.342 -1.605 1.00 23.62 493 PHE C CA 1
ATOM 3016 C C . PHE C 1 110 ? 2.033 3.162 -2.828 1.00 24.48 493 PHE C C 1
ATOM 3017 O O . PHE C 1 110 ? 1.930 4.394 -2.857 1.00 24.09 493 PHE C O 1
ATOM 3025 N N . ASN C 1 111 ? 2.509 2.456 -3.852 1.00 25.89 494 ASN C N 1
ATOM 3026 C CA . ASN C 1 111 ? 2.789 3.118 -5.113 1.00 27.79 494 ASN C CA 1
ATOM 3027 C C . ASN C 1 111 ? 1.585 3.037 -6.064 1.00 27.44 494 ASN C C 1
ATOM 3028 O O . ASN C 1 111 ? 1.166 1.941 -6.500 1.00 27.84 494 ASN C O 1
ATOM 3033 N N . LEU C 1 112 ? 1.009 4.194 -6.361 1.00 27.29 495 LEU C N 1
ATOM 3034 C CA . LEU C 1 112 ? -0.171 4.244 -7.200 1.00 28.47 495 LEU C CA 1
ATOM 3035 C C . LEU C 1 112 ? 0.244 4.854 -8.518 1.00 29.52 495 LEU C C 1
ATOM 3036 O O . LEU C 1 112 ? 0.389 6.069 -8.622 1.00 29.02 495 LEU C O 1
ATOM 3041 N N . GLU C 1 113 ? 0.446 3.992 -9.512 1.00 30.68 496 GLU C N 1
ATOM 3042 C CA . GLU C 1 113 ? 0.792 4.425 -10.880 1.00 32.30 496 GLU C CA 1
ATOM 3043 C C . GLU C 1 113 ? 2.059 5.282 -10.848 1.00 32.65 496 GLU C C 1
ATOM 3044 O O . GLU C 1 113 ? 2.148 6.322 -11.526 1.00 33.22 496 GLU C O 1
ATOM 3050 N N . GLY C 1 114 ? 3.040 4.859 -10.050 1.00 32.18 497 GLY C N 1
ATOM 3051 C CA . GLY C 1 114 ? 4.293 5.597 -9.959 1.00 32.23 497 GLY C CA 1
ATOM 3052 C C . GLY C 1 114 ? 4.322 6.688 -8.895 1.00 32.37 497 GLY C C 1
ATOM 3053 O O . GLY C 1 114 ? 5.399 7.258 -8.610 1.00 32.70 497 GLY C O 1
ATOM 3054 N N . GLU C 1 115 ? 3.166 6.969 -8.286 1.00 30.77 498 GLU C N 1
ATOM 3055 C CA . GLU C 1 115 ? 3.064 8.013 -7.272 1.00 29.64 498 GLU C CA 1
ATOM 3056 C C . GLU C 1 115 ? 3.030 7.452 -5.823 1.00 28.42 498 GLU C C 1
ATOM 3057 O O . GLU C 1 115 ? 2.451 6.393 -5.569 1.00 28.35 498 GLU C O 1
ATOM 3063 N N . ASP C 1 116 ? 3.659 8.183 -4.903 1.00 27.48 499 ASP C N 1
ATOM 3064 C CA . ASP C 1 116 ? 3.649 7.850 -3.478 1.00 26.74 499 ASP C CA 1
ATOM 3065 C C . ASP C 1 116 ? 2.283 8.285 -2.925 1.00 25.31 499 ASP C C 1
ATOM 3066 O O . ASP C 1 116 ? 2.020 9.471 -2.759 1.00 24.50 499 ASP C O 1
ATOM 3071 N N . ARG C 1 117 ? 1.420 7.306 -2.651 1.00 24.89 500 ARG C N 1
ATOM 3072 C CA . ARG C 1 117 ? 0.047 7.605 -2.203 1.00 22.46 500 ARG C CA 1
ATOM 3073 C C . ARG C 1 117 ? -0.345 6.819 -0.944 1.00 21.56 500 ARG C C 1
ATOM 3074 O O . ARG C 1 117 ? 0.291 5.822 -0.584 1.00 21.08 500 ARG C O 1
ATOM 3082 N N . PHE C 1 118 ? -1.389 7.311 -0.286 1.00 20.24 501 PHE C N 1
ATOM 3083 C CA . PHE C 1 118 ? -2.008 6.635 0.858 1.00 19.90 501 PHE C CA 1
ATOM 3084 C C . PHE C 1 118 ? -3.456 6.319 0.535 1.00 19.72 501 PHE C C 1
ATOM 3085 O O . PHE C 1 118 ? -4.187 7.173 0.063 1.00 20.27 501 PHE C O 1
ATOM 3093 N N . LEU C 1 119 ? -3.847 5.089 0.774 1.00 18.10 502 LEU C N 1
ATOM 3094 C CA . LEU C 1 119 ? -5.211 4.656 0.491 1.00 18.22 502 LEU C CA 1
ATOM 3095 C C . LEU C 1 119 ? -5.867 4.406 1.858 1.00 18.48 502 LEU C C 1
ATOM 3096 O O . LEU C 1 119 ? -5.360 3.602 2.653 1.00 19.26 502 LEU C O 1
ATOM 3101 N N . ALA C 1 120 ? -6.962 5.109 2.149 1.00 17.45 503 ALA C N 1
ATOM 3102 C CA . ALA C 1 120 ? -7.643 4.935 3.429 1.00 17.19 503 ALA C CA 1
ATOM 3103 C C . ALA C 1 120 ? -9.027 4.397 3.205 1.00 17.18 503 ALA C C 1
ATOM 3104 O O . ALA C 1 120 ? -9.803 4.954 2.399 1.00 16.43 503 ALA C O 1
ATOM 3106 N N . ILE C 1 121 ? -9.329 3.294 3.878 1.00 16.79 504 ILE C N 1
ATOM 3107 C CA . ILE C 1 121 ? -10.686 2.746 3.875 1.00 16.66 504 ILE C CA 1
ATOM 3108 C C . ILE C 1 121 ? -11.285 3.009 5.259 1.00 16.61 504 ILE C C 1
ATOM 3109 O O . ILE C 1 121 ? -10.806 2.472 6.279 1.00 16.05 504 ILE C O 1
ATOM 3114 N N . SER C 1 122 ? -12.334 3.800 5.315 1.00 15.18 505 SER C N 1
ATOM 3115 C CA . SER C 1 122 ? -12.930 4.137 6.606 1.00 15.02 505 SER C CA 1
ATOM 3116 C C . SER C 1 122 ? -14.262 3.478 6.816 1.00 15.54 505 SER C C 1
ATOM 3117 O O . SER C 1 122 ? -15.150 3.585 5.967 1.00 15.86 505 SER C O 1
ATOM 3120 N N . ARG C 1 123 ? -14.406 2.850 7.972 1.00 15.62 506 ARG C N 1
ATOM 3121 C CA . ARG C 1 123 ? -15.619 2.126 8.304 1.00 17.86 506 ARG C CA 1
ATOM 3122 C C . ARG C 1 123 ? -16.314 2.771 9.490 1.00 19.04 506 ARG C C 1
ATOM 3123 O O . ARG C 1 123 ? -15.692 3.035 10.484 1.00 18.66 506 ARG C O 1
ATOM 3131 N N . ASP C 1 124 ? -17.603 3.030 9.345 1.00 21.12 507 ASP C N 1
ATOM 3132 C CA . ASP C 1 124 ? -18.430 3.602 10.393 1.00 23.11 507 ASP C CA 1
ATOM 3133 C C . ASP C 1 124 ? -18.436 2.626 11.567 1.00 24.16 507 ASP C C 1
ATOM 3134 O O . ASP C 1 124 ? -18.679 1.417 11.381 1.00 24.48 507 ASP C O 1
ATOM 3139 N N . ILE C 1 125 ? -18.147 3.125 12.758 1.00 24.66 508 ILE C N 1
ATOM 3140 C CA . ILE C 1 125 ? -18.199 2.250 13.943 1.00 27.82 508 ILE C CA 1
ATOM 3141 C C . ILE C 1 125 ? -19.355 2.592 14.892 1.00 28.98 508 ILE C C 1
ATOM 3142 O O . ILE C 1 125 ? -20.045 3.620 14.707 1.00 30.80 508 ILE C O 1
ATOM 3147 N N . ARG D 1 5 ? -9.794 6.556 -31.6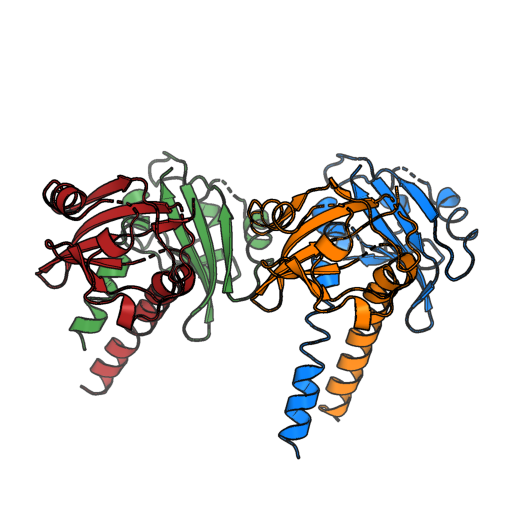08 1.00 42.38 388 ARG D N 1
ATOM 3148 C CA . ARG D 1 5 ? -10.013 5.086 -31.287 1.00 42.60 388 ARG D CA 1
ATOM 3149 C C . ARG D 1 5 ? -8.859 4.512 -30.471 1.00 42.60 388 ARG D C 1
ATOM 3150 O O . ARG D 1 5 ? -9.081 3.904 -29.414 1.00 42.38 388 ARG D O 1
ATOM 3158 N N . LYS D 1 6 ? -7.632 4.706 -30.959 1.00 42.75 389 LYS D N 1
ATOM 3159 C CA . LYS D 1 6 ? -6.429 4.308 -30.216 1.00 43.12 389 LYS D CA 1
ATOM 3160 C C . LYS D 1 6 ? -6.291 5.170 -28.960 1.00 43.09 389 LYS D C 1
ATOM 3161 O O . LYS D 1 6 ? -5.965 4.667 -27.883 1.00 43.14 389 LYS D O 1
ATOM 3167 N N . ARG D 1 7 ? -6.557 6.466 -29.116 1.00 43.42 390 ARG D N 1
ATOM 3168 C CA . ARG D 1 7 ? -6.464 7.444 -28.033 1.00 43.52 390 ARG D CA 1
ATOM 3169 C C . ARG D 1 7 ? -7.553 7.217 -26.977 1.00 43.47 390 ARG D C 1
ATOM 3170 O O . ARG D 1 7 ? -7.292 7.452 -25.742 1.00 43.54 390 ARG D O 1
ATOM 3178 N N . ARG D 1 8 ? -8.757 6.772 -27.472 1.00 43.99 391 ARG D N 1
ATOM 3179 C CA . ARG D 1 8 ? -9.904 6.575 -26.587 1.00 43.92 391 ARG D CA 1
ATOM 3180 C C . ARG D 1 8 ? -9.643 5.369 -25.707 1.00 44.15 391 ARG D C 1
ATOM 3181 O O . ARG D 1 8 ? -9.890 5.409 -24.496 1.00 43.55 391 ARG D O 1
ATOM 3189 N N . GLU D 1 9 ? -9.111 4.313 -26.325 1.00 43.74 392 GLU D N 1
ATOM 3190 C CA . GLU D 1 9 ? -8.734 3.106 -25.606 1.00 44.14 392 GLU D CA 1
ATOM 3191 C C . GLU D 1 9 ? -7.641 3.408 -24.572 1.00 43.75 392 GLU D C 1
ATOM 3192 O O . GLU D 1 9 ? -7.619 2.773 -23.498 1.00 43.56 392 GLU D O 1
ATOM 3198 N N . LYS D 1 10 ? -6.754 4.372 -24.888 1.00 43.53 393 LYS D N 1
ATOM 3199 C CA . LYS D 1 10 ? -5.667 4.761 -23.957 1.00 43.18 393 LYS D CA 1
ATOM 3200 C C . LYS D 1 10 ? -6.211 5.436 -22.705 1.00 42.43 393 LYS D C 1
ATOM 3201 O O . LYS D 1 10 ? -5.864 5.049 -21.584 1.00 42.20 393 LYS D O 1
ATOM 3207 N N . ARG D 1 11 ? -7.071 6.434 -22.905 1.00 41.71 394 ARG D N 1
ATOM 3208 C CA . ARG D 1 11 ? -7.741 7.125 -21.805 1.00 41.23 394 ARG D CA 1
ATOM 3209 C C . ARG D 1 11 ? -8.433 6.109 -20.890 1.00 40.46 394 ARG D C 1
ATOM 3210 O O . ARG D 1 11 ? -8.218 6.103 -19.672 1.00 40.35 394 ARG D O 1
ATOM 3218 N N . LEU D 1 12 ? -9.241 5.246 -21.507 1.00 39.43 395 LEU D N 1
ATOM 3219 C CA . LEU D 1 12 ? -10.001 4.208 -20.824 1.00 38.65 395 LEU D CA 1
ATOM 3220 C C . LEU D 1 12 ? -9.077 3.232 -20.104 1.00 38.46 395 LEU D C 1
ATOM 3221 O O . LEU D 1 12 ? -9.410 2.734 -19.031 1.00 37.72 395 LEU D O 1
ATOM 3226 N N . GLU D 1 13 ? -7.918 2.976 -20.708 1.00 38.10 396 GLU D N 1
ATOM 3227 C CA . GLU D 1 13 ? -6.894 2.125 -20.118 1.00 38.66 396 GLU D CA 1
ATOM 3228 C C . GLU D 1 13 ? -6.266 2.803 -18.893 1.00 38.19 396 GLU D C 1
ATOM 3229 O O . GLU D 1 13 ? -6.009 2.149 -17.880 1.00 38.01 396 GLU D O 1
ATOM 3235 N N . GLU D 1 14 ? -6.049 4.115 -18.978 1.00 37.68 397 GLU D N 1
ATOM 3236 C CA . GLU D 1 14 ? -5.477 4.893 -17.864 1.00 37.46 397 GLU D CA 1
ATOM 3237 C C . GLU D 1 14 ? -6.384 4.895 -16.648 1.00 36.43 397 GLU D C 1
ATOM 3238 O O . GLU D 1 14 ? -5.911 4.706 -15.519 1.00 36.65 397 GLU D O 1
ATOM 3244 N N A THR D 1 15 ? -7.678 5.117 -16.878 0.60 36.18 398 THR D N 1
ATOM 3245 N N B THR D 1 15 ? -7.681 5.087 -16.879 0.40 35.91 398 THR D N 1
ATOM 3246 C CA A THR D 1 15 ? -8.663 5.109 -15.801 0.60 35.63 398 THR D CA 1
ATOM 3247 C CA B THR D 1 15 ? -8.676 5.112 -15.808 0.40 35.07 398 THR D CA 1
ATOM 3248 C C A THR D 1 15 ? -8.754 3.714 -15.189 0.60 35.14 398 THR D C 1
ATOM 3249 C C B THR D 1 15 ? -8.862 3.721 -15.187 0.40 34.83 398 THR D C 1
ATOM 3250 O O A THR D 1 15 ? -8.630 3.568 -13.971 0.60 34.93 398 THR D O 1
ATOM 3251 O O B THR D 1 15 ? -8.933 3.588 -13.965 0.40 34.66 398 THR D O 1
ATOM 3258 N N . SER D 1 16 ? -8.941 2.691 -16.030 1.00 34.21 399 SER D N 1
ATOM 3259 C CA A SER D 1 16 ? -9.062 1.317 -15.527 0.60 33.41 399 SER D CA 1
ATOM 3260 C CA B SER D 1 16 ? -9.054 1.310 -15.543 0.40 33.38 399 SER D CA 1
ATOM 3261 C C . SER D 1 16 ? -7.822 0.903 -14.743 1.00 32.86 399 SER D C 1
ATOM 3262 O O . SER D 1 16 ? -7.938 0.266 -13.709 1.00 32.85 399 SER D O 1
ATOM 3267 N N . SER D 1 17 ? -6.642 1.286 -15.219 1.00 32.07 400 SER D N 1
ATOM 3268 C CA . SER D 1 17 ? -5.404 0.926 -14.516 1.00 31.17 400 SER D CA 1
ATOM 3269 C C . SER D 1 17 ? -5.345 1.490 -13.089 1.00 30.64 400 SER D C 1
ATOM 3270 O O . SER D 1 17 ? -4.948 0.787 -12.139 1.00 28.77 400 SER D O 1
ATOM 3273 N N . ARG D 1 18 ? -5.687 2.772 -12.957 1.00 29.90 401 ARG D N 1
ATOM 3274 C CA . ARG D 1 18 ? -5.738 3.426 -11.651 1.00 29.94 401 ARG D CA 1
ATOM 3275 C C . ARG D 1 18 ? -6.758 2.702 -10.744 1.00 28.50 401 ARG D C 1
ATOM 3276 O O . ARG D 1 18 ? -6.462 2.391 -9.579 1.00 28.63 401 ARG D O 1
ATOM 3284 N N . LEU D 1 19 ? -7.958 2.453 -11.285 1.00 28.03 402 LEU D N 1
ATOM 3285 C CA . LEU D 1 19 ? -9.053 1.837 -10.519 1.00 28.39 402 LEU D CA 1
ATOM 3286 C C . LEU D 1 19 ? -8.708 0.371 -10.164 1.00 28.42 402 LEU D C 1
ATOM 3287 O O . LEU D 1 19 ? -9.019 -0.092 -9.056 1.00 28.31 402 LEU D O 1
ATOM 3292 N N . GLU D 1 20 ? -8.003 -0.313 -11.069 1.00 27.75 403 GLU D N 1
ATOM 3293 C CA . GLU D 1 20 ? -7.536 -1.669 -10.810 1.00 27.80 403 GLU D CA 1
ATOM 3294 C C . GLU D 1 20 ? -6.564 -1.679 -9.622 1.00 26.97 403 GLU D C 1
ATOM 3295 O O . GLU D 1 20 ? -6.646 -2.545 -8.729 1.00 26.79 403 GLU D O 1
ATOM 3301 N N . ALA D 1 21 ? -5.628 -0.746 -9.640 1.00 25.85 404 ALA D N 1
ATOM 3302 C CA . ALA D 1 21 ? -4.640 -0.676 -8.578 1.00 24.88 404 ALA D CA 1
ATOM 3303 C C . ALA D 1 21 ? -5.290 -0.395 -7.218 1.00 24.40 404 ALA D C 1
ATOM 3304 O O . ALA D 1 21 ? -4.899 -0.990 -6.198 1.00 23.70 404 ALA D O 1
ATOM 3306 N N . LEU D 1 22 ? -6.264 0.523 -7.193 1.00 24.60 405 LEU D N 1
ATOM 3307 C CA . LEU D 1 22 ? -7.006 0.792 -5.940 1.00 23.83 405 LEU D CA 1
ATOM 3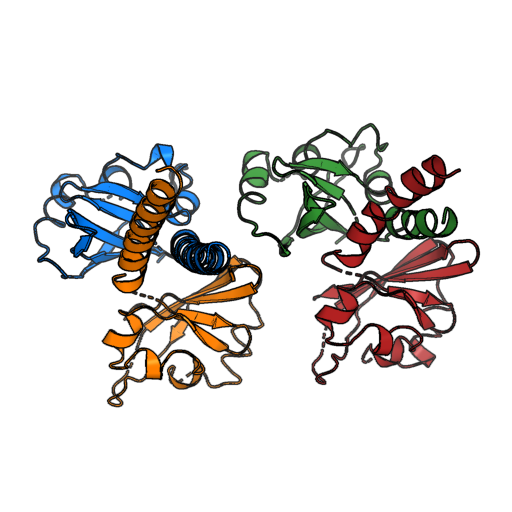308 C C . LEU D 1 22 ? -7.728 -0.454 -5.427 1.00 23.41 405 LEU D C 1
ATOM 3309 O O . LEU D 1 22 ? -7.782 -0.712 -4.215 1.00 23.49 405 LEU D O 1
ATOM 3314 N N . PHE D 1 23 ? -8.303 -1.209 -6.354 1.00 23.13 406 PHE D N 1
ATOM 3315 C CA . PHE D 1 23 ? -9.007 -2.459 -6.004 1.00 22.27 406 PHE D CA 1
ATOM 3316 C C . PHE D 1 23 ? -8.061 -3.534 -5.451 1.00 21.89 406 PHE D C 1
ATOM 3317 O O . PHE D 1 23 ? -8.266 -4.087 -4.352 1.00 20.74 406 PHE D O 1
ATOM 3325 N N . GLU D 1 24 ? -7.006 -3.816 -6.205 1.00 20.77 407 GLU D N 1
ATOM 3326 C CA . GLU D 1 24 ? -6.158 -4.937 -5.893 1.00 21.51 407 GLU D CA 1
ATOM 3327 C C . GLU D 1 24 ? -5.373 -4.698 -4.613 1.00 21.19 407 GLU D C 1
ATOM 3328 O O . GLU D 1 24 ? -5.137 -5.653 -3.856 1.00 21.99 407 GLU D O 1
ATOM 3334 N N . ASN D 1 25 ? -4.996 -3.436 -4.370 1.00 21.80 408 ASN D N 1
ATOM 3335 C CA . ASN D 1 25 ? -4.133 -3.061 -3.234 1.00 22.31 408 ASN D CA 1
ATOM 3336 C C . ASN D 1 25 ? -4.893 -2.623 -1.993 1.00 19.90 408 ASN D C 1
ATOM 3337 O O . ASN D 1 25 ? -4.294 -2.345 -0.956 1.00 19.97 408 ASN D O 1
ATOM 3342 N N . SER D 1 26 ? -6.218 -2.549 -2.065 1.00 18.50 409 SER D N 1
ATOM 3343 C CA A SER D 1 26 ? -6.983 -2.147 -0.894 0.70 18.01 409 SER D CA 1
ATOM 3344 C CA B SER D 1 26 ? -6.974 -2.127 -0.892 0.30 18.36 409 SER D CA 1
ATOM 3345 C C . SER D 1 26 ? -6.457 -2.854 0.348 1.00 17.40 409 SER D C 1
ATOM 3346 O O . SER D 1 26 ? -6.196 -4.085 0.311 1.00 17.09 409 SER D O 1
ATOM 3351 N N . P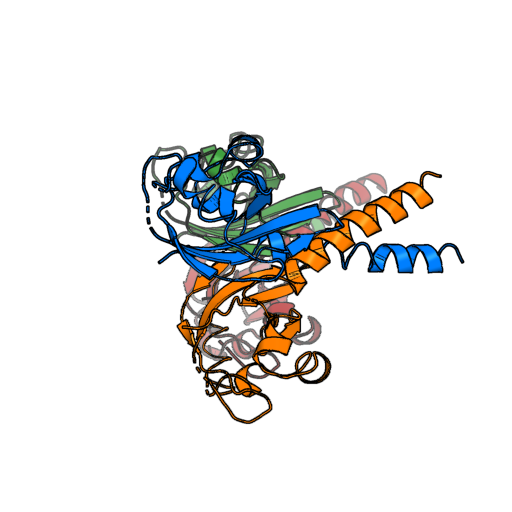RO D 1 27 ? -6.287 -2.104 1.472 1.00 17.28 410 PRO D N 1
ATOM 3352 C CA . PRO D 1 27 ? -5.823 -2.766 2.691 1.00 16.98 410 PRO D CA 1
ATOM 3353 C C . PRO D 1 27 ? -6.836 -3.794 3.235 1.00 17.02 410 PRO D C 1
ATOM 3354 O O . PRO D 1 27 ? -6.431 -4.680 3.994 1.00 17.38 410 PRO D O 1
ATOM 3358 N N . ASP D 1 28 ? -8.101 -3.680 2.830 1.00 16.90 411 ASP D N 1
ATOM 3359 C CA . ASP D 1 28 ? -9.120 -4.684 3.211 1.00 16.58 411 ASP D CA 1
ATOM 3360 C C . ASP D 1 28 ? -9.381 -5.660 2.104 1.00 15.84 411 ASP D C 1
ATOM 3361 O O . ASP D 1 28 ? -9.074 -5.410 0.946 1.00 16.84 411 ASP D O 1
ATOM 3374 N N . ILE D 1 30 ? -11.607 -7.821 -0.488 1.00 15.33 413 ILE D N 1
ATOM 3375 C CA . ILE D 1 30 ? -12.805 -7.474 -1.290 1.00 15.56 413 ILE D CA 1
ATOM 3376 C C . ILE D 1 30 ? -13.239 -8.662 -2.147 1.00 14.93 413 ILE D C 1
ATOM 3377 O O . ILE D 1 30 ? -12.417 -9.273 -2.833 1.00 16.44 413 ILE D O 1
ATOM 3382 N N . ASP D 1 31 ? -14.514 -9.010 -2.098 1.00 16.79 414 ASP D N 1
ATOM 3383 C CA . ASP D 1 31 ? -15.006 -10.011 -3.055 1.00 15.98 414 ASP D CA 1
ATOM 3384 C C . ASP D 1 31 ? -16.360 -9.569 -3.566 1.00 16.69 414 ASP D C 1
ATOM 3385 O O . ASP D 1 31 ? -17.045 -8.753 -2.930 1.00 15.79 414 ASP D O 1
ATOM 3390 N N . VAL D 1 32 ? -16.686 -10.065 -4.750 1.00 15.27 415 VAL D N 1
ATOM 3391 C CA . VAL D 1 32 ? -17.992 -9.785 -5.374 1.00 14.28 415 VAL D CA 1
ATOM 3392 C C . VAL D 1 32 ? -18.680 -11.158 -5.543 1.00 13.91 415 VAL D C 1
ATOM 3393 O O . VAL D 1 32 ? -18.067 -12.099 -6.039 1.00 14.70 415 VAL D O 1
ATOM 3397 N N . LEU D 1 33 ? -19.937 -11.240 -5.140 1.00 14.13 416 LEU D N 1
ATOM 3398 C CA . LEU D 1 33 ? -20.730 -12.477 -5.284 1.00 14.67 416 LEU D CA 1
ATOM 3399 C C . LEU D 1 33 ? -21.943 -12.298 -6.196 1.00 15.10 416 LEU D C 1
ATOM 3400 O O . LEU D 1 33 ? -22.497 -11.174 -6.332 1.00 14.96 416 LEU D O 1
ATOM 3405 N N . ASP D 1 34 ? -22.392 -13.411 -6.794 1.00 14.91 417 ASP D N 1
ATOM 3406 C CA . ASP D 1 34 ? -23.696 -13.409 -7.439 1.00 15.36 417 ASP D CA 1
ATOM 3407 C C . ASP D 1 34 ? -24.705 -13.922 -6.420 1.00 15.47 417 ASP D C 1
ATOM 3408 O O . ASP D 1 34 ? -24.342 -14.312 -5.309 1.00 16.43 417 ASP D O 1
ATOM 3413 N N . ALA D 1 35 ? -25.973 -13.976 -6.826 1.00 17.01 418 ALA D N 1
ATOM 3414 C CA . ALA D 1 35 ? -27.077 -14.334 -5.930 1.00 19.46 418 ALA D CA 1
ATOM 3415 C C . ALA D 1 35 ? -27.008 -15.790 -5.458 1.00 19.39 418 ALA D C 1
ATOM 3416 O O . ALA D 1 35 ? -27.630 -16.140 -4.452 1.00 21.47 418 ALA D O 1
ATOM 3418 N N . ASP D 1 36 ? -26.245 -16.615 -6.176 1.00 19.90 419 ASP D N 1
ATOM 3419 C CA . ASP D 1 36 ? -26.035 -18.017 -5.796 1.00 21.01 419 ASP D CA 1
ATOM 3420 C C . ASP D 1 36 ? -24.875 -18.197 -4.807 1.00 19.95 419 ASP D C 1
ATOM 3421 O O . ASP D 1 36 ? -24.622 -19.311 -4.360 1.00 20.78 419 ASP D O 1
ATOM 3426 N N . GLY D 1 37 ? -24.243 -17.086 -4.419 1.00 18.09 420 GLY D N 1
ATOM 3427 C CA . GLY D 1 37 ? -23.063 -17.075 -3.539 1.00 16.53 420 GLY D CA 1
ATOM 3428 C C . GLY D 1 37 ? -21.734 -17.449 -4.172 1.00 16.89 420 GLY D C 1
ATOM 3429 O O . GLY D 1 37 ? -20.759 -17.719 -3.464 1.00 16.54 420 GLY D O 1
ATOM 3430 N N . THR D 1 38 ? -21.695 -17.444 -5.512 1.00 16.43 421 THR D N 1
ATOM 3431 C CA . THR D 1 38 ? -20.495 -17.727 -6.244 1.00 16.06 421 THR D CA 1
ATOM 3432 C C . THR D 1 38 ? -19.611 -16.494 -6.337 1.00 16.76 421 THR D C 1
ATOM 3433 O O . THR D 1 38 ? -20.090 -15.389 -6.573 1.00 16.72 421 THR D O 1
ATOM 3437 N N . ILE D 1 39 ? -18.331 -16.704 -6.111 1.00 14.99 422 ILE D N 1
ATOM 3438 C CA . ILE D 1 39 ? -17.381 -15.605 -6.082 1.00 16.00 422 ILE D CA 1
ATOM 3439 C C . ILE D 1 39 ? -17.055 -15.236 -7.537 1.00 15.79 422 ILE D C 1
ATOM 3440 O O . ILE D 1 39 ? -16.454 -16.019 -8.275 1.00 15.43 422 ILE D O 1
ATOM 3445 N N . CYS D 1 40 ? -17.410 -14.006 -7.899 1.00 15.38 423 CYS D N 1
ATOM 3446 C CA . CYS D 1 40 ? -17.252 -13.475 -9.268 1.00 16.43 423 CYS D CA 1
ATOM 3447 C C . CYS D 1 40 ? -15.945 -12.696 -9.428 1.00 16.17 423 CYS D C 1
ATOM 3448 O O . CYS D 1 40 ? -15.382 -12.584 -10.535 1.00 16.80 423 CYS D O 1
ATOM 3451 N N . GLU D 1 41 ? -15.490 -12.102 -8.335 1.00 16.60 424 GLU D N 1
ATOM 3452 C CA . GLU D 1 41 ? -14.264 -11.295 -8.381 1.00 16.62 424 GLU D CA 1
ATOM 3453 C C . GLU D 1 41 ? -13.697 -11.250 -6.964 1.00 16.31 424 GLU D C 1
ATOM 3454 O O . GLU D 1 41 ? -14.440 -11.311 -5.968 1.00 15.09 424 GLU D O 1
ATOM 3460 N N . VAL D 1 42 ? -12.381 -11.141 -6.868 1.00 16.22 425 VAL D N 1
ATOM 3461 C CA A VAL D 1 42 ? -11.712 -11.048 -5.561 0.60 17.02 425 VAL D CA 1
ATOM 3462 C CA B VAL D 1 42 ? -11.711 -11.086 -5.578 0.40 16.20 425 VAL D CA 1
ATOM 3463 C C . VAL D 1 42 ? -10.465 -10.238 -5.749 1.00 17.10 425 VAL D C 1
ATOM 3464 O O . VAL D 1 42 ? -9.798 -10.359 -6.777 1.00 17.24 425 VAL D O 1
ATOM 3471 N N . ASN D 1 43 ? -10.136 -9.400 -4.770 1.00 16.87 426 ASN D N 1
ATOM 3472 C CA . ASN D 1 43 ? -8.891 -8.661 -4.921 1.00 17.16 426 ASN D CA 1
ATOM 3473 C C . ASN D 1 43 ? -7.689 -9.477 -4.411 1.00 17.45 426 ASN D C 1
ATOM 3474 O O . ASN D 1 43 ? -7.842 -10.508 -3.748 1.00 17.16 426 ASN D O 1
ATOM 3479 N N . GLN D 1 44 ? -6.499 -9.008 -4.733 1.00 17.65 427 GLN D N 1
ATOM 3480 C CA A GLN D 1 44 ? -5.317 -9.750 -4.322 0.60 18.26 427 GLN D CA 1
ATOM 3481 C CA B GLN D 1 44 ? -5.237 -9.646 -4.312 0.40 18.18 427 GLN D CA 1
ATOM 3482 C C . GLN D 1 44 ? -5.179 -9.777 -2.800 1.00 18.04 427 GLN D C 1
ATOM 3483 O O . GLN D 1 44 ? -4.640 -10.745 -2.251 1.00 18.73 427 GLN D O 1
ATOM 3494 N N . ARG D 1 45 ? -5.705 -8.754 -2.113 1.00 16.84 428 ARG D N 1
ATOM 3495 C CA . ARG D 1 45 ? -5.623 -8.751 -0.670 1.00 17.31 428 ARG D CA 1
ATOM 3496 C C . ARG D 1 45 ? -6.383 -9.969 -0.064 1.00 16.75 428 ARG D C 1
ATOM 3497 O O . ARG D 1 45 ? -5.899 -10.590 0.870 1.00 16.22 428 ARG D O 1
ATOM 3505 N N . PHE D 1 46 ? -7.587 -10.249 -0.581 1.00 14.86 429 PHE D N 1
ATOM 3506 C CA . PHE D 1 46 ? -8.368 -11.402 -0.143 1.00 16.82 429 PHE D CA 1
ATOM 3507 C C . PHE D 1 46 ? -7.512 -12.662 -0.290 1.00 16.88 429 PHE D C 1
ATOM 3508 O O . PHE D 1 46 ? -7.396 -13.452 0.674 1.00 17.08 429 PHE D O 1
ATOM 3516 N N . CYS D 1 47 ? -6.935 -12.839 -1.491 1.00 16.72 430 CYS D N 1
ATOM 3517 C CA . CYS D 1 47 ? -6.147 -14.076 -1.773 1.00 17.95 430 CYS D CA 1
ATOM 3518 C C . CYS D 1 47 ? -4.921 -14.162 -0.852 1.00 17.93 430 CYS D C 1
ATOM 3519 O O . CYS D 1 47 ? -4.631 -15.231 -0.288 1.00 17.98 430 CYS D O 1
ATOM 3522 N N . ALA D 1 48 ? -4.224 -13.041 -0.712 1.00 16.68 431 ALA D N 1
ATOM 3523 C CA . ALA D 1 48 ? -2.977 -13.029 0.043 1.00 18.21 431 ALA D CA 1
ATOM 3524 C C . ALA D 1 48 ? -3.226 -13.254 1.551 1.00 18.01 431 ALA D C 1
ATOM 3525 O O . ALA D 1 48 ? -2.483 -14.015 2.215 1.00 18.99 431 ALA D O 1
ATOM 3527 N N . GLU D 1 49 ? -4.271 -12.625 2.095 1.00 17.40 432 GLU D N 1
ATOM 3528 C CA . GLU D 1 49 ? -4.595 -12.786 3.509 1.00 17.89 432 GLU D CA 1
ATOM 3529 C C . GLU D 1 49 ? -4.936 -14.242 3.847 1.00 17.08 432 GLU D C 1
ATOM 3530 O O . GLU D 1 49 ? -4.586 -14.733 4.946 1.00 17.29 432 GLU D O 1
ATOM 3536 N N . LEU D 1 50 ? -5.588 -14.931 2.902 1.00 16.82 433 LEU D N 1
ATOM 3537 C CA . LEU D 1 50 ? -6.054 -16.270 3.159 1.00 16.97 433 LEU D CA 1
ATOM 3538 C C . LEU D 1 50 ? -5.092 -17.347 2.652 1.00 17.45 433 LEU D C 1
ATOM 3539 O O . LEU D 1 50 ? -5.232 -18.529 2.989 1.00 17.37 433 LEU D O 1
ATOM 3544 N N . GLY D 1 51 ? -4.078 -16.928 1.905 1.00 17.13 434 GLY D N 1
ATOM 3545 C CA . GLY D 1 51 ? -3.075 -17.861 1.339 1.00 17.50 434 GLY D CA 1
ATOM 3546 C C . GLY D 1 51 ? -3.479 -18.705 0.124 1.00 17.88 434 GLY D C 1
ATOM 3547 O O . GLY D 1 51 ? -2.848 -19.735 -0.174 1.00 17.91 434 GLY D O 1
ATOM 3548 N N . TYR D 1 52 ? -4.529 -18.287 -0.597 1.00 18.68 435 TYR D N 1
ATOM 3549 C CA . TYR D 1 52 ? -4.972 -18.968 -1.823 1.00 18.35 435 TYR D CA 1
ATOM 3550 C C . TYR D 1 52 ? -4.537 -18.233 -3.077 1.00 19.76 435 TYR D C 1
ATOM 3551 O O . TYR D 1 52 ? -4.420 -17.007 -3.076 1.00 20.74 435 TYR D O 1
ATOM 3560 N N . ASP D 1 53 ? -4.338 -18.964 -4.160 1.00 19.13 436 ASP D N 1
ATOM 3561 C CA . ASP D 1 53 ? -4.267 -18.312 -5.457 1.00 20.02 436 ASP D CA 1
ATOM 3562 C C . ASP D 1 53 ? -5.678 -17.958 -5.925 1.00 19.22 436 ASP D C 1
ATOM 3563 O O . ASP D 1 53 ? -6.633 -18.654 -5.576 1.00 18.03 436 ASP D O 1
ATOM 3568 N N . GLU D 1 54 ? -5.813 -16.908 -6.741 1.00 19.72 437 GLU D N 1
ATOM 3569 C CA . GLU D 1 54 ? -7.119 -16.534 -7.344 1.00 20.47 437 GLU D CA 1
ATOM 3570 C C . GLU D 1 54 ? -7.862 -17.704 -7.932 1.00 20.09 437 GLU D C 1
ATOM 3571 O O . GLU D 1 54 ? -9.093 -17.757 -7.872 1.00 19.27 437 GLU D O 1
ATOM 3577 N N . SER D 1 55 ? -7.123 -18.614 -8.579 1.00 20.06 438 SER D N 1
ATOM 3578 C CA . SER D 1 55 ? -7.764 -19.756 -9.258 1.00 21.65 438 SER D CA 1
ATOM 3579 C C . SER D 1 55 ? -8.407 -20.749 -8.287 1.00 20.83 438 SER D C 1
ATOM 3580 O O . SER D 1 55 ? -9.204 -21.592 -8.717 1.00 23.25 438 SER D O 1
ATOM 3583 N N . GLU D 1 56 ? -8.069 -20.642 -7.001 1.00 19.89 439 GLU D N 1
ATOM 3584 C CA . GLU D 1 56 ? -8.644 -21.495 -5.972 1.00 20.47 439 GLU D CA 1
ATOM 3585 C C . GLU D 1 56 ? -9.841 -20.801 -5.314 1.00 19.97 439 GLU D C 1
ATOM 3586 O O . GLU D 1 56 ? -10.489 -21.402 -4.428 1.00 20.64 439 GLU D O 1
ATOM 3592 N N . VAL D 1 57 ? -10.109 -19.554 -5.735 1.00 18.66 440 VAL D N 1
ATOM 3593 C CA . VAL D 1 57 ? -11.153 -18.703 -5.072 1.00 17.13 440 VAL D CA 1
ATOM 3594 C C . VAL D 1 57 ? -12.258 -18.294 -6.045 1.00 16.72 440 VAL D C 1
ATOM 3595 O O . VAL D 1 57 ? -13.459 -18.507 -5.787 1.00 15.77 440 VAL D O 1
ATOM 3599 N N . LEU D 1 58 ? -11.859 -17.717 -7.173 1.00 15.98 441 LEU D N 1
ATOM 3600 C CA . LEU D 1 58 ? -12.825 -17.322 -8.208 1.00 15.51 441 LEU D CA 1
ATOM 3601 C C . LEU D 1 58 ? -13.628 -18.551 -8.630 1.00 15.20 441 LEU D C 1
ATOM 3602 O O . LEU D 1 58 ? -13.028 -19.608 -8.819 1.00 14.34 441 LEU D O 1
ATOM 3607 N N . GLY D 1 59 ? -14.956 -18.402 -8.746 1.00 14.56 442 GLY D N 1
ATOM 3608 C CA . GLY D 1 59 ? -15.851 -19.467 -9.191 1.00 15.41 442 GLY D CA 1
ATOM 3609 C C . GLY D 1 59 ? -16.315 -20.377 -8.060 1.00 15.49 442 GLY D C 1
ATOM 3610 O O . GLY D 1 59 ? -17.263 -21.146 -8.235 1.00 14.88 442 GLY D O 1
ATOM 3611 N N . ARG D 1 60 ? -15.611 -20.313 -6.912 1.00 16.59 443 ARG D N 1
ATOM 3612 C CA A ARG D 1 60 ? -16.006 -21.111 -5.726 0.60 16.80 443 ARG D CA 1
ATOM 3613 C CA B ARG D 1 60 ? -15.995 -21.095 -5.723 0.40 17.14 443 ARG D CA 1
ATOM 3614 C C . ARG D 1 60 ? -17.160 -20.432 -4.985 1.00 17.45 443 ARG D C 1
ATOM 3615 O O . ARG D 1 60 ? -17.497 -19.283 -5.270 1.00 18.74 443 ARG D O 1
ATOM 3630 N N . SER D 1 61 ? -17.758 -21.153 -4.038 1.00 17.33 444 SER D N 1
ATOM 3631 C CA . SER D 1 61 ? -18.866 -20.612 -3.265 1.00 17.09 444 SER D CA 1
ATOM 3632 C C . SER D 1 61 ? -18.337 -20.009 -1.957 1.00 16.60 444 SER D C 1
ATOM 3633 O O . SER D 1 61 ? -17.462 -20.569 -1.289 1.00 15.84 444 SER D O 1
ATOM 3636 N N . ILE D 1 62 ? -18.929 -18.902 -1.546 1.00 16.05 445 ILE D N 1
ATOM 3637 C CA . ILE D 1 62 ? -18.424 -18.221 -0.351 1.00 15.20 445 ILE D CA 1
ATOM 3638 C C . ILE D 1 62 ? -18.486 -19.063 0.948 1.00 15.93 445 ILE D C 1
ATOM 3639 O O . ILE D 1 62 ? -17.639 -18.916 1.831 1.00 16.35 445 ILE D O 1
ATOM 3644 N N . TRP D 1 63 ? -19.478 -19.939 1.065 1.00 15.25 446 TRP D N 1
ATOM 3645 C CA . TRP D 1 63 ? -19.526 -20.787 2.269 1.00 16.52 446 TRP D CA 1
ATOM 3646 C C . TRP D 1 63 ? -18.344 -21.748 2.391 1.00 16.95 446 TRP D C 1
ATOM 3647 O O . TRP D 1 63 ? -18.126 -22.291 3.481 1.00 17.57 446 TRP D O 1
ATOM 3658 N N . GLU D 1 64 ? -17.601 -21.978 1.303 1.00 17.01 447 GLU D N 1
ATOM 3659 C CA . GLU D 1 64 ? -16.404 -22.837 1.364 1.00 18.06 447 GLU D CA 1
ATOM 3660 C C . GLU D 1 64 ? -15.277 -22.146 2.113 1.00 17.00 447 GLU D C 1
ATOM 3661 O O . GLU D 1 64 ? -14.330 -22.798 2.548 1.00 18.53 447 GLU D O 1
ATOM 3667 N N . PHE D 1 65 ? -15.400 -20.825 2.306 1.00 16.18 448 PHE D N 1
ATOM 3668 C CA . PHE D 1 65 ? -14.343 -20.076 2.963 1.00 16.97 448 PHE D CA 1
ATOM 3669 C C . PHE D 1 65 ? -14.714 -19.544 4.342 1.00 16.54 448 PHE D C 1
ATOM 3670 O O . PHE D 1 65 ? -13.828 -19.262 5.142 1.00 18.32 448 PHE D O 1
ATOM 3678 N N . ASP D 1 66 ? -16.006 -19.333 4.588 1.00 16.65 449 ASP D N 1
ATOM 3679 C CA . ASP D 1 66 ? -16.464 -18.810 5.871 1.00 17.07 449 ASP D CA 1
ATOM 3680 C C . ASP D 1 66 ? -17.015 -19.925 6.756 1.00 16.68 449 ASP D C 1
ATOM 3681 O O . ASP D 1 66 ? -18.055 -20.532 6.457 1.00 18.33 449 ASP D O 1
ATOM 3686 N N . LEU D 1 67 ? -16.280 -20.220 7.826 1.00 16.07 450 LEU D N 1
ATOM 3687 C CA . LEU D 1 67 ? -16.657 -21.255 8.773 1.00 16.44 450 LEU D CA 1
ATOM 3688 C C . LEU D 1 67 ? -17.947 -20.972 9.568 1.00 16.74 450 LEU D C 1
ATOM 3689 O O . LEU D 1 67 ? -18.510 -21.872 10.214 1.00 17.22 450 LEU D O 1
ATOM 3702 N N . PHE D 1 69 ? -20.808 -19.876 8.166 1.00 16.34 452 PHE D N 1
ATOM 3703 C CA . PHE D 1 69 ? -21.946 -19.998 7.233 1.00 17.68 452 PHE D CA 1
ATOM 3704 C C . PHE D 1 69 ? -21.883 -21.301 6.445 1.00 18.09 452 PHE D C 1
ATOM 3705 O O . PHE D 1 69 ? -20.852 -21.603 5.827 1.00 17.77 452 PHE D O 1
ATOM 3713 N N . ASP D 1 70 ? -22.970 -22.063 6.457 1.00 19.02 453 ASP D N 1
ATOM 3714 C CA . ASP D 1 70 ? -23.094 -23.133 5.492 1.00 19.69 453 ASP D CA 1
ATOM 3715 C C . ASP D 1 70 ? -23.840 -22.591 4.282 1.00 19.05 453 ASP D C 1
ATOM 3716 O O . ASP D 1 70 ? -24.164 -21.409 4.230 1.00 18.85 453 ASP D O 1
ATOM 3721 N N . ALA D 1 71 ? -24.077 -23.442 3.279 1.00 19.43 454 ALA D N 1
ATOM 3722 C CA . ALA D 1 71 ? -24.690 -22.980 2.020 1.00 19.24 454 ALA D CA 1
ATOM 3723 C C . ALA D 1 71 ? -26.058 -22.344 2.272 1.00 19.17 454 ALA D C 1
ATOM 3724 O O . ALA D 1 71 ? -26.394 -21.301 1.700 1.00 18.50 454 ALA D O 1
ATOM 3726 N N . GLU D 1 72 ? -26.847 -23.004 3.131 1.00 20.20 455 GLU D N 1
ATOM 3727 C CA . GLU D 1 72 ? -28.180 -22.530 3.438 1.00 21.34 455 GLU D CA 1
ATOM 3728 C C . GLU D 1 72 ? -28.100 -21.153 4.099 1.00 20.26 455 GLU D C 1
ATOM 3729 O O . GLU D 1 72 ? -28.917 -20.286 3.781 1.00 20.62 455 GLU D O 1
ATOM 3735 N N . ASP D 1 73 ? -27.149 -20.966 5.033 1.00 19.16 456 ASP D N 1
ATOM 3736 C CA . ASP D 1 73 ? -26.987 -19.683 5.724 1.00 18.73 456 ASP D CA 1
ATOM 3737 C C . ASP D 1 73 ? -26.646 -18.599 4.721 1.00 18.06 456 ASP D C 1
ATOM 3738 O O . ASP D 1 73 ? -27.146 -17.483 4.831 1.00 18.67 456 ASP D O 1
ATOM 3743 N N . VAL D 1 74 ? -25.753 -18.904 3.756 1.00 17.60 457 VAL D N 1
ATOM 3744 C CA . VAL D 1 74 ? -25.430 -17.902 2.734 1.00 18.31 457 VAL D CA 1
ATOM 3745 C C . VAL D 1 74 ? -26.681 -17.571 1.894 1.00 19.94 457 VAL D C 1
ATOM 3746 O O . VAL D 1 74 ? -26.982 -16.390 1.663 1.00 20.18 457 VAL D O 1
ATOM 3750 N N . GLN D 1 75 ? -27.418 -18.588 1.460 1.00 20.36 458 GLN D N 1
ATOM 3751 C CA A GLN D 1 75 ? -28.643 -18.354 0.690 0.60 22.47 458 GLN D CA 1
ATOM 3752 C CA B GLN D 1 75 ? -28.658 -18.364 0.689 0.40 22.08 458 GLN D CA 1
ATOM 3753 C C . GLN D 1 75 ? -29.609 -17.447 1.456 1.00 21.96 458 GLN D C 1
ATOM 3754 O O . GLN D 1 75 ? -30.169 -16.493 0.902 1.00 24.11 458 GLN D O 1
ATOM 3765 N N . THR D 1 76 ? -29.798 -17.736 2.739 1.00 21.23 459 THR D N 1
ATOM 3766 C CA . THR D 1 76 ? -30.684 -16.973 3.612 1.00 20.48 459 THR D CA 1
ATOM 3767 C C . THR D 1 76 ? -30.232 -15.516 3.709 1.00 20.49 459 THR D C 1
ATOM 3768 O O . THR D 1 76 ? -31.052 -14.595 3.628 1.00 20.82 459 THR D O 1
ATOM 3772 N N . GLN D 1 77 ? -28.920 -15.343 3.869 1.00 19.96 460 GLN D N 1
ATOM 3773 C CA A GLN D 1 77 ? -28.306 -14.026 4.018 0.60 20.31 460 GLN D CA 1
ATOM 3774 C CA B GLN D 1 77 ? -28.300 -14.034 4.011 0.40 20.47 460 GLN D CA 1
ATOM 3775 C C . GLN D 1 77 ? -28.531 -13.197 2.762 1.00 20.83 460 GLN D C 1
ATOM 3776 O O . GLN D 1 77 ? -29.087 -12.095 2.835 1.00 20.97 460 GLN D O 1
ATOM 3787 N N . LEU D 1 78 ? -28.142 -13.750 1.613 1.00 20.15 461 LEU D N 1
ATOM 3788 C CA . LEU D 1 78 ? -28.231 -13.020 0.350 1.00 20.63 461 LEU D CA 1
ATOM 3789 C C . LEU D 1 78 ? -29.682 -12.706 -0.031 1.00 20.97 461 LEU D C 1
ATOM 3790 O O . LEU D 1 78 ? -29.991 -11.568 -0.483 1.00 20.40 461 LEU D O 1
ATOM 3795 N N . SER D 1 79 ? -30.574 -13.689 0.145 1.00 20.98 462 SER D N 1
ATOM 3796 C CA A SER D 1 79 ? -31.946 -13.528 -0.358 0.60 21.42 462 SER D CA 1
ATOM 3797 C CA B SER D 1 79 ? -31.935 -13.527 -0.357 0.40 21.47 462 SER D CA 1
ATOM 3798 C C . SER D 1 79 ? -32.672 -12.429 0.403 1.00 21.05 462 SER D C 1
ATOM 3799 O O . SER D 1 79 ? -33.559 -11.775 -0.153 1.00 21.01 462 SER D O 1
ATOM 3804 N N . GLY D 1 80 ? -32.278 -12.208 1.662 1.00 20.29 463 GLY D N 1
ATOM 3805 C CA . GLY D 1 80 ? -32.930 -11.169 2.473 1.00 21.19 463 GLY D CA 1
ATOM 3806 C C . GLY D 1 80 ? -32.520 -9.716 2.243 1.00 20.98 463 GLY D C 1
ATOM 3807 O O . GLY D 1 80 ? -33.139 -8.827 2.802 1.00 22.52 463 GLY D O 1
ATOM 3808 N N . PHE D 1 81 ? -31.486 -9.455 1.431 1.00 20.73 464 PHE D N 1
ATOM 3809 C CA . PHE D 1 81 ? -31.045 -8.065 1.150 1.00 20.54 464 PHE D CA 1
ATOM 3810 C C . PHE D 1 81 ? -31.906 -7.371 0.108 1.00 20.96 464 PHE D C 1
ATOM 3811 O O . PHE D 1 81 ? -32.199 -7.950 -0.952 1.00 21.66 464 PHE D O 1
ATOM 3819 N N . SER D 1 82 ? -32.244 -6.122 0.381 1.00 21.53 465 SER D N 1
ATOM 3820 C CA . SER D 1 82 ? -32.825 -5.222 -0.634 1.00 22.49 465 SER D CA 1
ATOM 3821 C C . SER D 1 82 ? -31.711 -4.682 -1.503 1.00 22.95 465 SER D C 1
ATOM 3822 O O . SER D 1 82 ? -30.543 -4.658 -1.088 1.00 21.35 465 SER D O 1
ATOM 3825 N N . VAL D 1 83 ? -32.061 -4.271 -2.723 1.00 23.15 466 VAL D N 1
ATOM 3826 C CA . VAL D 1 83 ? -31.094 -3.562 -3.574 1.00 23.54 466 VAL D CA 1
ATOM 3827 C C . VAL D 1 83 ? -30.639 -2.299 -2.847 1.00 23.85 466 VAL D C 1
ATOM 3828 O O . VAL D 1 83 ? -31.471 -1.548 -2.308 1.00 24.02 466 VAL D O 1
ATOM 3832 N N . ASP D 1 84 ? -29.330 -2.129 -2.783 1.00 22.66 467 ASP D N 1
ATOM 3833 C CA . ASP D 1 84 ? -28.628 -0.973 -2.165 1.00 23.73 467 ASP D CA 1
ATOM 3834 C C . ASP D 1 84 ? -28.527 -1.043 -0.630 1.00 23.09 467 ASP D C 1
ATOM 3835 O O . ASP D 1 84 ? -27.923 -0.167 0.009 1.00 23.00 467 ASP D O 1
ATOM 3840 N N . GLU D 1 85 ? -29.077 -2.109 -0.067 1.00 20.86 468 GLU D N 1
ATOM 3841 C CA . GLU D 1 85 ? -28.938 -2.374 1.359 1.00 20.09 468 GLU D CA 1
ATOM 3842 C C . GLU D 1 85 ? -27.488 -2.770 1.700 1.00 19.07 468 GLU D C 1
ATOM 3843 O O . GLU D 1 85 ? -26.835 -3.520 0.971 1.00 19.04 468 GLU D O 1
ATOM 3849 N N . ARG D 1 86 ? -27.026 -2.263 2.835 1.00 18.38 469 ARG D N 1
ATOM 3850 C CA . ARG D 1 86 ? -25.750 -2.682 3.450 1.00 17.85 469 ARG D CA 1
ATOM 3851 C C . ARG D 1 86 ? -25.951 -3.287 4.833 1.00 17.18 469 ARG D C 1
ATOM 3852 O O . ARG D 1 86 ? -26.810 -2.863 5.612 1.00 17.64 469 ARG D O 1
ATOM 3860 N N . ARG D 1 87 ? -25.125 -4.260 5.186 1.00 17.06 470 ARG D N 1
ATOM 3861 C CA . ARG D 1 87 ? -25.147 -4.785 6.527 1.00 17.04 470 ARG D CA 1
ATOM 3862 C C . ARG D 1 87 ? -23.745 -5.179 6.912 1.00 17.08 470 ARG D C 1
ATOM 3863 O O . ARG D 1 87 ? -22.969 -5.595 6.048 1.00 18.90 470 ARG D O 1
ATOM 3871 N N . LYS D 1 88 ? -23.489 -5.148 8.225 1.00 17.25 471 LYS D N 1
ATOM 3872 C CA . LYS D 1 88 ? -22.216 -5.639 8.766 1.00 17.56 471 LYS D CA 1
ATOM 3873 C C . LYS D 1 88 ? -22.479 -6.875 9.635 1.00 18.00 471 LYS D C 1
ATOM 3874 O O . LYS D 1 88 ? -23.454 -6.908 10.392 1.00 17.80 471 LYS D O 1
ATOM 3880 N N . PHE D 1 89 ? -21.598 -7.866 9.549 1.00 16.99 472 PHE D N 1
ATOM 3881 C CA . PHE D 1 89 ? -21.766 -9.097 10.307 1.00 16.32 472 PHE D CA 1
ATOM 3882 C C . PHE D 1 89 ? -20.415 -9.789 10.458 1.00 16.10 472 PHE D C 1
ATOM 3883 O O . PHE D 1 89 ? -19.462 -9.515 9.714 1.00 16.13 472 PHE D O 1
ATOM 3891 N N . GLU D 1 90 ? -20.339 -10.690 11.424 1.00 15.63 473 GLU D N 1
ATOM 3892 C CA A GLU D 1 90 ? -19.083 -11.406 11.656 0.60 15.97 473 GLU D CA 1
ATOM 3893 C CA B GLU D 1 90 ? -19.100 -11.427 11.669 0.40 15.90 473 GLU D CA 1
ATOM 3894 C C . GLU D 1 90 ? -18.977 -12.567 10.691 1.00 16.95 473 GLU D C 1
ATOM 3895 O O . GLU D 1 90 ? -19.996 -13.184 10.314 1.00 16.57 473 GLU D O 1
ATOM 3906 N N . GLY D 1 91 ? -17.740 -12.880 10.320 1.00 16.33 474 GLY D N 1
ATOM 3907 C CA . GLY D 1 91 ? -17.459 -14.101 9.569 1.00 15.62 474 GLY D CA 1
ATOM 3908 C C . GLY D 1 91 ? -16.163 -14.664 10.136 1.00 15.55 474 GLY D C 1
ATOM 3909 O O . GLY D 1 91 ? -15.476 -14.004 10.955 1.00 14.51 474 GLY D O 1
ATOM 3910 N N . LEU D 1 92 ? -15.847 -15.904 9.741 1.00 14.93 475 LEU D N 1
ATOM 3911 C CA . LEU D 1 92 ? -14.637 -16.562 10.213 1.00 14.71 475 LEU D CA 1
ATOM 3912 C C . LEU D 1 92 ? -14.026 -17.305 9.032 1.00 15.05 475 LEU D C 1
ATOM 3913 O O . LEU D 1 92 ? -14.419 -18.420 8.686 1.00 15.56 475 LEU D O 1
ATOM 3918 N N . TYR D 1 93 ? -13.074 -16.667 8.385 1.00 15.23 476 TYR D N 1
ATOM 3919 C CA . TYR D 1 93 ? -12.461 -17.272 7.204 1.00 15.47 476 TYR D CA 1
ATOM 3920 C C . TYR D 1 93 ? -11.485 -18.392 7.544 1.00 15.80 476 TYR D C 1
ATOM 3921 O O . TYR D 1 93 ? -10.773 -18.337 8.538 1.00 16.63 476 TYR D O 1
ATOM 3930 N N . GLU D 1 94 ? -11.458 -19.386 6.680 1.00 16.83 477 GLU D N 1
ATOM 3931 C CA . GLU D 1 94 ? -10.526 -20.499 6.806 1.00 18.69 477 GLU D CA 1
ATOM 3932 C C . GLU D 1 94 ? -9.419 -20.271 5.754 1.00 18.46 477 GLU D C 1
ATOM 3933 O O . GLU D 1 94 ? -9.706 -20.188 4.549 1.00 17.56 477 GLU D O 1
ATOM 3939 N N . ARG D 1 95 ? -8.167 -20.187 6.204 1.00 17.60 478 ARG D N 1
ATOM 3940 C CA . ARG D 1 95 ? -7.054 -20.004 5.301 1.00 18.02 478 ARG D CA 1
ATOM 3941 C C . ARG D 1 95 ? -6.687 -21.313 4.613 1.00 18.28 478 ARG D C 1
ATOM 3942 O O . ARG D 1 95 ? -7.081 -22.384 5.075 1.00 18.99 478 ARG D O 1
ATOM 3950 N N . ARG D 1 96 ? -5.902 -21.232 3.538 1.00 18.63 479 ARG D N 1
ATOM 3951 C CA . ARG D 1 96 ? -5.459 -22.464 2.888 1.00 18.32 479 ARG D CA 1
ATOM 3952 C C . ARG D 1 96 ? -4.703 -23.412 3.876 1.00 19.27 479 ARG D C 1
ATOM 3953 O O . ARG D 1 96 ? -4.802 -24.641 3.762 1.00 18.95 479 ARG D O 1
ATOM 3961 N N . ASP D 1 97 ? -3.990 -22.857 4.847 1.00 17.47 480 ASP D N 1
ATOM 3962 C CA . ASP D 1 97 ? -3.264 -23.690 5.794 1.00 19.35 480 ASP D CA 1
ATOM 3963 C C . ASP D 1 97 ? -4.134 -24.253 6.918 1.00 18.89 480 ASP D C 1
ATOM 3964 O O . ASP D 1 97 ? -3.615 -24.910 7.814 1.00 18.82 480 ASP D O 1
ATOM 3969 N N . GLY D 1 98 ? -5.446 -23.985 6.870 1.00 18.89 481 GLY D N 1
ATOM 3970 C CA . GLY D 1 98 ? -6.381 -24.532 7.882 1.00 19.32 481 GLY D CA 1
ATOM 3971 C C . GLY D 1 98 ? -6.620 -23.616 9.062 1.00 18.81 481 GLY D C 1
ATOM 3972 O O . GLY D 1 98 ? -7.506 -23.886 9.857 1.00 19.92 481 GLY D O 1
ATOM 3973 N N . SER D 1 99 ? -5.821 -22.564 9.205 1.00 18.49 482 SER D N 1
ATOM 3974 C CA . SER D 1 99 ? -5.996 -21.604 10.325 1.00 18.03 482 SER D CA 1
ATOM 3975 C C . SER D 1 99 ? -7.179 -20.674 10.053 1.00 18.48 482 SER D C 1
ATOM 3976 O O . SER D 1 99 ? -7.704 -20.652 8.943 1.00 19.01 482 SER D O 1
ATOM 3979 N N . THR D 1 100 ? -7.574 -19.873 11.042 1.00 17.86 483 THR D N 1
ATOM 3980 C CA . THR D 1 100 ? -8.800 -19.102 10.885 1.00 19.24 483 THR D CA 1
ATOM 3981 C C . THR D 1 100 ? -8.520 -17.625 11.064 1.00 19.48 483 THR D C 1
ATOM 3982 O O . THR D 1 100 ? -7.523 -17.232 11.724 1.00 19.28 483 THR D O 1
ATOM 3994 N N . SER D 1 102 ? -10.851 -14.182 12.089 1.00 17.80 485 SER D N 1
ATOM 3995 C CA . SER D 1 102 ? -12.154 -13.550 12.413 1.00 17.91 485 SER D CA 1
ATOM 3996 C C . SER D 1 102 ? -12.213 -12.249 11.660 1.00 18.50 485 SER D C 1
ATOM 3997 O O . SER D 1 102 ? -11.233 -11.469 11.704 1.00 18.04 485 SER D O 1
ATOM 4000 N N . VAL D 1 103 ? -13.339 -11.998 10.996 1.00 15.86 486 VAL D N 1
ATOM 4001 C CA . VAL D 1 103 ? -13.498 -10.735 10.265 1.00 16.04 486 VAL D CA 1
ATOM 4002 C C . VAL D 1 103 ? -14.857 -10.105 10.503 1.00 16.73 486 VAL D C 1
ATOM 4003 O O . VAL D 1 103 ? -15.781 -10.765 11.015 1.00 17.00 486 VAL D O 1
ATOM 4007 N N . GLU D 1 104 ? -14.957 -8.826 10.177 1.00 15.28 487 GLU D N 1
ATOM 4008 C CA . GLU D 1 104 ? -16.268 -8.196 10.057 1.00 16.49 487 GLU D CA 1
ATOM 4009 C C . GLU D 1 104 ? -16.450 -7.895 8.578 1.00 16.38 487 GLU D C 1
ATOM 4010 O O . GLU D 1 104 ? -15.639 -7.182 7.964 1.00 16.36 487 GLU D O 1
ATOM 4016 N N . VAL D 1 105 ? -17.539 -8.417 8.024 1.00 14.70 488 VAL D N 1
ATOM 4017 C CA . VAL D 1 105 ? -17.833 -8.222 6.633 1.00 15.35 488 VAL D CA 1
ATOM 4018 C C . VAL D 1 105 ? -18.834 -7.066 6.547 1.00 15.97 488 VAL D C 1
ATOM 4019 O O . VAL D 1 105 ? -19.829 -7.014 7.281 1.00 15.84 488 VAL D O 1
ATOM 4023 N N . HIS D 1 106 ? -18.581 -6.158 5.617 1.00 12.70 489 HIS D N 1
ATOM 4024 C CA . HIS D 1 106 ? -19.574 -5.121 5.289 1.00 14.74 489 HIS D CA 1
ATOM 4025 C C . HIS D 1 106 ? -20.046 -5.475 3.870 1.00 14.27 489 HIS D C 1
ATOM 4026 O O . HIS D 1 106 ? -19.279 -5.423 2.908 1.00 14.31 489 HIS D O 1
ATOM 4033 N N . LEU D 1 107 ? -21.321 -5.817 3.761 1.00 14.41 490 LEU D N 1
ATOM 4034 C CA . LEU D 1 107 ? -21.866 -6.398 2.542 1.00 14.45 490 LEU D CA 1
ATOM 4035 C C . LEU D 1 107 ? -22.909 -5.465 1.940 1.00 14.48 490 LEU D C 1
ATOM 4036 O O . LEU D 1 107 ? -23.763 -4.932 2.649 1.00 15.79 490 LEU D O 1
ATOM 4041 N N . LEU D 1 108 ? -22.827 -5.318 0.624 1.00 14.58 491 LEU D N 1
ATOM 4042 C CA . LEU D 1 108 ? -23.781 -4.480 -0.129 1.00 15.59 491 LEU D CA 1
ATOM 4043 C C . LEU D 1 108 ? -24.403 -5.272 -1.269 1.00 15.59 491 LEU D C 1
ATOM 4044 O O . LEU D 1 108 ? -23.694 -6.021 -1.959 1.00 16.33 491 LEU D O 1
ATOM 4049 N N . ARG D 1 109 ? -25.706 -5.141 -1.472 1.00 14.73 492 ARG D N 1
ATOM 4050 C CA . ARG D 1 109 ? -26.315 -5.666 -2.685 1.00 15.18 492 ARG D CA 1
ATOM 4051 C C . ARG D 1 109 ? -26.493 -4.482 -3.601 1.00 16.21 492 ARG D C 1
ATOM 4052 O O . ARG D 1 109 ? -27.015 -3.434 -3.204 1.00 15.50 492 ARG D O 1
ATOM 4060 N N . PHE D 1 110 ? -26.111 -4.681 -4.846 1.00 17.10 493 PHE D N 1
ATOM 4061 C CA . PHE D 1 110 ? -26.202 -3.599 -5.814 1.00 20.00 493 PHE D CA 1
ATOM 4062 C C . PHE D 1 110 ? -26.292 -4.108 -7.239 1.00 21.48 493 PHE D C 1
ATOM 4063 O O . PHE D 1 110 ? -26.207 -5.294 -7.475 1.00 20.40 493 PHE D O 1
ATOM 4071 N N . ASN D 1 111 ? -26.528 -3.174 -8.164 1.00 22.18 494 ASN D N 1
ATOM 4072 C CA . ASN D 1 111 ? -26.519 -3.485 -9.586 1.00 25.06 494 ASN D CA 1
ATOM 4073 C C . ASN D 1 111 ? -25.172 -3.150 -10.226 1.00 25.62 494 ASN D C 1
ATOM 4074 O O . ASN D 1 111 ? -24.752 -1.977 -10.262 1.00 25.98 494 ASN D O 1
ATOM 4079 N N . LEU D 1 112 ? -24.490 -4.181 -10.714 1.00 25.08 495 LEU D N 1
ATOM 4080 C CA . LEU D 1 112 ? -23.190 -4.059 -11.349 1.00 25.85 495 LEU D CA 1
ATOM 4081 C C . LEU D 1 112 ? -23.251 -4.456 -12.821 1.00 27.86 495 LEU D C 1
ATOM 4082 O O . LEU D 1 112 ? -23.503 -5.614 -13.163 1.00 28.45 495 LEU D O 1
ATOM 4087 N N . GLU D 1 113 ? -22.957 -3.495 -13.683 1.00 29.92 496 GLU D N 1
ATOM 4088 C CA A GLU D 1 113 ? -23.044 -3.650 -15.152 0.60 30.45 496 GLU D CA 1
ATOM 4089 C CA B GLU D 1 113 ? -23.008 -3.727 -15.137 0.40 30.42 496 GLU D CA 1
ATOM 4090 C C . GLU D 1 113 ? -24.387 -4.263 -15.573 1.00 29.90 496 GLU D C 1
ATOM 4091 O O . GLU D 1 113 ? -24.494 -4.894 -16.614 1.00 31.44 496 GLU D O 1
ATOM 4102 N N . GLY D 1 114 ? -25.421 -4.058 -14.760 1.00 29.11 497 GLY D N 1
ATOM 4103 C CA . GLY D 1 114 ? -26.761 -4.607 -15.047 1.00 26.98 497 GLY D CA 1
ATOM 4104 C C . GLY D 1 114 ? -27.086 -5.957 -14.403 1.00 26.22 497 GLY D C 1
ATOM 4105 O O . GLY D 1 114 ? -28.195 -6.480 -14.575 1.00 25.73 497 GLY D O 1
ATOM 4106 N N . GLU D 1 115 ? -26.128 -6.532 -13.681 1.00 23.42 498 GLU D N 1
ATOM 4107 C CA . GLU D 1 115 ? -26.354 -7.797 -12.969 1.00 22.70 498 GLU D CA 1
ATOM 4108 C C . GLU D 1 115 ? -26.529 -7.593 -11.452 1.00 21.96 498 GLU D C 1
ATOM 4109 O O . GLU D 1 115 ? -25.964 -6.677 -10.864 1.00 21.35 498 GLU D O 1
ATOM 4115 N N . ASP D 1 116 ? -27.358 -8.431 -10.839 1.00 21.18 499 ASP D N 1
ATOM 4116 C CA . ASP D 1 116 ? -27.563 -8.395 -9.411 1.00 21.06 499 ASP D CA 1
ATOM 4117 C C . ASP D 1 116 ? -26.296 -8.988 -8.744 1.00 20.15 499 ASP D C 1
ATOM 4118 O O . ASP D 1 116 ? -25.972 -10.183 -8.924 1.00 21.01 499 ASP D O 1
ATOM 4123 N N . ARG D 1 117 ? -25.583 -8.138 -7.995 1.00 19.42 500 ARG D N 1
ATOM 4124 C CA . ARG D 1 117 ? -24.330 -8.551 -7.358 1.00 17.47 500 ARG D CA 1
ATOM 4125 C C . ARG D 1 117 ? -24.216 -8.106 -5.915 1.00 17.83 500 ARG D C 1
ATOM 4126 O O . ARG D 1 117 ? -24.955 -7.208 -5.466 1.00 17.48 500 ARG D O 1
ATOM 4134 N N . PHE D 1 118 ? -23.296 -8.751 -5.196 1.00 14.89 501 PHE D N 1
ATOM 4135 C CA . PHE D 1 118 ? -22.997 -8.364 -3.825 1.00 14.62 501 PHE D CA 1
ATOM 4136 C C . PHE D 1 118 ? -21.546 -7.950 -3.748 1.00 16.32 501 PHE D C 1
ATOM 4137 O O . PHE D 1 118 ? -20.678 -8.633 -4.307 1.00 18.43 501 PHE D O 1
ATOM 4145 N N . LEU D 1 119 ? -21.270 -6.854 -3.059 1.00 14.18 502 LEU D N 1
ATOM 4146 C CA . LEU D 1 119 ? -19.892 -6.398 -2.887 1.00 14.11 502 LEU D CA 1
ATOM 4147 C C . LEU D 1 119 ? -19.590 -6.489 -1.389 1.00 14.74 502 LEU D C 1
ATOM 4148 O O . LEU D 1 119 ? -20.257 -5.859 -0.576 1.00 14.38 502 LEU D O 1
ATOM 4153 N N . ALA D 1 120 ? -18.556 -7.224 -1.032 1.00 13.21 503 ALA D N 1
ATOM 4154 C CA . ALA D 1 120 ? -18.225 -7.459 0.394 1.00 13.58 503 ALA D CA 1
ATOM 4155 C C . ALA D 1 120 ? -16.840 -6.937 0.703 1.00 14.84 503 ALA D C 1
ATOM 4156 O O . ALA D 1 120 ? -15.870 -7.300 0.008 1.00 14.79 503 ALA D O 1
ATOM 4158 N N . ILE D 1 121 ? -16.722 -6.128 1.752 1.00 13.79 504 ILE D N 1
ATOM 4159 C CA A ILE D 1 121 ? -15.416 -5.676 2.233 0.60 14.32 504 ILE D CA 1
ATOM 4160 C CA B ILE D 1 121 ? -15.415 -5.695 2.219 0.40 14.24 504 ILE D CA 1
ATOM 4161 C C . ILE D 1 121 ? -15.201 -6.312 3.598 1.00 14.56 504 ILE D C 1
ATOM 4162 O O . ILE D 1 121 ? -15.992 -6.076 4.547 1.00 14.79 504 ILE D O 1
ATOM 4171 N N . SER D 1 122 ? -14.154 -7.107 3.721 1.00 15.05 505 SER D N 1
ATOM 4172 C CA . SER D 1 122 ? -13.914 -7.834 4.959 1.00 15.11 505 SER D CA 1
ATOM 4173 C C . SER D 1 122 ? -12.715 -7.255 5.682 1.00 15.81 505 SER D C 1
ATOM 4174 O O . SER D 1 122 ? -11.649 -7.008 5.091 1.00 16.60 505 SER D O 1
ATOM 4177 N N . ARG D 1 123 ? -12.877 -7.059 6.987 1.00 16.36 506 ARG D N 1
ATOM 4178 C CA . ARG D 1 123 ? -11.792 -6.492 7.740 1.00 17.15 506 ARG D CA 1
ATOM 4179 C C . ARG D 1 123 ? -11.436 -7.370 8.923 1.00 19.00 506 ARG D C 1
ATOM 4180 O O . ARG D 1 123 ? -12.311 -7.756 9.699 1.00 19.25 506 ARG D O 1
ATOM 4188 N N . ASP D 1 124 ? -10.149 -7.686 9.035 1.00 21.30 507 ASP D N 1
ATOM 4189 C CA . ASP D 1 124 ? -9.593 -8.426 10.162 1.00 24.88 507 ASP D CA 1
ATOM 4190 C C . ASP D 1 124 ? -9.972 -7.781 11.494 1.00 26.24 507 ASP D C 1
ATOM 4191 O O . ASP D 1 124 ? -9.803 -6.572 11.722 1.00 25.77 507 ASP D O 1
ATOM 4196 N N . ILE D 1 125 ? -10.492 -8.656 12.343 1.00 28.49 508 ILE D N 1
ATOM 4197 C CA . ILE D 1 125 ? -11.000 -8.455 13.702 1.00 32.37 508 ILE D CA 1
ATOM 4198 C C . ILE D 1 125 ? -12.460 -8.177 13.984 1.00 32.74 508 ILE D C 1
ATOM 4199 O O . ILE D 1 125 ? -13.298 -9.089 13.813 1.00 33.89 508 ILE D O 1
#

Sequence (471 aa):
SNNAERKRREKRLEEETSSSRLEEALFENSPDIDVLDADGTICEVNQQRFCAELGYDDESEVLGRRSIWEFDLFDAEDVQQTQLSSGFSVDERRKFEGLYEERRDGSTSSVEVHLLRRFNLEGEDRFLAISRDIAEERKRREKRLEETSSRLEALFENSPDIDVLDADDGTICEVVNQQRFCAELGYDESEVLGRRSIWEFDLFDAEEDVQQTQLSSGFSSVDERRKKFEGLYERRDGSTSVEVHLLRFNLEEGEDRFLAIISRDDIILEETSSRRLEALFENSPDIDVLDADGTICEEVNQQRFCAELGYDESSEVLGRRSIWEFDLFDAEDVQTQQLSSGFSVDERRKFEEGLYERRDGSTSSVEVHLLRFNLEGEDRFLAISRDIRKRREKRLEETTSSSRLEALFENSSPDIDVLDADGTICEVVNQQRFCAELGYDESEVLGRRSIWEFDLFDAEDVQQTQQLSSGFSVDERRKFEEGLYERRDGSTSVEVHLLRFNLEEGEDRFLAIISRDI

B-factor: mean 24.82, std 8.06, range [11.28, 67.11]

InterPro domains:
  IPR000014 PAS domain [PF13426] (281-387)
  IPR000014 PAS domain [PS50112] (269-340)
  IPR000014 PAS domain [PS50112] (398-456)
  IPR000014 PAS domain [SM00091] (150-215)
  IPR000014 PAS domain [SM00091] (271-340)
  IPR000014 PAS domain [SM00091] (400-466)
  IPR000014 PAS domain [TIGR00229] (150-270)
  IPR000014 PAS domain [TIGR00229] (276-395)
  IPR000014 PAS domain [TIGR00229] (397-518)
  IPR000014 PAS domain [cd00130] (280-384)
  IPR000014 PAS domain [cd00130] (409-508)
  IPR000700 PAS-associated, C-terminal [PS50113] (345-397)
  IPR000700 PAS-associated, C-terminal [PS50113] (470-520)
  IPR001610 PAC motif [SM00086] (222-263)
  IPR001610 PAC motif [SM00086] (346-388)
  IPR001610 PAC motif [SM00086] (471-511)
  IPR001789 Signal transduction response regulator, receiver domain [PF00072] (18-116)
  IPR001789 Signal transduction response regulator, receiver domain [PS50110] (14-130)
  IPR001789 Signal transduction response regulator, receiver domain [SM00448] (13-129)
  IPR003594 Histidine kinase/HSP90-like ATPase domain [PF02518] (623-719)

CATH classification: 3.30.450.20